Protein 4RV9 (pdb70)

Foldseek 3Di:
DWAFDAADQFQGHGDKDWQDWLAWFAALQDFFFDDPDDVPGHTDTFTWIFDLPQGWIFTRTAGDPCVDFQAHDDDPDDDPVVLVVLLVVLCCVCVVQPDDAAFEEEEEQCFLPSSVVSNVVVRYHYEYEGQHPVRQVNNVVVPHHYHNHHDFLVVLVVCCVPPNAGLEYEYEQQCQQDRNNLRVLQSNLVRHDQNHKYKYKHAALLQCLLKLLCLVRGNSRGIHDHLRSNQSRNVVRQKHWADWDWDPFPRIMIITIMHGNNGDGHHDCVSVVRVVVCVVSQSSPPVSSNVSNVLNVVLLQVVLCVLVVCVVVVAAEAAEDSGSSLSSSCQSSVHACSRHVAYHCGVVQANTAGTPRRHHHHHVVVVVVDDHQEYAYSVCSCVVVVVVPCVVCVVVNHWYWYSISHTDIPPDPDDDDD

Nearest PDB structures (foldseek):
  5t6b-assembly2_B  TM=9.445E-01  e=1.173E-49  Actinomadura kijaniata
  4e33-assembly1_A  TM=9.556E-01  e=3.392E-49  Micromonospora chalcea
  4e30-assembly1_A  TM=9.503E-01  e=3.392E-49  Micromonospora chalcea
  5t6b-assembly4_D  TM=9.449E-01  e=4.546E-48  Actinomadura kijaniata
  4e2z-assembly1_A  TM=9.486E-01  e=3.808E-48  Micromonospora chalcea

InterPro domains:
  IPR013630 Methyltransferase putative zinc binding domain [PF08421] (13-74)
  IPR013691 C-methyltransferase [PF08484] (254-411)
  IPR029063 S-adenosyl-L-methionine-dependent methyltransferase superfamily [G3DSA:3.40.50.150] (65-265)
  IPR029063 S-adenosyl-L-methionine-dependent methyltransferase superfamily [SSF53335] (68-260)
  IPR038576 Methyltransferase putative zinc binding domain superfamily [G3DSA:6.20.50.110] (1-64)

B-factor: mean 54.33, std 11.39, range [35.5, 122.66]

Structure (mmCIF, N/CA/C/O backbone):
data_4RV9
#
_entry.id   4RV9
#
_cell.length_a   134.245
_cell.length_b   134.245
_cell.length_c   130.010
_cell.angle_alpha   90.00
_cell.angle_beta   90.00
_cell.angle_gamma   90.00
#
_symmetry.space_group_name_H-M   'I 41 2 2'
#
loop_
_entity.id
_entity.type
_entity.pdbx_description
1 polymer 'D-mycarose 3-C-methyltransferase'
2 non-polymer 'ZINC ION'
3 non-polymer S-ADENOSYL-L-HOMOCYSTEINE
4 non-polymer 'ACETATE ION'
5 non-polymer 'CHLORIDE ION'
6 water water
#
loop_
_atom_site.group_PDB
_atom_site.id
_atom_site.type_symbol
_atom_site.label_atom_id
_atom_site.label_alt_id
_atom_site.label_comp_id
_atom_site.label_asym_id
_atom_site.label_entity_id
_atom_site.label_seq_id
_atom_site.pdbx_PDB_ins_code
_atom_site.Cartn_x
_atom_site.Cartn_y
_atom_site.Cartn_z
_atom_site.occupancy
_atom_site.B_iso_or_equiv
_atom_site.auth_seq_id
_atom_site.auth_comp_id
_atom_site.auth_asym_id
_atom_site.auth_atom_id
_atom_site.pdbx_PDB_model_num
ATOM 1 N N . THR A 1 6 ? -44.463 15.584 16.779 1.00 83.23 6 THR A N 1
ATOM 2 C CA . THR A 1 6 ? -44.096 15.425 15.323 1.00 83.54 6 THR A CA 1
ATOM 3 C C . THR A 1 6 ? -43.640 14.002 14.911 1.00 81.64 6 THR A C 1
ATOM 4 O O . THR A 1 6 ? -43.685 13.669 13.722 1.00 85.37 6 THR A O 1
ATOM 8 N N . ALA A 1 7 ? -43.213 13.182 15.876 1.00 74.41 7 ALA A N 1
ATOM 9 C CA . ALA A 1 7 ? -42.935 11.759 15.655 1.00 71.21 7 ALA A CA 1
ATOM 10 C C . ALA A 1 7 ? -44.107 10.887 16.117 1.00 71.43 7 ALA A C 1
ATOM 11 O O . ALA A 1 7 ? -44.653 11.099 17.194 1.00 71.27 7 ALA A O 1
ATOM 13 N N . ARG A 1 8 ? -44.458 9.887 15.310 1.00 69.53 8 ARG A N 1
ATOM 14 C CA . ARG A 1 8 ? -45.685 9.102 15.505 1.00 69.48 8 ARG A CA 1
ATOM 15 C C . ARG A 1 8 ? -45.493 7.980 16.530 1.00 66.60 8 ARG A C 1
ATOM 16 O O . ARG A 1 8 ? -44.492 7.267 16.506 1.00 64.51 8 ARG A O 1
ATOM 24 N N . ALA A 1 9 ? -46.460 7.834 17.431 1.00 62.81 9 ALA A N 1
ATOM 25 C CA . ALA A 1 9 ? -46.395 6.819 18.483 1.00 62.02 9 ALA A CA 1
ATOM 26 C C . ALA A 1 9 ? -46.784 5.434 17.965 1.00 61.95 9 ALA A C 1
ATOM 27 O O . ALA A 1 9 ? -47.723 5.286 17.178 1.00 64.33 9 ALA A O 1
ATOM 29 N N . VAL A 1 10 ? -46.049 4.426 18.417 1.00 60.77 10 VAL A N 1
ATOM 30 C CA . VAL A 1 10 ? -46.325 3.036 18.071 1.00 61.45 10 VAL A CA 1
ATOM 31 C C . VAL A 1 10 ? -47.581 2.571 18.823 1.00 62.65 10 VAL A C 1
ATOM 32 O O . VAL A 1 10 ? -47.780 2.914 19.990 1.00 58.53 10 VAL A O 1
ATOM 36 N N . THR A 1 11 ? -48.427 1.806 18.136 1.00 60.81 11 THR A N 1
ATOM 37 C CA . THR A 1 11 ? -49.599 1.184 18.748 1.00 60.04 11 THR A CA 1
ATOM 38 C C . THR A 1 11 ? -49.425 -0.334 18.713 1.00 58.11 11 THR A C 1
ATOM 39 O O . THR A 1 11 ? -49.046 -0.943 19.712 1.00 57.65 11 THR A O 1
ATOM 43 N N . THR A 1 12 ? -49.683 -0.938 17.557 1.00 56.06 12 THR A N 1
ATOM 44 C CA . THR A 1 12 ? -49.511 -2.377 17.409 1.00 56.83 12 THR A CA 1
ATOM 45 C C . THR A 1 12 ? -48.079 -2.732 17.034 1.00 59.65 12 THR A C 1
ATOM 46 O O . THR A 1 12 ? -47.319 -1.915 16.505 1.00 59.39 12 THR A O 1
ATOM 50 N N . CYS A 1 13 ? -47.742 -3.981 17.309 1.00 59.98 13 CYS A N 1
ATOM 51 C CA . CYS A 1 13 ? -46.421 -4.491 17.054 1.00 58.06 13 CYS A CA 1
ATOM 52 C C . CYS A 1 13 ? -46.184 -4.665 15.566 1.00 59.71 13 CYS A C 1
ATOM 53 O O . CYS A 1 13 ? -46.989 -5.235 14.816 1.00 56.13 13 CYS A O 1
ATOM 56 N N . ARG A 1 14 ? -45.030 -4.154 15.183 1.00 56.31 14 ARG A N 1
ATOM 57 C CA . ARG A 1 14 ? -44.559 -4.121 13.824 1.00 55.48 14 ARG A CA 1
ATOM 58 C C . ARG A 1 14 ? -44.496 -5.491 13.148 1.00 52.82 14 ARG A C 1
ATOM 59 O O . ARG A 1 14 ? -44.808 -5.615 11.972 1.00 50.56 14 ARG A O 1
ATOM 67 N N . MET A 1 15 ? -44.082 -6.509 13.893 1.00 54.52 15 MET A N 1
ATOM 68 C CA . MET A 1 15 ? -43.855 -7.854 13.350 1.00 56.39 15 MET A CA 1
ATOM 69 C C . MET A 1 15 ? -45.079 -8.772 13.446 1.00 58.29 15 MET A C 1
ATOM 70 O O . MET A 1 15 ? -45.428 -9.435 12.475 1.00 56.01 15 MET A O 1
ATOM 75 N N . CYS A 1 16 ? -45.710 -8.824 14.621 1.00 59.95 16 CYS A N 1
ATOM 76 C CA . CYS A 1 16 ? -46.779 -9.812 14.881 1.00 60.14 16 CYS A CA 1
ATOM 77 C C . CYS A 1 16 ? -48.185 -9.222 14.998 1.00 59.93 16 CYS A C 1
ATOM 78 O O . CYS A 1 16 ? -49.161 -9.947 14.850 1.00 61.16 16 CYS A O 1
ATOM 81 N N . GLY A 1 17 ? -48.285 -7.924 15.278 1.00 61.19 17 GLY A N 1
ATOM 82 C CA . GLY A 1 17 ? -49.578 -7.222 15.300 1.00 61.95 17 GLY A CA 1
ATOM 83 C C . GLY A 1 17 ? -50.237 -7.071 16.667 1.00 63.06 17 GLY A C 1
ATOM 84 O O . GLY A 1 17 ? -51.269 -6.417 16.792 1.00 63.59 17 GLY A O 1
ATOM 85 N N . ALA A 1 18 ? -49.635 -7.662 17.693 1.00 64.89 18 ALA A N 1
ATOM 86 C CA . ALA A 1 18 ? -50.160 -7.598 19.058 1.00 64.07 18 ALA A CA 1
ATOM 87 C C . ALA A 1 18 ? -49.955 -6.220 19.672 1.00 65.23 18 ALA A C 1
ATOM 88 O O . ALA A 1 18 ? -49.399 -5.322 19.044 1.00 65.79 18 ALA A O 1
ATOM 90 N N . GLN A 1 19 ? -50.428 -6.060 20.903 1.00 65.95 19 GLN A N 1
ATOM 91 C CA . GLN A 1 19 ? -50.281 -4.811 21.640 1.00 65.20 19 GLN A CA 1
ATOM 92 C C . GLN A 1 19 ? -50.171 -5.138 23.121 1.00 66.39 19 GLN A C 1
ATOM 93 O O . GLN A 1 19 ? -51.091 -4.914 23.903 1.00 66.10 19 GLN A O 1
ATOM 99 N N . ASP A 1 20 ? -49.027 -5.710 23.475 1.00 68.88 20 ASP A N 1
ATOM 100 C CA . ASP A 1 20 ? -48.703 -6.068 24.850 1.00 66.00 20 ASP A CA 1
ATOM 101 C C . ASP A 1 20 ? -47.225 -5.739 25.067 1.00 65.03 20 ASP A C 1
ATOM 102 O O . ASP A 1 20 ? -46.348 -6.591 24.912 1.00 63.79 20 ASP A O 1
ATOM 107 N N . TRP A 1 21 ? -46.978 -4.485 25.433 1.00 65.93 21 TRP A N 1
ATOM 108 C CA . TRP A 1 21 ? -45.635 -3.932 25.547 1.00 63.92 21 TRP A CA 1
ATOM 109 C C . TRP A 1 21 ? -45.153 -3.830 26.989 1.00 63.46 21 TRP A C 1
ATOM 110 O O . TRP A 1 21 ? -45.802 -3.187 27.819 1.00 60.12 21 TRP A O 1
ATOM 121 N N . GLN A 1 22 ? -44.003 -4.442 27.267 1.00 62.70 22 GLN A N 1
ATOM 122 C CA . GLN A 1 22 ? -43.255 -4.181 28.502 1.00 63.80 22 GLN A CA 1
ATOM 123 C C . GLN A 1 22 ? -42.262 -3.033 28.266 1.00 63.99 22 GLN A C 1
ATOM 124 O O . GLN A 1 22 ? -41.512 -3.039 27.286 1.00 60.72 22 GLN A O 1
ATOM 130 N N . GLU A 1 23 ? -42.258 -2.059 29.171 1.00 62.27 23 GLU A N 1
ATOM 131 C CA . GLU A 1 23 ? -41.282 -0.979 29.132 1.00 62.73 23 GLU A CA 1
ATOM 132 C C . GLU A 1 23 ? -39.922 -1.501 29.583 1.00 61.70 23 GLU A C 1
ATOM 133 O O . GLU A 1 23 ? -39.836 -2.198 30.592 1.00 60.98 23 GLU A O 1
ATOM 139 N N . VAL A 1 24 ? -38.867 -1.164 28.841 1.00 59.14 24 VAL A N 1
ATOM 140 C CA . VAL A 1 24 ? -37.513 -1.617 29.192 1.00 58.75 24 VAL A CA 1
ATOM 141 C C . VAL A 1 24 ? -36.616 -0.457 29.636 1.00 58.73 24 VAL A C 1
ATOM 142 O O . VAL A 1 24 ? -36.024 -0.515 30.712 1.00 57.41 24 VAL A O 1
ATOM 146 N N . VAL A 1 25 ? -36.526 0.592 28.823 1.00 58.74 25 VAL A N 1
ATOM 147 C CA . VAL A 1 25 ? -35.751 1.778 29.193 1.00 57.77 25 VAL A CA 1
ATOM 148 C C . VAL A 1 25 ? -36.287 3.018 28.469 1.00 56.50 25 VAL A C 1
ATOM 149 O O . VAL A 1 25 ? -36.814 2.924 27.356 1.00 55.40 25 VAL A O 1
ATOM 153 N N . ASP A 1 26 ? -36.157 4.167 29.133 1.00 55.71 26 ASP A N 1
ATOM 154 C CA . ASP A 1 26 ? -36.643 5.457 28.643 1.00 56.93 26 ASP A CA 1
ATOM 155 C C . ASP A 1 26 ? -35.577 6.520 28.896 1.00 56.46 26 ASP A C 1
ATOM 156 O O . ASP A 1 26 ? -35.252 6.825 30.051 1.00 54.82 26 ASP A O 1
ATOM 161 N N . PHE A 1 27 ? -35.042 7.079 27.811 1.00 56.40 27 PHE A N 1
ATOM 162 C CA . PHE A 1 27 ? -33.970 8.076 27.875 1.00 56.56 27 PHE A CA 1
ATOM 163 C C . PHE A 1 27 ? -34.497 9.502 27.756 1.00 56.87 27 PHE A C 1
ATOM 164 O O . PHE A 1 27 ? -33.722 10.458 27.787 1.00 56.82 27 PHE A O 1
ATOM 172 N N . GLY A 1 28 ? -35.812 9.641 27.611 1.00 59.34 28 GLY A N 1
ATOM 173 C CA . GLY A 1 28 ? -36.449 10.953 27.531 1.00 58.21 28 GLY A CA 1
ATOM 174 C C . GLY A 1 28 ? -36.321 11.569 26.149 1.00 59.39 28 GLY A C 1
ATOM 175 O O . GLY A 1 28 ? -36.061 10.863 25.169 1.00 57.59 28 GLY A O 1
ATOM 176 N N . PRO A 1 29 ? -36.530 12.892 26.054 1.00 60.18 29 PRO A N 1
ATOM 177 C CA . PRO A 1 29 ? -36.325 13.576 24.780 1.00 57.91 29 PRO A CA 1
ATOM 178 C C . PRO A 1 29 ? -34.835 13.684 24.448 1.00 56.63 29 PRO A C 1
ATOM 179 O O . PRO A 1 29 ? -34.048 14.130 25.279 1.00 54.23 29 PRO A O 1
ATOM 183 N N . VAL A 1 30 ? -34.467 13.246 23.245 1.00 56.59 30 VAL A N 1
ATOM 184 C CA . VAL A 1 30 ? -33.066 13.187 22.800 1.00 53.40 30 VAL A CA 1
ATOM 185 C C . VAL A 1 30 ? -32.996 13.663 21.345 1.00 49.80 30 VAL A C 1
ATOM 186 O O . VAL A 1 30 ? -33.872 13.342 20.549 1.00 48.62 30 VAL A O 1
ATOM 190 N N . PRO A 1 31 ? -31.972 14.461 20.990 1.00 50.50 31 PRO A N 1
ATOM 191 C CA . PRO A 1 31 ? -31.867 14.899 19.589 1.00 49.78 31 PRO A CA 1
ATOM 192 C C . PRO A 1 31 ? -31.455 13.778 18.631 1.00 48.80 31 PRO A C 1
ATOM 193 O O . PRO A 1 31 ? -30.944 12.742 19.064 1.00 45.74 31 PRO A O 1
ATOM 197 N N . LEU A 1 32 ? -31.687 13.992 17.340 1.00 50.43 32 LEU A N 1
ATOM 198 C CA . LEU A 1 32 ? -31.418 12.961 16.336 1.00 50.40 32 LEU A CA 1
ATOM 199 C C . LEU A 1 32 ? -29.915 12.740 16.215 1.00 48.09 32 LEU A C 1
ATOM 200 O O . LEU A 1 32 ? -29.148 13.687 16.059 1.00 47.87 32 LEU A O 1
ATOM 205 N N . ALA A 1 33 ? -29.524 11.473 16.285 1.00 48.00 33 ALA A N 1
ATOM 206 C CA . ALA A 1 33 ? -28.123 11.053 16.372 1.00 46.96 33 ALA A CA 1
ATOM 207 C C . ALA A 1 33 ? -27.276 11.377 15.130 1.00 47.36 33 ALA A C 1
ATOM 208 O O . ALA A 1 33 ? -26.060 11.554 15.245 1.00 47.14 33 ALA A O 1
ATOM 210 N N . ASP A 1 34 ? -27.908 11.458 13.958 1.00 47.24 34 ASP A N 1
ATOM 211 C CA . ASP A 1 34 ? -27.210 11.851 12.722 1.00 48.56 34 ASP A CA 1
ATOM 212 C C . ASP A 1 34 ? -27.465 13.312 12.303 1.00 50.93 34 ASP A C 1
ATOM 213 O O . ASP A 1 34 ? -27.155 13.692 11.171 1.00 50.44 34 ASP A O 1
ATOM 218 N N . SER A 1 35 ? -28.001 14.126 13.220 1.00 53.15 35 SER A N 1
ATOM 219 C CA . SER A 1 35 ? -28.203 15.568 12.985 1.00 52.32 35 SER A CA 1
ATOM 220 C C . SER A 1 35 ? -27.094 16.395 13.625 1.00 54.04 35 SER A C 1
ATOM 221 O O . SER A 1 35 ? -27.258 16.973 14.707 1.00 52.97 35 SER A O 1
ATOM 224 N N . PHE A 1 36 ? -25.967 16.461 12.928 1.00 53.56 36 PHE A N 1
ATOM 225 C CA . PHE A 1 36 ? -24.825 17.240 13.371 1.00 53.21 36 PHE A CA 1
ATOM 226 C C . PHE A 1 36 ? -25.106 18.707 13.056 1.00 56.74 36 PHE A C 1
ATOM 227 O O . PHE A 1 36 ? -25.808 19.014 12.092 1.00 58.72 36 PHE A O 1
ATOM 235 N N . LEU A 1 37 ? -24.571 19.605 13.878 1.00 57.80 37 LEU A N 1
ATOM 236 C CA . LEU A 1 37 ? -24.921 21.024 13.801 1.00 59.82 37 LEU A CA 1
ATOM 237 C C . LEU A 1 37 ? -23.738 21.912 13.461 1.00 60.16 37 LEU A C 1
ATOM 238 O O . LEU A 1 37 ? -22.597 21.614 13.820 1.00 59.16 37 LEU A O 1
ATOM 243 N N . GLU A 1 38 ? -24.029 23.010 12.768 1.00 62.26 38 GLU A N 1
ATOM 244 C CA . GLU A 1 38 ? -23.079 24.102 12.618 1.00 63.94 38 GLU A CA 1
ATOM 245 C C . GLU A 1 38 ? -22.813 24.684 14.003 1.00 61.42 38 GLU A C 1
ATOM 246 O O . GLU A 1 38 ? -23.737 24.791 14.809 1.00 62.39 38 GLU A O 1
ATOM 252 N N . PRO A 1 39 ? -21.553 25.041 14.299 1.00 62.92 39 PRO A N 1
ATOM 253 C CA . PRO A 1 39 ? -21.303 25.691 15.587 1.00 66.00 39 PRO A CA 1
ATOM 254 C C . PRO A 1 39 ? -22.069 27.012 15.699 1.00 66.37 39 PRO A C 1
ATOM 255 O O . PRO A 1 39 ? -22.186 27.750 14.720 1.00 61.24 39 PRO A O 1
ATOM 259 N N . ALA A 1 40 ? -22.602 27.286 16.882 1.00 70.36 40 ALA A N 1
ATOM 260 C CA . ALA A 1 40 ? -23.379 28.498 17.101 1.00 71.86 40 ALA A CA 1
ATOM 261 C C . ALA A 1 40 ? -23.356 28.899 18.568 1.00 73.32 40 ALA A C 1
ATOM 262 O O . ALA A 1 40 ? -22.965 28.116 19.437 1.00 73.56 40 ALA A O 1
ATOM 264 N N . ALA A 1 41 ? -23.778 30.132 18.827 1.00 75.66 41 ALA A N 1
ATOM 265 C CA . ALA A 1 41 ? -23.818 30.678 20.184 1.00 77.64 41 ALA A CA 1
ATOM 266 C C . ALA A 1 41 ? -24.815 29.929 21.062 1.00 76.72 41 ALA A C 1
ATOM 267 O O . ALA A 1 41 ? -24.539 29.657 22.231 1.00 77.50 41 ALA A O 1
ATOM 269 N N . SER A 1 42 ? -25.971 29.597 20.491 1.00 76.57 42 SER A N 1
ATOM 270 C CA . SER A 1 42 ? -27.010 28.863 21.213 1.00 77.33 42 SER A CA 1
ATOM 271 C C . SER A 1 42 ? -27.632 27.768 20.347 1.00 75.50 42 SER A C 1
ATOM 272 O O . SER A 1 42 ? -27.537 27.801 19.116 1.00 74.43 42 SER A O 1
ATOM 275 N N . TYR A 1 43 ? -28.281 26.815 21.012 1.00 72.53 43 TYR A N 1
ATOM 276 C CA . TYR A 1 43 ? -28.899 25.662 20.354 1.00 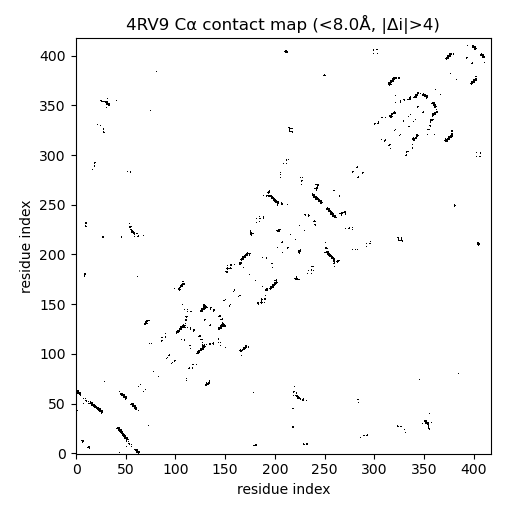73.33 43 TYR A CA 1
ATOM 277 C C . TYR A 1 43 ? -30.297 25.404 20.927 1.00 75.68 43 TYR A C 1
ATOM 278 O O . TYR A 1 43 ? -30.684 24.254 21.169 1.00 73.24 43 TYR A O 1
ATOM 287 N N . ASP A 1 44 ? -31.055 26.481 21.116 1.00 76.77 44 ASP A N 1
ATOM 288 C CA . ASP A 1 44 ? -32.352 26.429 21.813 1.00 79.07 44 ASP A CA 1
ATOM 289 C C . ASP A 1 44 ? -33.457 25.747 21.010 1.00 76.39 44 ASP A C 1
ATOM 290 O O . ASP A 1 44 ? -34.349 25.121 21.584 1.00 75.66 44 ASP A O 1
ATOM 295 N N . ASP A 1 45 ? -33.386 25.869 19.687 1.00 73.65 45 ASP A N 1
ATOM 296 C CA . ASP A 1 45 ? -34.380 25.268 18.790 1.00 73.97 45 ASP A CA 1
ATOM 297 C C . ASP A 1 45 ? -33.968 23.887 18.249 1.00 71.20 45 ASP A C 1
ATOM 298 O O . ASP A 1 45 ? -34.560 23.403 17.281 1.00 69.00 45 ASP A O 1
ATOM 303 N N . GLU A 1 46 ? -32.963 23.255 18.858 1.00 67.92 46 GLU A N 1
ATOM 304 C CA . GLU A 1 46 ? -32.541 21.915 18.428 1.00 64.15 46 GLU A CA 1
ATOM 305 C C . GLU A 1 46 ? -33.670 20.914 18.665 1.00 60.25 46 GLU A C 1
ATOM 306 O O . GLU A 1 46 ? -34.093 20.733 19.802 1.00 59.69 46 GLU A O 1
ATOM 312 N N . PRO A 1 47 ? -34.161 20.260 17.595 1.00 61.22 47 PRO A N 1
ATOM 313 C CA . PRO A 1 47 ? -35.269 19.320 17.784 1.00 61.84 47 PRO A CA 1
ATOM 314 C C . PRO A 1 47 ? -34.892 18.109 18.626 1.00 62.40 47 PRO A C 1
ATOM 315 O O . PRO A 1 47 ? -33.789 17.570 18.491 1.00 63.50 47 PRO A O 1
ATOM 319 N N . ARG A 1 48 ? -35.810 17.709 19.500 1.00 61.10 48 ARG A N 1
ATOM 320 C CA . ARG A 1 48 ? -35.648 16.525 20.337 1.00 62.98 48 ARG A CA 1
ATOM 321 C C . ARG A 1 48 ? -36.881 15.638 20.188 1.00 61.58 48 ARG A C 1
ATOM 322 O O . ARG A 1 48 ? -37.976 16.122 19.909 1.00 62.55 48 ARG A O 1
ATOM 330 N N . TYR A 1 49 ? -36.682 14.335 20.336 1.00 58.63 49 TYR A N 1
ATOM 331 C CA . TYR A 1 49 ? -37.753 13.362 20.196 1.00 57.30 49 TYR A CA 1
ATOM 332 C C . TYR A 1 49 ? -37.632 12.356 21.328 1.00 57.44 49 TYR A C 1
ATOM 333 O O . TYR A 1 49 ? -36.525 12.119 21.816 1.00 54.69 49 TYR A O 1
ATOM 342 N N . PRO A 1 50 ? -38.764 11.773 21.767 1.00 57.11 50 PRO A N 1
ATOM 343 C CA . PRO A 1 50 ? -38.699 10.798 22.851 1.00 56.58 50 PRO A CA 1
ATOM 344 C C . PRO A 1 50 ? -37.982 9.532 22.401 1.00 55.45 50 PRO A C 1
ATOM 345 O O . PRO A 1 50 ? -38.287 8.987 21.336 1.00 54.63 50 PRO A O 1
ATOM 349 N N . LEU A 1 51 ? -37.019 9.097 23.203 1.00 54.32 51 LEU A N 1
ATOM 350 C CA . LEU A 1 51 ? -36.222 7.913 22.901 1.00 54.18 51 LEU A CA 1
ATOM 351 C C . LEU A 1 51 ? -36.419 6.875 23.997 1.00 53.15 51 LEU A C 1
ATOM 352 O O . LEU A 1 51 ? -35.854 6.994 25.088 1.00 51.71 51 LEU A O 1
ATOM 357 N N . ALA A 1 52 ? -37.226 5.860 23.702 1.00 54.06 52 ALA A N 1
ATOM 358 C CA . ALA A 1 52 ? -37.549 4.815 24.678 1.00 53.74 52 ALA A CA 1
ATOM 359 C C . ALA A 1 52 ? -37.844 3.518 23.958 1.00 52.58 52 ALA A C 1
ATOM 360 O O . ALA A 1 52 ? -38.290 3.534 22.814 1.00 51.65 52 ALA A O 1
ATOM 362 N N . VAL A 1 53 ? -37.612 2.399 24.633 1.00 54.37 53 VAL A N 1
ATOM 363 C CA . VAL A 1 53 ? -37.842 1.088 24.027 1.00 58.50 53 VAL A CA 1
ATOM 364 C C . VAL A 1 53 ? -38.827 0.243 24.833 1.00 59.03 53 VAL A C 1
ATOM 365 O O . VAL A 1 53 ? -38.876 0.312 26.063 1.00 58.37 53 VAL A O 1
ATOM 369 N N . VAL A 1 54 ? -39.591 -0.565 24.109 1.00 55.22 54 VAL A N 1
ATOM 370 C CA . VAL A 1 54 ? -40.560 -1.466 24.687 1.00 56.40 54 VAL A CA 1
ATOM 371 C C . VAL A 1 54 ? -40.385 -2.835 24.051 1.00 55.16 54 VAL A C 1
ATOM 372 O O . VAL A 1 54 ? -39.934 -2.932 22.912 1.00 58.53 54 VAL A O 1
ATOM 376 N N . SER A 1 55 ? -40.747 -3.881 24.790 1.00 52.71 55 SER A N 1
ATOM 377 C CA . SER A 1 55 ? -40.614 -5.262 24.329 1.00 53.21 55 SER A CA 1
ATOM 378 C C . SER A 1 55 ? -41.982 -5.918 24.167 1.00 57.37 55 SER A C 1
ATOM 379 O O . SER A 1 55 ? -42.780 -5.968 25.104 1.00 60.60 55 SER A O 1
ATOM 382 N N . CYS A 1 56 ? -42.240 -6.438 22.974 1.00 57.31 56 CYS A N 1
ATOM 383 C CA . CYS A 1 56 ? -43.510 -7.089 22.677 1.00 58.51 56 CYS A CA 1
ATOM 384 C C . CYS A 1 56 ? -43.554 -8.490 23.299 1.00 59.96 56 CYS A C 1
ATOM 385 O O . CYS A 1 56 ? -42.769 -9.360 22.934 1.00 56.23 56 CYS A O 1
ATOM 388 N N . ARG A 1 57 ? -44.480 -8.708 24.231 1.00 61.06 57 ARG A N 1
ATOM 389 C CA . ARG A 1 57 ? -44.589 -10.007 24.916 1.00 59.93 57 ARG A CA 1
ATOM 390 C C . ARG A 1 57 ? -45.046 -11.161 24.015 1.00 57.54 57 ARG A C 1
ATOM 391 O O . ARG A 1 57 ? -44.809 -12.320 24.336 1.00 56.13 57 ARG A O 1
ATOM 399 N N . SER A 1 58 ? -45.704 -10.855 22.900 1.00 58.36 58 SER A N 1
ATOM 400 C CA . SER A 1 58 ? -46.098 -11.896 21.935 1.00 58.93 58 SER A CA 1
ATOM 401 C C . SER A 1 58 ? -44.897 -12.514 21.195 1.00 59.85 58 SER A C 1
ATOM 402 O O . SER A 1 58 ? -44.664 -13.722 21.291 1.00 62.89 58 SER A O 1
ATOM 405 N N . CYS A 1 59 ? -44.148 -11.683 20.466 1.00 57.23 59 CYS A N 1
ATOM 406 C CA . CYS A 1 59 ? -43.021 -12.145 19.632 1.00 55.17 59 CYS A CA 1
ATOM 407 C C . CYS A 1 59 ? -41.631 -11.688 20.094 1.00 53.98 59 CYS A C 1
ATOM 408 O O . CYS A 1 59 ? -40.627 -12.135 19.543 1.00 55.45 59 CYS A O 1
ATOM 411 N N . ARG A 1 60 ? -41.586 -10.784 21.071 1.00 53.64 60 ARG A N 1
ATOM 412 C CA . ARG A 1 60 ? -40.334 -10.246 21.641 1.00 52.65 60 ARG A CA 1
ATOM 413 C C . ARG A 1 60 ? -39.443 -9.451 20.673 1.00 52.94 60 ARG A C 1
ATOM 414 O O . ARG A 1 60 ? -38.216 -9.409 20.812 1.00 49.99 60 ARG A O 1
ATOM 422 N N . LEU A 1 61 ? -40.079 -8.791 19.713 1.00 51.83 61 LEU A N 1
ATOM 423 C CA . LEU A 1 61 ? -39.460 -7.652 19.065 1.00 52.64 61 LEU A CA 1
ATOM 424 C C . LEU A 1 61 ? -39.254 -6.629 20.164 1.00 53.00 61 LEU A C 1
ATOM 425 O O . LEU A 1 61 ? -40.132 -6.431 21.018 1.00 51.79 61 LEU A O 1
ATOM 430 N N . MET A 1 62 ? -38.086 -6.004 20.159 1.00 49.84 62 MET A N 1
ATOM 431 C CA . MET A 1 62 ? -37.877 -4.798 20.934 1.00 50.68 62 MET A CA 1
ATOM 432 C C . MET A 1 62 ? -38.006 -3.618 19.964 1.00 49.89 62 MET A C 1
ATOM 433 O O . MET A 1 62 ? -37.465 -3.647 18.861 1.00 48.38 62 MET A O 1
ATOM 438 N N . SER A 1 63 ? -38.769 -2.606 20.360 1.00 50.09 63 SER A N 1
ATOM 439 C CA . SER A 1 63 ? -39.108 -1.498 19.475 1.00 47.96 63 SER A CA 1
ATOM 440 C C . SER A 1 63 ? -39.010 -0.187 20.213 1.00 50.73 63 SER A C 1
ATOM 441 O O . SER A 1 63 ? -39.209 -0.141 21.427 1.00 50.15 63 SER A O 1
ATOM 444 N N . LEU A 1 64 ? -38.711 0.878 19.473 1.00 50.13 64 LEU A N 1
ATOM 445 C CA . LEU A 1 64 ? -38.847 2.223 20.004 1.00 49.74 64 LEU A CA 1
ATOM 446 C C . LEU A 1 64 ? -40.332 2.536 20.181 1.00 51.49 64 LEU A C 1
ATOM 447 O O . LEU A 1 64 ? -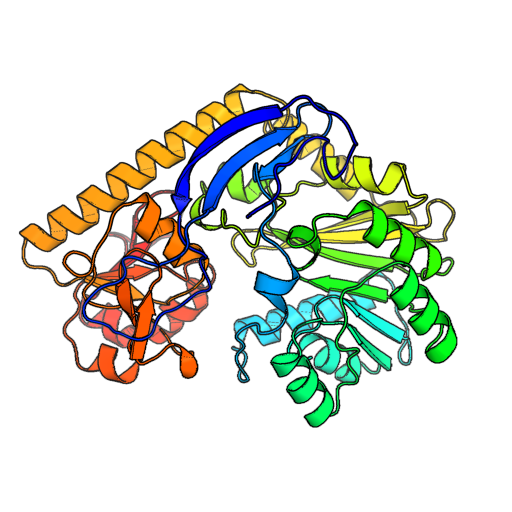41.179 1.991 19.456 1.00 47.94 64 LEU A O 1
ATOM 452 N N . THR A 1 65 ? -40.631 3.428 21.126 1.00 53.24 65 THR A N 1
ATOM 453 C CA . THR A 1 65 ? -42.012 3.873 21.371 1.00 55.05 65 THR A CA 1
ATOM 454 C C . THR A 1 65 ? -42.536 4.769 20.243 1.00 56.41 65 THR A C 1
ATOM 455 O O . THR A 1 65 ? -43.749 4.858 20.032 1.00 54.43 65 THR A O 1
ATOM 459 N N . HIS A 1 66 ? -41.623 5.415 19.519 1.00 54.07 66 HIS A N 1
ATOM 460 C CA . HIS A 1 66 ? -41.996 6.373 18.480 1.00 55.84 66 HIS A CA 1
ATOM 461 C C . HIS A 1 66 ? -41.211 6.179 17.177 1.00 55.31 66 HIS A C 1
ATOM 462 O O . HIS A 1 66 ? -40.063 5.736 17.183 1.00 52.32 66 HIS A O 1
ATOM 469 N N . VAL A 1 67 ? -41.850 6.546 16.071 1.00 53.84 67 VAL A N 1
ATOM 470 C CA . VAL A 1 67 ? -41.276 6.444 14.731 1.00 53.01 67 VAL A CA 1
ATOM 471 C C . VAL A 1 67 ? -41.073 7.858 14.187 1.00 52.55 67 VAL A C 1
ATOM 472 O O . VAL A 1 67 ? -42.042 8.544 13.853 1.00 51.98 67 VAL A O 1
ATOM 476 N N . VAL A 1 68 ? -39.818 8.306 14.121 1.00 52.62 68 VAL A N 1
ATOM 477 C CA . VAL A 1 68 ? -39.505 9.612 13.522 1.00 51.61 68 VAL A CA 1
ATOM 478 C C . VAL A 1 68 ? -39.746 9.499 12.013 1.00 51.74 68 VAL A C 1
ATOM 479 O O . VAL A 1 68 ? -39.510 8.445 11.425 1.00 53.60 68 VAL A O 1
ATOM 483 N N . ASP A 1 69 ? -40.244 10.571 11.400 1.00 51.48 69 ASP A N 1
ATOM 484 C CA . ASP A 1 69 ? -40.642 10.543 9.985 1.00 54.12 69 ASP A CA 1
ATOM 485 C C . ASP A 1 69 ? -39.474 10.121 9.060 1.00 51.77 69 ASP A C 1
ATOM 486 O O . ASP A 1 69 ? -38.415 10.748 9.083 1.00 47.56 69 ASP A O 1
ATOM 491 N N . PRO A 1 70 ? -39.660 9.044 8.261 1.00 52.43 70 PRO A N 1
ATOM 492 C CA . PRO A 1 70 ? -38.582 8.573 7.369 1.00 52.27 70 PRO A CA 1
ATOM 493 C C . PRO A 1 70 ? -38.145 9.578 6.292 1.00 54.66 70 PRO A C 1
ATOM 494 O O . PRO A 1 70 ? -36.973 9.587 5.911 1.00 54.03 70 PRO A O 1
ATOM 498 N N . GLU A 1 71 ? -39.076 10.401 5.806 1.00 56.38 71 GLU A N 1
ATOM 499 C CA . GLU A 1 71 ? -38.753 11.501 4.885 1.00 58.17 71 GLU A CA 1
ATOM 500 C C . GLU A 1 71 ? -37.770 12.478 5.522 1.00 56.25 71 GLU A C 1
ATOM 501 O O . GLU A 1 71 ? -36.859 12.979 4.862 1.00 54.73 71 GLU A O 1
ATOM 507 N N . VAL A 1 72 ? -37.965 12.748 6.807 1.00 53.55 72 VAL A N 1
ATOM 508 C CA . VAL A 1 72 ? -37.092 13.665 7.547 1.00 53.57 72 VAL A CA 1
ATOM 509 C C . VAL A 1 72 ? -35.705 13.060 7.759 1.00 51.57 72 VAL A C 1
ATOM 510 O O . VAL A 1 72 ? -34.695 13.757 7.650 1.00 51.20 72 VAL A O 1
ATOM 514 N N . LEU A 1 73 ? -35.665 11.768 8.075 1.00 51.41 73 LEU A N 1
ATOM 515 C CA . LEU A 1 73 ? -34.401 11.075 8.333 1.00 50.84 73 LEU A CA 1
ATOM 516 C C . LEU A 1 73 ? -33.555 10.857 7.079 1.00 49.69 73 LEU A C 1
ATOM 517 O O . LEU A 1 73 ? -32.354 11.123 7.088 1.00 52.97 73 LEU A O 1
ATOM 522 N N . TYR A 1 74 ? -34.180 10.379 6.007 1.00 50.30 74 TYR A N 1
ATOM 523 C CA . TYR A 1 74 ? -33.435 9.720 4.922 1.00 51.29 74 TYR A CA 1
ATOM 524 C C . TYR A 1 74 ? -33.329 10.476 3.604 1.00 55.20 74 TYR A C 1
ATOM 525 O O . TYR A 1 74 ? -32.429 10.189 2.812 1.00 56.85 74 TYR A O 1
ATOM 534 N N . ARG A 1 75 ? -34.204 11.450 3.375 1.00 56.44 75 ARG A N 1
ATOM 535 C CA . ARG A 1 75 ? -34.259 12.113 2.071 1.00 58.36 75 ARG A CA 1
ATOM 536 C C . ARG A 1 75 ? -32.963 12.877 1.753 1.00 56.96 75 ARG A C 1
ATOM 537 O O . ARG A 1 75 ? -32.603 13.022 0.589 1.00 56.32 75 ARG A O 1
ATOM 545 N N . THR A 1 76 ? -32.271 13.347 2.791 1.00 59.73 76 THR A N 1
ATOM 546 C CA . THR A 1 76 ? -30.896 13.849 2.676 1.00 62.02 76 THR A CA 1
ATOM 547 C C . THR A 1 76 ? -30.052 13.216 3.774 1.00 63.13 76 THR A C 1
ATOM 548 O O . THR A 1 76 ? -29.890 13.779 4.852 1.00 69.32 76 THR A O 1
ATOM 552 N N . TYR A 1 77 ? -29.514 12.038 3.483 1.00 64.46 77 TYR A N 1
ATOM 553 C CA . TYR A 1 77 ? -28.746 11.262 4.458 1.00 61.24 77 TYR A CA 1
ATOM 554 C C . TYR A 1 77 ? -27.261 11.515 4.231 1.00 64.87 77 TYR A C 1
ATOM 555 O O . TYR A 1 77 ? -26.824 11.622 3.088 1.00 67.46 77 TYR A O 1
ATOM 564 N N . PRO A 1 78 ? -26.480 11.635 5.315 1.00 67.58 78 PRO A N 1
ATOM 565 C CA . PRO A 1 78 ? -25.044 11.819 5.148 1.00 69.26 78 PRO A CA 1
ATOM 566 C C . PRO A 1 78 ? -24.329 10.529 4.762 1.00 73.00 78 PRO A C 1
ATOM 567 O O . PRO A 1 78 ? -24.734 9.439 5.182 1.00 71.39 78 PRO A O 1
ATOM 571 N N . TYR A 1 79 ? -23.255 10.666 3.989 1.00 75.84 79 TYR A N 1
ATOM 572 C CA . TYR A 1 79 ? -22.523 9.507 3.477 1.00 79.43 79 TYR A CA 1
ATOM 573 C C . TYR A 1 79 ? -21.016 9.707 3.480 1.00 82.37 79 TYR A C 1
ATOM 574 O O . TYR A 1 79 ? -20.513 10.794 3.781 1.00 83.18 79 TYR A O 1
ATOM 583 N N . THR A 1 80 ? -20.315 8.628 3.146 1.00 82.52 80 THR A N 1
ATOM 584 C CA . THR A 1 80 ? -18.880 8.663 2.895 1.00 85.76 80 THR A CA 1
ATOM 585 C C . THR A 1 80 ? -18.606 8.011 1.543 1.00 86.37 80 THR A C 1
ATOM 586 O O . THR A 1 80 ? -19.274 7.053 1.159 1.00 84.11 80 THR A O 1
ATOM 590 N N . THR A 1 81 ? -17.621 8.536 0.828 1.00 90.78 81 THR A N 1
ATOM 591 C CA . THR A 1 81 ? -17.268 8.014 -0.490 1.00 92.81 81 THR A CA 1
ATOM 592 C C . THR A 1 81 ? -16.121 7.018 -0.415 1.00 92.41 81 THR A C 1
ATOM 593 O O . THR A 1 81 ? -15.734 6.437 -1.428 1.00 92.71 81 THR A O 1
ATOM 597 N N . SER A 1 82 ? -15.580 6.825 0.783 1.00 93.67 82 SER A N 1
ATOM 598 C CA . SER A 1 82 ? -14.393 6.003 0.963 1.00 93.65 82 SER A CA 1
ATOM 599 C C . SER A 1 82 ? -14.614 4.977 2.063 1.00 92.28 82 SER A C 1
ATOM 600 O O . SER A 1 82 ? -14.634 5.316 3.251 1.00 91.08 82 SER A O 1
ATOM 603 N N . ASP A 1 83 ? -14.774 3.722 1.670 1.00 86.94 83 ASP A N 1
ATOM 604 C CA . ASP A 1 83 ? -15.036 2.677 2.641 1.00 86.59 83 ASP A CA 1
ATOM 605 C C . ASP A 1 83 ? -13.750 2.026 3.128 1.00 83.76 83 ASP A C 1
ATOM 606 O O . ASP A 1 83 ? -12.818 1.794 2.357 1.00 83.64 83 ASP A O 1
ATOM 611 N N . SER A 1 84 ? -13.716 1.735 4.421 1.00 76.64 84 SER A N 1
ATOM 612 C CA . SER A 1 84 ? -12.556 1.120 5.040 1.00 76.76 84 SER A CA 1
ATOM 613 C C . SER A 1 84 ? -12.366 -0.306 4.541 1.00 78.79 84 SER A C 1
ATOM 614 O O . SER A 1 84 ? -13.271 -0.894 3.948 1.00 79.17 84 SER A O 1
ATOM 617 N N . GLU A 1 85 ? -11.186 -0.857 4.801 1.00 77.63 85 GLU A N 1
ATOM 618 C CA . GLU A 1 85 ? -10.863 -2.230 4.409 1.00 76.55 85 GLU A CA 1
ATOM 619 C C . GLU A 1 85 ? -11.692 -3.249 5.192 1.00 72.25 85 GLU A C 1
ATOM 620 O O . GLU A 1 85 ? -11.980 -4.336 4.683 1.00 70.23 85 GLU A O 1
ATOM 626 N N . THR A 1 86 ? -12.074 -2.900 6.420 1.00 66.99 86 THR A N 1
ATOM 627 C CA . THR A 1 86 ? -12.959 -3.750 7.224 1.00 66.55 86 THR A CA 1
ATOM 628 C C . THR A 1 86 ? -14.348 -3.878 6.578 1.00 62.87 86 THR A C 1
ATOM 629 O O . THR A 1 86 ? -14.904 -4.975 6.496 1.00 59.36 86 THR A O 1
ATOM 633 N N . ILE A 1 87 ? -14.883 -2.744 6.131 1.00 58.97 87 ILE A N 1
ATOM 634 C CA . ILE A 1 87 ? -16.194 -2.678 5.486 1.00 62.58 87 ILE A CA 1
ATOM 635 C C . ILE A 1 87 ? -16.152 -3.417 4.146 1.00 58.25 87 ILE A C 1
ATOM 636 O O . ILE A 1 87 ? -17.027 -4.228 3.859 1.00 54.46 87 ILE A O 1
ATOM 641 N N . LYS A 1 88 ? -15.126 -3.133 3.345 1.00 57.37 88 LYS A N 1
ATOM 642 C CA . LYS A 1 88 ? -14.925 -3.792 2.052 1.00 57.74 88 LYS A CA 1
ATOM 643 C C . LYS A 1 88 ? -14.815 -5.303 2.193 1.00 54.12 88 LYS A C 1
ATOM 644 O O . LYS A 1 88 ? -15.369 -6.047 1.394 1.00 52.27 88 LYS A O 1
ATOM 650 N N . LYS A 1 89 ? -14.103 -5.743 3.221 1.00 54.15 89 LYS A N 1
ATOM 651 C CA . LYS A 1 89 ? -13.933 -7.170 3.491 1.00 55.09 89 LYS A CA 1
ATOM 652 C C . LYS A 1 89 ? -15.250 -7.827 3.886 1.00 50.85 89 LYS A C 1
ATOM 653 O O . LYS A 1 89 ? -15.544 -8.950 3.472 1.00 47.35 89 LYS A O 1
ATOM 659 N N . HIS A 1 90 ? -16.029 -7.140 4.711 1.00 48.20 90 HIS A N 1
ATOM 660 C CA . HIS A 1 90 ? -17.324 -7.672 5.117 1.00 49.16 90 HIS A CA 1
ATOM 661 C C . HIS A 1 90 ? -18.297 -7.725 3.926 1.00 44.40 90 HIS A C 1
ATOM 662 O O . HIS A 1 90 ? -19.033 -8.680 3.778 1.00 42.02 90 HIS A O 1
ATOM 669 N N . MET A 1 91 ? -18.276 -6.708 3.074 1.00 44.05 91 MET A N 1
ATOM 670 C CA . MET A 1 91 ? -19.110 -6.709 1.869 1.00 45.78 91 MET A CA 1
ATOM 671 C C . MET A 1 91 ? -18.744 -7.860 0.922 1.00 46.83 91 MET A C 1
ATOM 672 O O . MET A 1 91 ? -19.619 -8.455 0.293 1.00 42.53 91 MET A O 1
ATOM 677 N N . GLY A 1 92 ? -17.451 -8.172 0.832 1.00 46.36 92 GLY A N 1
ATOM 678 C CA . GLY A 1 92 ? -16.981 -9.328 0.062 1.00 44.79 92 GLY A CA 1
ATOM 679 C C . GLY A 1 92 ? -17.443 -10.644 0.657 1.00 45.54 92 GLY A C 1
ATOM 680 O O . GLY A 1 92 ? -17.799 -11.588 -0.061 1.00 45.77 92 GLY A O 1
ATOM 681 N N . HIS A 1 93 ? -17.448 -10.706 1.981 1.00 46.49 93 HIS A N 1
ATOM 682 C CA . HIS A 1 93 ? -17.927 -11.888 2.683 1.00 46.68 93 HIS A CA 1
ATOM 683 C C . HIS A 1 93 ? -19.433 -12.120 2.488 1.00 44.95 93 HIS A C 1
ATOM 684 O O . HIS A 1 93 ? -19.880 -13.258 2.334 1.00 44.31 93 HIS A O 1
ATOM 691 N N . VAL A 1 94 ? -20.211 -11.043 2.522 1.00 43.97 94 VAL A N 1
ATOM 692 C CA . VAL A 1 94 ? -21.657 -11.127 2.258 1.00 42.77 94 VAL A CA 1
ATOM 693 C C . VAL A 1 94 ? -21.930 -11.770 0.887 1.00 40.62 94 VAL A C 1
ATOM 694 O O . VAL A 1 94 ? -22.736 -12.703 0.766 1.00 40.12 94 VAL A O 1
ATOM 698 N N . VAL A 1 95 ? -21.240 -11.268 -0.129 1.00 40.72 95 VAL A N 1
ATOM 699 C CA . VAL A 1 95 ? -21.292 -11.828 -1.475 1.00 43.86 95 VAL A CA 1
ATOM 700 C C . VAL A 1 95 ? -20.991 -13.325 -1.452 1.00 46.08 95 VAL A C 1
ATOM 701 O O . VAL A 1 95 ? -21.776 -14.139 -1.960 1.00 46.43 95 VAL A O 1
ATOM 705 N N . ALA A 1 96 ? -19.856 -13.681 -0.854 1.00 47.87 96 ALA A N 1
ATOM 706 C CA . ALA A 1 96 ? -19.418 -15.080 -0.796 1.00 46.52 96 ALA A CA 1
ATOM 707 C C . ALA A 1 96 ? -20.473 -15.966 -0.161 1.00 44.15 96 ALA A C 1
ATOM 708 O O . ALA A 1 96 ? -20.802 -17.022 -0.698 1.00 45.47 96 ALA A O 1
ATOM 710 N N . VAL A 1 97 ? -21.019 -15.538 0.974 1.00 43.94 97 VAL A N 1
ATOM 711 C CA . VAL A 1 97 ? -22.048 -16.333 1.652 1.00 45.51 97 VAL A CA 1
ATOM 712 C C . VAL A 1 97 ? -23.321 -16.485 0.805 1.00 45.95 97 VAL A C 1
ATOM 713 O O . VAL A 1 97 ? -23.825 -17.593 0.637 1.00 48.64 97 VAL A O 1
ATOM 717 N N . CYS A 1 98 ? -23.835 -15.377 0.277 1.00 45.50 98 CYS A N 1
ATOM 718 C CA . CYS A 1 98 ? -25.074 -15.414 -0.521 1.00 43.57 98 CYS A CA 1
ATOM 719 C C . CYS A 1 98 ? -24.914 -16.302 -1.764 1.00 42.30 98 CYS A C 1
ATOM 720 O O . CYS A 1 98 ? -25.748 -17.168 -2.025 1.00 43.46 98 CYS A O 1
ATOM 723 N N . VAL A 1 99 ? -23.829 -16.095 -2.502 1.00 42.81 99 VAL A N 1
ATOM 724 C CA . VAL A 1 99 ? -23.587 -16.800 -3.769 1.00 42.44 99 VAL A CA 1
ATOM 725 C C . VAL A 1 99 ? -23.212 -18.272 -3.576 1.00 45.96 99 VAL A C 1
ATOM 726 O O . VAL A 1 99 ? -23.765 -19.154 -4.242 1.00 45.20 99 VAL A O 1
ATOM 730 N N . GLU A 1 100 ? -22.267 -18.536 -2.678 1.00 45.52 100 GLU A N 1
ATOM 731 C CA . GLU A 1 100 ? -21.788 -19.905 -2.467 1.00 46.41 100 GLU A CA 1
ATOM 732 C C . GLU A 1 100 ? -22.733 -20.792 -1.674 1.00 46.79 100 GLU A C 1
ATOM 733 O O . GLU A 1 100 ? -22.901 -21.960 -2.022 1.00 50.18 100 GLU A O 1
ATOM 739 N N . ARG A 1 101 ? -23.359 -20.265 -0.627 1.00 48.44 101 ARG A N 1
ATOM 740 C CA . ARG A 1 101 ? -24.248 -21.095 0.198 1.00 51.04 101 ARG A CA 1
ATOM 741 C C . ARG A 1 101 ? -25.475 -21.563 -0.579 1.00 50.56 101 ARG A C 1
ATOM 742 O O . ARG A 1 101 ? -25.993 -22.642 -0.323 1.00 48.56 101 ARG A O 1
ATOM 750 N N . PHE A 1 102 ? -25.932 -20.751 -1.529 1.00 51.80 102 PHE A N 1
ATOM 751 C CA . PHE A 1 102 ? -27.172 -21.020 -2.250 1.00 49.23 102 PHE A CA 1
ATOM 752 C C . PHE A 1 102 ? -26.983 -21.222 -3.762 1.00 49.86 102 PHE A C 1
ATOM 753 O O . PHE A 1 102 ? -27.959 -21.338 -4.501 1.00 50.36 102 PHE A O 1
ATOM 761 N N . GLY A 1 103 ? -25.731 -21.277 -4.207 1.00 49.85 103 GLY A N 1
ATOM 762 C CA . GLY A 1 103 ? -25.399 -21.598 -5.595 1.00 51.88 103 GLY A CA 1
ATOM 763 C C . GLY A 1 103 ? -25.982 -20.648 -6.624 1.00 54.71 103 GLY A C 1
ATOM 764 O O . GLY A 1 103 ? -26.610 -21.080 -7.587 1.00 56.12 103 GLY A O 1
ATOM 765 N N . ILE A 1 104 ? -25.779 -19.351 -6.428 1.00 53.33 104 ILE A N 1
ATOM 766 C CA . ILE A 1 104 ? -26.345 -18.357 -7.342 1.00 50.65 104 ILE A CA 1
ATOM 767 C C . ILE A 1 104 ? -25.429 -18.251 -8.556 1.00 47.68 104 ILE A C 1
ATOM 768 O O . ILE A 1 104 ? -24.258 -17.898 -8.416 1.00 43.66 104 ILE A O 1
ATOM 773 N N . PRO A 1 105 ? -25.953 -18.571 -9.751 1.00 47.67 105 PRO A N 1
ATOM 774 C CA . PRO A 1 105 ? -25.083 -18.542 -10.930 1.00 46.20 105 PRO A CA 1
ATOM 775 C C . PRO A 1 105 ? -24.674 -17.133 -11.326 1.00 46.95 105 PRO A C 1
ATOM 776 O O . PRO A 1 105 ? -25.362 -16.163 -10.990 1.00 46.24 105 PRO A O 1
ATOM 780 N N . GLU A 1 106 ? -23.563 -17.033 -12.046 1.00 47.52 106 GLU A N 1
ATOM 781 C CA . GLU A 1 106 ? -23.136 -15.767 -12.623 1.00 50.54 106 GLU A CA 1
ATOM 782 C C . GLU A 1 106 ? -24.195 -15.262 -13.602 1.00 47.40 106 GLU A C 1
ATOM 783 O O . GLU A 1 106 ? -24.854 -16.048 -14.269 1.00 45.91 106 GLU A O 1
ATOM 789 N N . GLY A 1 107 ? -24.351 -13.946 -13.668 1.00 45.03 107 GLY A N 1
ATOM 790 C CA . GLY A 1 107 ? -25.365 -13.335 -14.509 1.00 44.17 107 GLY A CA 1
ATOM 791 C C . GLY A 1 107 ? -26.717 -13.213 -13.829 1.00 44.00 107 GLY A C 1
ATOM 792 O O . GLY A 1 107 ? -27.642 -12.659 -14.416 1.00 43.31 107 GLY A O 1
ATOM 793 N N . SER A 1 108 ? -26.836 -13.711 -12.595 1.00 41.29 108 SER A N 1
ATOM 794 C CA . SER A 1 108 ? -28.081 -13.584 -11.838 1.00 40.79 108 SER A CA 1
ATOM 795 C C . SER A 1 108 ? -28.314 -12.139 -11.417 1.00 40.85 108 SER A C 1
ATOM 796 O O . SER A 1 108 ? -27.388 -11.323 -11.416 1.00 41.11 108 SER A O 1
ATOM 799 N N . PHE A 1 109 ? -29.559 -11.848 -11.042 1.00 38.22 109 PHE A N 1
ATOM 800 C CA . PHE A 1 109 ? -29.987 -10.497 -10.720 1.00 38.60 109 PHE A CA 1
ATOM 801 C C . PHE A 1 109 ? -30.070 -10.313 -9.205 1.00 38.04 109 PHE A C 1
ATOM 802 O O . PHE A 1 109 ? -30.734 -11.082 -8.509 1.00 37.76 109 PHE A O 1
ATOM 810 N N . VAL A 1 110 ? -29.381 -9.290 -8.701 1.00 37.46 110 VAL A N 1
ATOM 811 C CA . VAL A 1 110 ? -29.385 -8.979 -7.278 1.00 36.84 110 VAL A CA 1
ATOM 812 C C . VAL A 1 110 ? -29.954 -7.587 -7.064 1.00 36.52 110 VAL A C 1
ATOM 813 O O . VAL A 1 110 ? -29.448 -6.607 -7.613 1.00 36.72 110 VAL A O 1
ATOM 817 N N . LEU A 1 111 ? -31.005 -7.513 -6.254 1.00 36.48 111 LEU A N 1
ATOM 818 C CA . LEU A 1 111 ? -31.641 -6.253 -5.909 1.00 36.64 111 LEU A CA 1
ATOM 819 C C . LEU A 1 111 ? -31.258 -5.898 -4.481 1.00 35.50 111 LEU A C 1
ATOM 820 O O . LEU A 1 111 ? -31.408 -6.723 -3.573 1.00 35.58 111 LEU A O 1
ATOM 825 N N . GLU A 1 112 ? -30.794 -4.674 -4.267 1.00 36.86 112 GLU A N 1
ATOM 826 C CA . GLU A 1 112 ? -30.460 -4.235 -2.905 1.00 37.36 112 GLU A CA 1
ATOM 827 C C . GLU A 1 112 ? -31.286 -3.049 -2.424 1.00 36.36 112 GLU A C 1
ATOM 828 O O . GLU A 1 112 ? -31.334 -2.002 -3.066 1.00 36.59 112 GLU A O 1
ATOM 834 N N . ILE A 1 113 ? -31.915 -3.237 -1.270 1.00 36.64 113 ILE A N 1
ATOM 835 C CA . ILE A 1 113 ? -32.686 -2.211 -0.595 1.00 38.72 113 ILE A CA 1
ATOM 836 C C . ILE A 1 113 ? -31.759 -1.479 0.363 1.00 39.06 113 ILE A C 1
ATOM 837 O O . ILE A 1 113 ? -31.060 -2.105 1.147 1.00 39.37 113 ILE A O 1
ATOM 842 N N . GLY A 1 114 ? -31.773 -0.151 0.320 1.00 40.26 114 GLY A N 1
ATOM 843 C CA . GLY A 1 114 ? -30.879 0.649 1.151 1.00 40.08 114 GLY A CA 1
ATOM 844 C C . GLY A 1 114 ? -29.446 0.558 0.666 1.00 40.92 114 GLY A C 1
ATOM 845 O O . GLY A 1 114 ? -28.507 0.553 1.471 1.00 40.19 114 GLY A O 1
ATOM 846 N N . SER A 1 115 ? -29.299 0.530 -0.658 1.00 40.27 115 SER A N 1
ATOM 847 C CA . SER A 1 115 ? -28.018 0.323 -1.332 1.00 41.71 115 SER A CA 1
ATOM 848 C C . SER A 1 115 ? -27.005 1.466 -1.167 1.00 42.06 115 SER A C 1
ATOM 849 O O . SER A 1 115 ? -25.810 1.286 -1.445 1.00 40.90 115 SER A O 1
ATOM 852 N N . ASN A 1 116 ? -27.475 2.637 -0.743 1.00 41.50 116 ASN A N 1
ATOM 853 C CA . ASN A 1 116 ? -26.578 3.717 -0.330 1.00 42.18 116 ASN A CA 1
ATOM 854 C C . ASN A 1 116 ? -25.642 4.090 -1.505 1.00 43.00 116 ASN A C 1
ATOM 855 O O . ASN A 1 116 ? -26.118 4.242 -2.643 1.00 41.39 116 ASN A O 1
ATOM 860 N N . THR A 1 117 ? -24.338 4.227 -1.267 1.00 41.25 117 THR A N 1
ATOM 861 C CA . THR A 1 117 ? -23.403 4.602 -2.348 1.00 43.31 117 THR A CA 1
ATOM 862 C C . THR A 1 117 ? -23.212 3.512 -3.403 1.00 40.72 117 THR A C 1
ATOM 863 O O . THR A 1 117 ? -22.660 3.780 -4.459 1.00 42.29 117 THR A O 1
ATOM 867 N N . GLY A 1 118 ? -23.632 2.285 -3.103 1.00 40.76 118 GLY A N 1
ATOM 868 C CA . GLY A 1 118 ? -23.635 1.201 -4.095 1.00 41.06 118 GLY A CA 1
ATOM 869 C C . GLY A 1 118 ? -22.429 0.271 -4.052 1.00 42.79 118 GLY A C 1
ATOM 870 O O . GLY A 1 118 ? -22.238 -0.543 -4.966 1.00 42.87 118 GLY A O 1
ATOM 871 N N . SER A 1 119 ? -21.625 0.382 -2.997 1.00 39.76 119 SER A N 1
ATOM 872 C CA . SER A 1 119 ? -20.421 -0.431 -2.838 1.00 42.28 119 SER A CA 1
ATOM 873 C C . SER A 1 119 ? -20.717 -1.912 -2.698 1.00 40.99 119 SER A C 1
ATOM 874 O O . SER A 1 119 ? -19.990 -2.743 -3.245 1.00 42.17 119 SER A O 1
ATOM 877 N N . GLN A 1 120 ? -21.755 -2.242 -1.940 1.00 39.95 120 GLN A N 1
ATOM 878 C CA . GLN A 1 120 ? -22.163 -3.632 -1.804 1.00 40.52 120 GLN A CA 1
ATOM 879 C C . GLN A 1 120 ? -22.583 -4.217 -3.157 1.00 39.59 120 GLN A C 1
ATOM 880 O O . GLN A 1 120 ? -22.229 -5.351 -3.461 1.00 40.55 120 GLN A O 1
ATOM 886 N N . LEU A 1 121 ? -23.328 -3.448 -3.955 1.00 39.21 121 LEU A N 1
ATOM 887 C CA . LEU A 1 121 ? -23.703 -3.885 -5.312 1.00 38.83 121 LEU A CA 1
ATOM 888 C C . LEU A 1 121 ? -22.500 -4.016 -6.238 1.00 40.00 121 LEU A C 1
ATOM 889 O O . LEU A 1 121 ? -22.422 -4.950 -7.054 1.00 38.86 121 LEU A O 1
ATOM 894 N N . LYS A 1 122 ? -21.571 -3.075 -6.129 1.00 40.89 122 LYS A N 1
ATOM 895 C CA . LYS A 1 122 ? -20.327 -3.132 -6.908 1.00 44.24 122 LYS A CA 1
ATOM 896 C C . LYS A 1 122 ? -19.611 -4.469 -6.685 1.00 43.19 122 LYS A C 1
ATOM 897 O O . LYS A 1 122 ? -19.080 -5.068 -7.624 1.00 44.66 122 LYS A O 1
ATOM 903 N N . ALA A 1 123 ? -19.629 -4.940 -5.442 1.00 42.21 123 ALA A N 1
ATOM 904 C CA . ALA A 1 123 ? -19.024 -6.218 -5.094 1.00 41.61 123 ALA A CA 1
ATOM 905 C C . ALA A 1 123 ? -19.763 -7.387 -5.753 1.00 42.28 123 ALA A C 1
ATOM 906 O O . ALA A 1 123 ? -19.132 -8.348 -6.174 1.00 41.09 123 ALA A O 1
ATOM 908 N N . PHE A 1 124 ? -21.094 -7.300 -5.846 1.00 43.04 124 PHE A N 1
ATOM 909 C CA . PHE A 1 124 ? -21.874 -8.307 -6.579 1.00 40.04 124 PHE A CA 1
ATOM 910 C C . PHE A 1 124 ? -21.595 -8.285 -8.071 1.00 38.23 124 PHE A C 1
ATOM 911 O O . PHE A 1 124 ? -21.571 -9.338 -8.710 1.00 39.04 124 PHE A O 1
ATOM 919 N N . GLN A 1 125 ? -21.387 -7.097 -8.626 1.00 40.54 125 GLN A N 1
ATOM 920 C CA . GLN A 1 125 ? -21.033 -6.968 -10.045 1.00 42.17 125 GLN A CA 1
ATOM 921 C C . GLN A 1 125 ? -19.667 -7.589 -10.309 1.00 45.62 125 GLN A C 1
ATOM 922 O O . GLN A 1 125 ? -19.486 -8.304 -11.298 1.00 45.79 125 GLN A O 1
ATOM 928 N N . ASN A 1 126 ? -18.710 -7.349 -9.414 1.00 46.62 126 ASN A N 1
ATOM 929 C CA . ASN A 1 126 ? -17.390 -7.979 -9.546 1.00 48.16 126 ASN A CA 1
ATOM 930 C C . ASN A 1 126 ? -17.478 -9.507 -9.513 1.00 46.66 126 ASN A C 1
ATOM 931 O O . ASN A 1 126 ? -16.701 -10.180 -10.182 1.00 48.74 126 ASN A O 1
ATOM 936 N N . ALA A 1 127 ? -18.444 -10.048 -8.768 1.00 43.20 127 ALA A N 1
ATOM 937 C CA . ALA A 1 127 ? -18.726 -11.486 -8.810 1.00 43.66 127 ALA A CA 1
ATOM 938 C C . ALA A 1 127 ? -19.594 -11.933 -10.004 1.00 42.11 127 ALA A C 1
ATOM 939 O O . ALA A 1 127 ? -20.065 -13.064 -10.024 1.00 44.07 127 ALA A O 1
ATOM 941 N N . GLY A 1 128 ? -19.787 -11.057 -10.993 1.00 43.47 128 GLY A N 1
ATOM 942 C CA . GLY A 1 128 ? -20.499 -11.389 -12.237 1.00 42.19 128 GLY A CA 1
ATOM 943 C C . GLY A 1 128 ? -22.026 -11.281 -12.213 1.00 42.71 128 GLY A C 1
ATOM 944 O O . GLY A 1 128 ? -22.699 -11.882 -13.053 1.00 42.71 128 GLY A O 1
ATOM 945 N N . MET A 1 129 ? -22.576 -10.513 -11.272 1.00 40.51 129 MET A N 1
ATOM 946 C CA . MET A 1 129 ? -24.034 -10.359 -11.153 1.00 41.16 129 MET A CA 1
ATOM 947 C C . MET A 1 129 ? -24.565 -9.071 -11.780 1.00 41.08 129 MET A C 1
ATOM 948 O O . MET A 1 129 ? -23.857 -8.066 -11.850 1.00 43.16 129 MET A O 1
ATOM 953 N N . ARG A 1 130 ? -25.813 -9.138 -12.247 1.00 41.96 130 ARG A N 1
ATOM 954 C CA . ARG A 1 130 ? -26.643 -7.968 -12.587 1.00 41.64 130 ARG A CA 1
ATOM 955 C C . ARG A 1 130 ? -27.162 -7.375 -11.303 1.00 38.27 130 ARG A C 1
ATOM 956 O O . ARG A 1 130 ? -27.597 -8.123 -10.444 1.00 36.28 130 ARG A O 1
ATOM 964 N N . THR A 1 131 ? -27.212 -6.053 -11.191 1.00 37.95 131 THR A N 1
ATOM 965 C CA . THR A 1 131 ? -27.721 -5.436 -9.964 1.00 38.55 131 THR A CA 1
ATOM 966 C C . THR A 1 131 ? -28.695 -4.289 -10.210 1.00 38.39 131 THR A C 1
ATOM 967 O O . THR A 1 131 ? -28.761 -3.736 -11.298 1.00 37.77 131 THR A O 1
ATOM 971 N N . LEU A 1 132 ? -29.458 -3.963 -9.174 1.00 39.44 132 LEU A N 1
ATOM 972 C CA . LEU A 1 132 ? -30.178 -2.688 -9.085 1.00 38.67 132 LEU A CA 1
ATOM 973 C C . LEU A 1 132 ? -30.281 -2.298 -7.616 1.00 36.37 132 LEU A C 1
ATOM 974 O O . LEU A 1 132 ? -30.444 -3.151 -6.758 1.00 38.49 132 LEU A O 1
ATOM 979 N N . GLY A 1 133 ? -30.183 -1.009 -7.337 1.00 36.14 133 GLY A N 1
ATOM 980 C CA . GLY A 1 133 ? -30.314 -0.495 -5.979 1.00 37.66 133 GLY A CA 1
ATOM 981 C C . GLY A 1 133 ? -31.614 0.273 -5.793 1.00 40.87 133 GLY A C 1
ATOM 982 O O . GLY A 1 133 ? -32.225 0.733 -6.766 1.00 41.09 133 GLY A O 1
ATOM 983 N N . ILE A 1 134 ? -32.031 0.398 -4.537 1.00 40.53 134 ILE A N 1
ATOM 984 C CA . ILE A 1 134 ? -33.168 1.222 -4.142 1.00 41.79 134 ILE A CA 1
ATOM 985 C C . ILE A 1 134 ? -32.767 1.937 -2.861 1.00 42.47 134 ILE A C 1
ATOM 986 O O . ILE A 1 134 ? -32.484 1.280 -1.856 1.00 41.30 134 ILE A O 1
ATOM 991 N N . ASP A 1 135 ? -32.734 3.272 -2.903 1.00 40.60 135 ASP A N 1
ATOM 992 C CA . ASP A 1 135 ? -32.370 4.080 -1.735 1.00 42.74 135 ASP A CA 1
ATOM 993 C C . ASP A 1 135 ? -32.976 5.481 -1.852 1.00 45.98 135 ASP A C 1
ATOM 994 O O . ASP A 1 135 ? -32.756 6.162 -2.854 1.00 46.13 135 ASP A O 1
ATOM 999 N N . PRO A 1 136 ? -33.741 5.913 -0.830 1.00 48.08 136 PRO A N 1
ATOM 1000 C CA . PRO A 1 136 ? -34.457 7.192 -0.885 1.00 49.05 136 PRO A CA 1
ATOM 1001 C C . PRO A 1 136 ? -33.573 8.435 -0.754 1.00 49.48 136 PRO A C 1
ATOM 1002 O O . PRO A 1 136 ? -34.016 9.531 -1.111 1.00 48.11 136 PRO A O 1
ATOM 1006 N N . ALA A 1 137 ? -32.356 8.276 -0.232 1.00 49.95 137 ALA A N 1
ATOM 1007 C CA . ALA A 1 137 ? -31.437 9.406 -0.053 1.00 51.26 137 ALA A CA 1
ATOM 1008 C C . ALA A 1 137 ? -30.968 9.931 -1.409 1.00 53.62 137 ALA A C 1
ATOM 1009 O O . ALA A 1 137 ? -30.090 9.341 -2.047 1.00 51.71 137 ALA A O 1
ATOM 1011 N N . ARG A 1 138 ? -31.574 11.036 -1.839 1.00 54.49 138 ARG A N 1
ATOM 1012 C CA . ARG A 1 138 ? -31.386 11.562 -3.199 1.00 56.68 138 ARG A CA 1
ATOM 1013 C C . ARG A 1 138 ? -29.944 11.955 -3.466 1.00 54.65 138 ARG A C 1
ATOM 1014 O O . ARG A 1 138 ? -29.417 11.707 -4.549 1.00 50.77 138 ARG A O 1
ATOM 1022 N N . ASN A 1 139 ? -29.320 12.580 -2.475 1.00 53.47 139 ASN A N 1
ATOM 1023 C CA . ASN A 1 139 ? -27.919 12.943 -2.574 1.00 54.71 139 ASN A CA 1
ATOM 1024 C C . ASN A 1 139 ? -27.037 11.713 -2.823 1.00 56.67 139 ASN A C 1
ATOM 1025 O O . ASN A 1 139 ? -26.187 11.717 -3.716 1.00 59.22 139 ASN A O 1
ATOM 1030 N N . ILE A 1 140 ? -27.279 10.652 -2.060 1.00 53.91 140 ILE A N 1
ATOM 1031 C CA . ILE A 1 140 ? -26.460 9.453 -2.124 1.00 51.51 140 ILE A CA 1
ATOM 1032 C C . ILE A 1 140 ? -26.734 8.675 -3.403 1.00 49.33 140 ILE A C 1
ATOM 1033 O O . ILE A 1 140 ? -25.804 8.167 -4.024 1.00 50.13 140 ILE A O 1
ATOM 1038 N N . ALA A 1 141 ? -28.003 8.593 -3.792 1.00 45.69 141 ALA A N 1
ATOM 1039 C CA . ALA A 1 141 ? -28.402 7.863 -4.994 1.00 46.93 141 ALA A CA 1
ATOM 1040 C C . ALA A 1 141 ? -27.830 8.462 -6.270 1.00 47.66 141 ALA A C 1
ATOM 1041 O O . ALA A 1 141 ? -27.524 7.746 -7.222 1.00 48.96 141 ALA A O 1
ATOM 1043 N N . ALA A 1 142 ? -27.727 9.782 -6.302 1.00 49.31 142 ALA A N 1
ATOM 1044 C CA . ALA A 1 142 ? -27.169 10.474 -7.458 1.00 50.20 142 ALA A CA 1
ATOM 1045 C C . ALA A 1 142 ? -25.685 10.136 -7.586 1.00 50.32 142 ALA A C 1
ATOM 1046 O O . ALA A 1 142 ? -25.183 9.946 -8.690 1.00 52.32 142 ALA A O 1
ATOM 1048 N N . VAL A 1 143 ? -24.996 10.055 -6.447 1.00 52.30 143 VAL A N 1
ATOM 1049 C CA . VAL A 1 143 ? -23.595 9.610 -6.404 1.00 53.17 143 VAL A CA 1
ATOM 1050 C C . VAL A 1 143 ? -23.462 8.188 -6.955 1.00 50.99 143 VAL A C 1
ATOM 1051 O O . VAL A 1 143 ? -22.643 7.944 -7.832 1.00 51.05 143 VAL A O 1
ATOM 1055 N N . ALA A 1 144 ? -24.288 7.269 -6.468 1.00 49.04 144 ALA A N 1
ATOM 1056 C CA . ALA A 1 144 ? -24.252 5.881 -6.931 1.00 48.89 144 ALA A CA 1
ATOM 1057 C C . ALA A 1 144 ? -24.520 5.796 -8.432 1.00 50.21 144 ALA A C 1
ATOM 1058 O O . ALA A 1 144 ? -23.794 5.111 -9.161 1.00 48.75 144 ALA A O 1
ATOM 1060 N N . ASN A 1 145 ? -25.557 6.499 -8.885 1.00 47.92 145 ASN A N 1
ATOM 1061 C CA . ASN A 1 145 ? -25.863 6.573 -10.316 1.00 48.79 145 ASN A CA 1
ATOM 1062 C C . ASN A 1 145 ? -24.724 7.150 -11.146 1.00 46.52 145 ASN A C 1
ATOM 1063 O O . ASN A 1 145 ? -24.439 6.656 -12.219 1.00 43.02 145 ASN A O 1
ATOM 1068 N N . GLU A 1 146 ? -24.086 8.198 -10.642 1.00 49.14 146 GLU A N 1
ATOM 1069 C CA . GLU A 1 146 ? -22.927 8.790 -11.311 1.00 51.58 146 GLU A CA 1
ATOM 1070 C C . GLU A 1 146 ? -21.819 7.748 -11.502 1.00 52.26 146 GLU A C 1
ATOM 1071 O O . GLU A 1 146 ? -21.263 7.646 -12.596 1.00 50.87 146 GLU A O 1
ATOM 1077 N N . ARG A 1 147 ? -21.539 6.966 -10.451 1.00 52.93 147 ARG A N 1
ATOM 1078 C CA . ARG A 1 147 ? -20.458 5.960 -10.461 1.00 55.99 147 ARG A CA 1
ATOM 1079 C C . ARG A 1 147 ? -20.749 4.791 -11.399 1.00 53.00 147 ARG A C 1
ATOM 1080 O O . ARG A 1 147 ? -19.853 4.001 -11.669 1.00 53.04 147 ARG A O 1
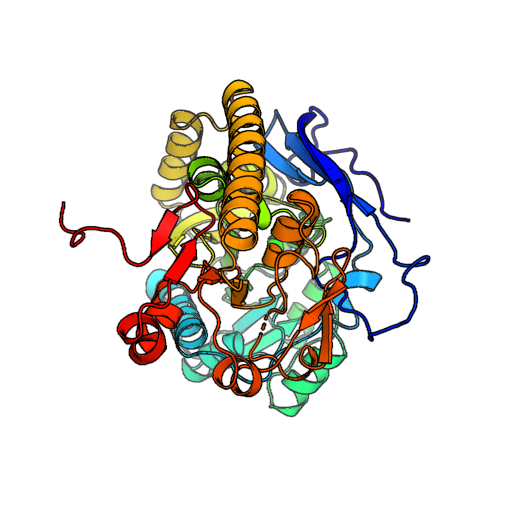ATOM 1088 N N . GLY A 1 148 ? -21.998 4.652 -11.844 1.00 48.90 148 GLY A N 1
ATOM 1089 C CA . GLY A 1 148 ? -22.417 3.534 -12.690 1.00 46.90 148 GLY A CA 1
ATOM 1090 C C . GLY A 1 148 ? -23.162 2.421 -11.958 1.00 44.75 148 GLY A C 1
ATOM 1091 O O . GLY A 1 148 ? -23.277 1.317 -12.466 1.00 46.46 148 GLY A O 1
ATOM 1092 N N . ILE A 1 149 ? -23.676 2.701 -10.766 1.00 43.18 149 ILE A N 1
ATOM 1093 C CA . ILE A 1 149 ? -24.484 1.718 -10.045 1.00 44.24 149 ILE A CA 1
ATOM 1094 C C . ILE A 1 149 ? -25.953 2.162 -10.053 1.00 43.66 149 ILE A C 1
ATOM 1095 O O . ILE A 1 149 ? -26.369 2.970 -9.221 1.00 42.54 149 ILE A O 1
ATOM 1100 N N . GLU A 1 150 ? -26.724 1.639 -11.004 1.00 43.71 150 GLU A N 1
ATOM 1101 C CA . GLU A 1 150 ? -28.132 2.031 -11.161 1.00 45.42 150 GLU A CA 1
ATOM 1102 C C . GLU A 1 150 ? -28.922 1.868 -9.853 1.00 44.40 150 GLU A C 1
ATOM 1103 O O . GLU A 1 150 ? -28.973 0.784 -9.270 1.00 42.75 150 GLU A O 1
ATOM 1109 N N . THR A 1 151 ? -29.542 2.964 -9.428 1.00 43.78 151 THR A N 1
ATOM 1110 C CA . THR A 1 151 ? -30.216 3.077 -8.142 1.00 45.47 151 THR A CA 1
ATOM 1111 C C . THR A 1 151 ? -31.521 3.888 -8.274 1.00 46.63 151 THR A C 1
ATOM 1112 O O . THR A 1 151 ? -31.510 5.009 -8.762 1.00 45.81 151 THR A O 1
ATOM 1116 N N . LEU A 1 152 ? -32.637 3.310 -7.835 1.00 49.50 152 LEU A N 1
ATOM 1117 C CA . LEU A 1 152 ? -33.912 4.033 -7.758 1.00 49.76 152 LEU A CA 1
ATOM 1118 C C . LEU A 1 152 ? -33.930 4.902 -6.500 1.00 48.65 152 LEU A C 1
ATOM 1119 O O . LEU A 1 152 ? -33.833 4.376 -5.392 1.00 47.27 152 LEU A O 1
ATOM 1124 N N . PRO A 1 153 ? -34.070 6.232 -6.660 1.00 47.45 153 PRO A N 1
ATOM 1125 C CA . PRO A 1 153 ? -34.073 7.133 -5.515 1.00 49.34 153 PRO A CA 1
ATOM 1126 C C . PRO A 1 153 ? -35.409 7.127 -4.750 1.00 51.06 153 PRO A C 1
ATOM 1127 O O . PRO A 1 153 ? -36.006 8.182 -4.533 1.00 52.48 153 PRO A O 1
ATOM 1131 N N . GLU A 1 154 ? -35.846 5.944 -4.323 1.00 51.66 154 GLU A N 1
ATOM 1132 C CA . GLU A 1 154 ? -37.138 5.777 -3.655 1.00 53.44 154 GLU A CA 1
ATOM 1133 C C . GLU A 1 154 ? -37.041 4.871 -2.433 1.00 52.62 154 GLU A C 1
ATOM 1134 O O . GLU A 1 154 ? -36.072 4.122 -2.269 1.00 50.54 154 GLU A O 1
ATOM 1140 N N . PHE A 1 155 ? -38.051 4.962 -1.571 1.00 50.05 155 PHE A N 1
ATOM 1141 C CA . PHE A 1 155 ? -38.238 4.000 -0.495 1.00 49.35 155 PHE A CA 1
ATOM 1142 C C . PHE A 1 155 ? -38.715 2.710 -1.133 1.00 48.16 155 PHE A C 1
ATOM 1143 O O . PHE A 1 155 ? -39.373 2.738 -2.167 1.00 49.65 155 PHE A O 1
ATOM 1151 N N . PHE A 1 156 ? -38.364 1.581 -0.533 1.00 47.18 156 PHE A N 1
ATOM 1152 C CA . PHE A 1 156 ? -38.893 0.304 -0.986 1.00 48.29 156 PHE A CA 1
ATOM 1153 C C . PHE A 1 156 ? -40.362 0.237 -0.571 1.00 49.61 156 PHE A C 1
ATOM 1154 O O . PHE A 1 156 ? -40.728 0.682 0.514 1.00 50.42 156 PHE A O 1
ATOM 1162 N N . SER A 1 157 ? -41.190 -0.300 -1.454 1.00 49.11 157 SER A N 1
ATOM 1163 C CA . SER A 1 157 ? -42.630 -0.446 -1.216 1.00 51.88 157 SER A CA 1
ATOM 1164 C C . SER A 1 157 ? -43.150 -1.529 -2.148 1.00 52.05 157 SER A C 1
ATOM 1165 O O . SER A 1 157 ? -42.409 -2.029 -3.012 1.00 51.18 157 SER A O 1
ATOM 1168 N N . VAL A 1 158 ? -44.418 -1.885 -1.974 1.00 50.00 158 VAL A N 1
ATOM 1169 C CA . VAL A 1 158 ? -45.075 -2.867 -2.845 1.00 51.07 158 VAL A CA 1
ATOM 1170 C C . VAL A 1 158 ? -45.123 -2.360 -4.299 1.00 49.27 158 VAL A C 1
ATOM 1171 O O . VAL A 1 158 ? -44.984 -3.139 -5.243 1.00 51.06 158 VAL A O 1
ATOM 1175 N N . ASP A 1 159 ? -45.318 -1.056 -4.468 1.00 48.63 159 ASP A N 1
ATOM 1176 C CA . ASP A 1 159 ? -45.370 -0.444 -5.803 1.00 49.34 159 ASP A CA 1
ATOM 1177 C C . ASP A 1 159 ? -43.989 -0.384 -6.491 1.00 48.26 159 ASP A C 1
ATOM 1178 O O . ASP A 1 159 ? -43.878 -0.655 -7.679 1.00 44.52 159 ASP A O 1
ATOM 1183 N N . THR A 1 160 ? -42.943 -0.031 -5.747 1.00 49.98 160 THR A N 1
ATOM 1184 C CA . THR A 1 160 ? -41.581 -0.041 -6.291 1.00 47.74 160 THR A CA 1
ATOM 1185 C C . THR A 1 160 ? -41.181 -1.479 -6.646 1.00 44.49 160 THR A C 1
ATOM 1186 O O . THR A 1 160 ? -40.567 -1.720 -7.683 1.00 43.41 160 THR A O 1
ATOM 1190 N N . ALA A 1 161 ? -41.565 -2.433 -5.808 1.00 43.63 161 ALA A N 1
ATOM 1191 C CA . ALA A 1 161 ? -41.318 -3.836 -6.108 1.00 46.09 161 ALA A CA 1
ATOM 1192 C C . ALA A 1 161 ? -41.893 -4.207 -7.470 1.00 47.54 161 ALA A C 1
ATOM 1193 O O . ALA A 1 161 ? -41.196 -4.791 -8.303 1.00 47.58 161 ALA A O 1
ATOM 1195 N N . ALA A 1 162 ? -43.158 -3.859 -7.698 1.00 46.23 162 ALA A N 1
ATOM 1196 C CA . ALA A 1 162 ? -43.805 -4.129 -8.993 1.00 46.69 162 ALA A CA 1
ATOM 1197 C C . ALA A 1 162 ? -43.084 -3.442 -10.159 1.00 43.88 162 ALA A C 1
ATOM 1198 O O . ALA A 1 162 ? -42.929 -4.034 -11.214 1.00 47.36 162 ALA A O 1
ATOM 1200 N N . LEU A 1 163 ? -42.635 -2.208 -9.972 1.00 42.41 163 LEU A N 1
ATOM 1201 C CA . LEU A 1 163 ? -41.871 -1.520 -11.024 1.00 43.79 163 LEU A CA 1
ATOM 1202 C C . LEU A 1 163 ? -40.550 -2.247 -11.353 1.00 44.32 163 LEU A C 1
ATOM 1203 O O . LEU A 1 163 ? -40.142 -2.331 -12.524 1.00 40.60 163 LEU A O 1
ATOM 1208 N N . VAL A 1 164 ? -39.892 -2.775 -10.320 1.00 42.19 164 VAL A N 1
ATOM 1209 C CA . VAL A 1 164 ? -38.654 -3.521 -10.506 1.00 41.07 164 VAL A CA 1
ATOM 1210 C C . VAL A 1 164 ? -38.889 -4.781 -11.320 1.00 38.84 164 VAL A C 1
ATOM 1211 O O . VAL A 1 164 ? -38.197 -5.028 -12.300 1.00 39.02 164 VAL A O 1
ATOM 1215 N N . LYS A 1 165 ? -39.856 -5.580 -10.902 1.00 42.69 165 LYS A N 1
ATOM 1216 C CA . LYS A 1 165 ? -40.198 -6.813 -11.609 1.00 46.83 165 LYS A CA 1
ATOM 1217 C C . LYS A 1 165 ? -40.531 -6.559 -13.083 1.00 45.49 165 LYS A C 1
ATOM 1218 O O . LYS A 1 165 ? -40.067 -7.279 -13.959 1.00 45.82 165 LYS A O 1
ATOM 1224 N N . LYS A 1 166 ? -41.336 -5.533 -13.335 1.00 44.83 166 LYS A N 1
ATOM 1225 C CA . LYS A 1 166 ? -41.717 -5.150 -14.694 1.00 46.50 166 LYS A CA 1
ATOM 1226 C C . LYS A 1 166 ? -40.518 -4.806 -15.576 1.00 46.39 166 LYS A C 1
ATOM 1227 O O . LYS A 1 166 ? -40.444 -5.247 -16.721 1.00 45.65 166 LYS A O 1
ATOM 1233 N N . THR A 1 167 ? -39.606 -3.991 -15.050 1.00 44.92 167 THR A N 1
ATOM 1234 C CA . THR A 1 167 ? -38.499 -3.457 -15.848 1.00 44.08 167 THR A CA 1
ATOM 1235 C C . THR A 1 167 ? -37.205 -4.270 -15.755 1.00 43.07 167 THR A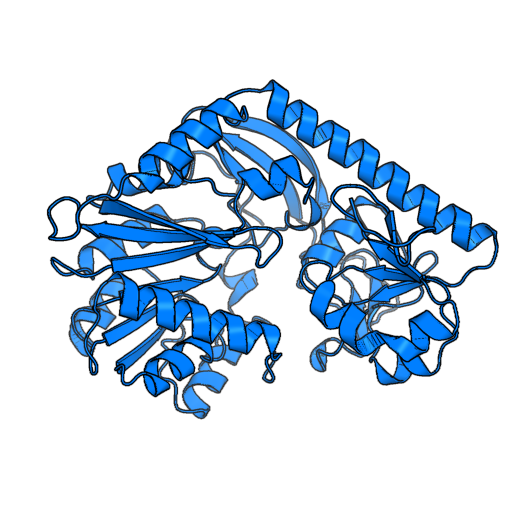 C 1
ATOM 1236 O O . THR A 1 167 ? -36.396 -4.239 -16.674 1.00 42.33 167 THR A O 1
ATOM 1240 N N . HIS A 1 168 ? -37.006 -4.985 -14.652 1.00 41.93 168 HIS A N 1
ATOM 1241 C CA . HIS A 1 168 ? -35.731 -5.662 -14.415 1.00 44.22 168 HIS A CA 1
ATOM 1242 C C . HIS A 1 168 ? -35.830 -7.170 -14.216 1.00 43.97 168 HIS A C 1
ATOM 1243 O O . HIS A 1 168 ? -34.831 -7.865 -14.312 1.00 41.70 168 HIS A O 1
ATOM 1250 N N . GLY A 1 169 ? -37.027 -7.668 -13.944 1.00 43.05 169 GLY A N 1
ATOM 1251 C CA . GLY A 1 169 ? -37.255 -9.101 -13.870 1.00 42.06 169 GLY A CA 1
ATOM 1252 C C . GLY A 1 169 ? -37.243 -9.610 -12.443 1.00 41.78 169 GLY A C 1
ATOM 1253 O O . GLY A 1 169 ? -37.314 -8.835 -11.482 1.00 40.41 169 GLY A O 1
ATOM 1254 N N . THR A 1 170 ? -37.163 -10.928 -12.323 1.00 40.29 170 THR A N 1
ATOM 1255 C CA . THR A 1 170 ? -37.215 -11.599 -11.043 1.00 42.36 170 THR A CA 1
ATOM 1256 C C . THR A 1 170 ? -35.796 -11.673 -10.493 1.00 41.80 170 THR A C 1
ATOM 1257 O O . THR A 1 170 ? -34.907 -12.207 -11.153 1.00 42.62 170 THR A O 1
ATOM 1261 N N . PRO A 1 171 ? -35.569 -11.104 -9.300 1.00 41.07 171 PRO A N 1
ATOM 1262 C CA . PRO A 1 171 ? -34.242 -11.213 -8.704 1.00 41.47 171 PRO A CA 1
ATOM 1263 C C . PRO A 1 171 ? -34.016 -12.591 -8.097 1.00 39.85 171 PRO A C 1
ATOM 1264 O O . PRO A 1 171 ? -34.930 -13.159 -7.510 1.00 41.04 171 PRO A O 1
ATOM 1268 N N . GLN A 1 172 ? -32.813 -13.129 -8.280 1.00 40.15 172 GLN A N 1
ATOM 1269 C CA . GLN A 1 172 ? -32.381 -14.340 -7.579 1.00 40.69 172 GLN A CA 1
ATOM 1270 C C . GLN A 1 172 ? -32.127 -14.009 -6.109 1.00 38.78 172 GLN A C 1
ATOM 1271 O O . GLN A 1 172 ? -32.280 -14.863 -5.243 1.00 41.93 172 GLN A O 1
ATOM 1277 N N . LEU A 1 173 ? -31.757 -12.765 -5.835 1.00 37.64 173 LEU A N 1
ATOM 1278 C CA . LEU A 1 173 ? -31.480 -12.327 -4.469 1.00 38.77 173 LEU A CA 1
ATOM 1279 C C . LEU A 1 173 ? -31.948 -10.901 -4.222 1.00 38.68 173 LEU A C 1
ATOM 1280 O O . LEU A 1 173 ? -31.681 -9.996 -5.028 1.00 39.56 173 LEU A O 1
ATOM 1285 N N . VAL A 1 174 ? -32.672 -10.708 -3.119 1.00 38.37 174 VAL A N 1
ATOM 1286 C CA . VAL A 1 174 ? -32.984 -9.369 -2.637 1.00 39.95 174 VAL A CA 1
ATOM 1287 C C . VAL A 1 174 ? -32.245 -9.162 -1.314 1.00 40.42 174 VAL A C 1
ATOM 1288 O O . VAL A 1 174 ? -32.400 -9.952 -0.382 1.00 38.87 174 VAL A O 1
ATOM 1292 N N . LEU A 1 175 ? -31.435 -8.108 -1.242 1.00 40.13 175 LEU A N 1
ATOM 1293 C CA . LEU A 1 175 ? -30.588 -7.864 -0.062 1.00 40.13 175 LEU A CA 1
ATOM 1294 C C . LEU A 1 175 ? -30.956 -6.577 0.658 1.00 40.24 175 LEU A C 1
ATOM 1295 O O . LEU A 1 175 ? -31.126 -5.532 0.034 1.00 40.29 175 LEU A O 1
ATOM 1300 N N . GLY A 1 176 ? -31.049 -6.654 1.980 1.00 41.69 176 GLY A N 1
ATOM 1301 C CA . GLY A 1 176 ? -31.168 -5.459 2.823 1.00 42.21 176 GLY A CA 1
ATOM 1302 C C . GLY A 1 176 ? -30.165 -5.506 3.962 1.00 44.28 176 GLY A C 1
ATOM 1303 O O . GLY A 1 176 ? -30.286 -6.325 4.863 1.00 46.04 176 GLY A O 1
ATOM 1304 N N . ARG A 1 177 ? -29.157 -4.644 3.904 1.00 48.14 177 ARG A N 1
ATOM 1305 C CA . ARG A 1 177 ? -28.111 -4.594 4.929 1.00 48.47 177 ARG A CA 1
ATOM 1306 C C . ARG A 1 177 ? -28.366 -3.456 5.902 1.00 47.71 177 ARG A C 1
ATOM 1307 O O . ARG A 1 177 ? -28.259 -2.291 5.533 1.00 45.06 177 ARG A O 1
ATOM 1315 N N . HIS A 1 178 ? -28.746 -3.823 7.124 1.00 48.92 178 HIS A N 1
ATOM 1316 C CA . HIS A 1 178 ? -29.064 -2.904 8.234 1.00 53.98 178 HIS A CA 1
ATOM 1317 C C . HIS A 1 178 ? -30.377 -2.128 8.103 1.00 53.08 178 HIS A C 1
ATOM 1318 O O . HIS A 1 178 ? -31.074 -1.896 9.106 1.00 56.46 178 HIS A O 1
ATOM 1325 N N . VAL A 1 179 ? -30.735 -1.792 6.871 1.00 48.44 179 VAL A N 1
ATOM 1326 C CA . VAL A 1 179 ? -31.951 -1.049 6.553 1.00 45.12 179 VAL A CA 1
ATOM 1327 C C . VAL A 1 179 ? -33.245 -1.630 7.137 1.00 43.04 179 VAL A C 1
ATOM 1328 O O . VAL A 1 179 ? -34.153 -0.875 7.468 1.00 44.10 179 VAL A O 1
ATOM 1332 N N . PHE A 1 180 ? -33.337 -2.949 7.265 1.00 40.99 180 PHE A N 1
ATOM 1333 C CA . PHE A 1 180 ? -34.580 -3.584 7.710 1.00 43.42 180 PHE A CA 1
ATOM 1334 C C . PHE A 1 180 ? -35.023 -3.113 9.096 1.00 44.38 180 PHE A C 1
ATOM 1335 O O . PHE A 1 180 ? -36.220 -2.998 9.362 1.00 46.50 180 PHE A O 1
ATOM 1343 N N . ALA A 1 181 ? -34.059 -2.820 9.962 1.00 43.62 181 ALA A N 1
ATOM 1344 C CA . ALA A 1 181 ? -34.345 -2.331 11.307 1.00 44.83 181 ALA A CA 1
ATOM 1345 C C . ALA A 1 181 ? -34.725 -0.851 11.303 1.00 45.57 181 ALA A C 1
ATOM 1346 O O . ALA A 1 181 ? -35.135 -0.312 12.338 1.00 47.11 181 ALA A O 1
ATOM 1348 N N . HIS A 1 182 ? -34.574 -0.200 10.152 1.00 43.24 182 HIS A N 1
ATOM 1349 C CA . HIS A 1 182 ? -34.912 1.222 9.987 1.00 45.34 182 HIS A CA 1
ATOM 1350 C C . HIS A 1 182 ? -36.329 1.463 9.434 1.00 44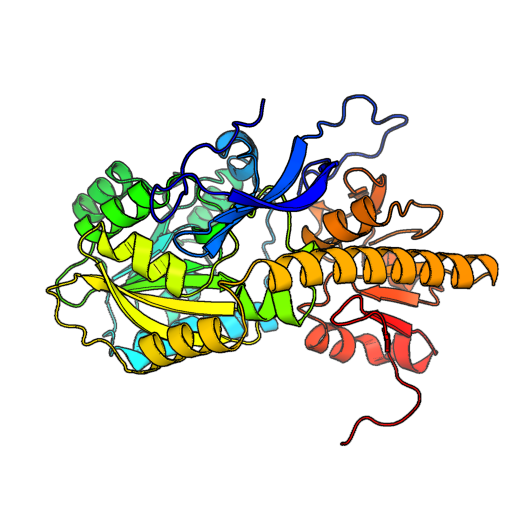.06 182 HIS A C 1
ATOM 1351 O O . HIS A 1 182 ? -36.760 2.607 9.331 1.00 46.07 182 HIS A O 1
ATOM 1358 N N . ILE A 1 183 ? -37.042 0.398 9.079 1.00 45.53 183 ILE A N 1
ATOM 1359 C CA . ILE A 1 183 ? -38.327 0.509 8.374 1.00 46.81 183 ILE A CA 1
ATOM 1360 C C . ILE A 1 183 ? -39.494 0.225 9.311 1.00 47.33 183 ILE A C 1
ATOM 1361 O O . ILE A 1 183 ? -39.531 -0.821 9.961 1.00 45.41 183 ILE A O 1
ATOM 1366 N N . ASP A 1 184 ? -40.446 1.153 9.374 1.00 48.70 184 ASP A N 1
ATOM 1367 C CA . ASP A 1 184 ? -41.619 0.987 10.237 1.00 51.70 184 ASP A CA 1
ATOM 1368 C C . ASP A 1 184 ? -42.562 -0.057 9.671 1.00 51.42 184 ASP A C 1
ATOM 1369 O O . ASP A 1 184 ? -42.934 -0.997 10.368 1.00 50.33 184 ASP A O 1
ATOM 1374 N N . ASP A 1 185 ? -42.937 0.109 8.405 1.00 51.29 185 ASP A N 1
ATOM 1375 C CA . ASP A 1 185 ? -43.898 -0.786 7.768 1.00 51.07 185 ASP A CA 1
ATOM 1376 C C . ASP A 1 185 ? -43.204 -2.007 7.142 1.00 50.94 185 ASP A C 1
ATOM 1377 O O . ASP A 1 185 ? -43.103 -2.155 5.921 1.00 47.84 185 ASP A O 1
ATOM 1382 N N . VAL A 1 186 ? -42.765 -2.893 8.019 1.00 50.07 186 VAL A N 1
ATOM 1383 C CA . VAL A 1 186 ? -42.060 -4.105 7.635 1.00 51.12 186 VAL A CA 1
ATOM 1384 C C . VAL A 1 186 ? -43.017 -5.102 6.967 1.00 51.62 186 VAL A C 1
ATOM 1385 O O . VAL A 1 186 ? -42.607 -5.961 6.167 1.00 47.20 186 VAL A O 1
ATOM 1389 N N . SER A 1 187 ? -44.298 -4.974 7.295 1.00 49.83 187 SER A N 1
ATOM 1390 C CA . SER A 1 187 ? -45.343 -5.756 6.654 1.00 50.82 187 SER A CA 1
ATOM 1391 C C . SER A 1 187 ? -45.404 -5.483 5.139 1.00 47.49 187 SER A C 1
ATOM 1392 O O . SER A 1 187 ? -45.513 -6.410 4.332 1.00 49.34 187 SER A O 1
ATOM 1395 N N . ALA A 1 188 ? -45.317 -4.212 4.763 1.00 44.41 188 ALA A N 1
ATOM 1396 C CA . ALA A 1 188 ? -45.263 -3.818 3.349 1.00 44.25 188 ALA A CA 1
ATOM 1397 C C . ALA A 1 188 ? -43.996 -4.348 2.650 1.00 46.28 188 ALA A C 1
ATOM 1398 O O . ALA A 1 188 ? -44.048 -4.811 1.499 1.00 43.51 188 ALA A O 1
ATOM 1400 N N . VAL A 1 189 ? -42.865 -4.299 3.355 1.00 45.20 189 VAL A N 1
ATOM 1401 C CA . VAL A 1 189 ? -41.608 -4.836 2.813 1.00 45.16 189 VAL A CA 1
ATOM 1402 C C . VAL A 1 189 ? -41.768 -6.319 2.518 1.00 44.11 189 VAL A C 1
ATOM 1403 O O . VAL A 1 189 ? -41.415 -6.783 1.439 1.00 43.91 189 VAL A O 1
ATOM 1407 N N . ALA A 1 190 ? -42.304 -7.059 3.481 1.00 43.87 190 ALA A N 1
ATOM 1408 C CA . ALA A 1 190 ? -42.527 -8.491 3.307 1.00 46.19 190 ALA A CA 1
ATOM 1409 C C . ALA A 1 190 ? -43.417 -8.796 2.087 1.00 48.98 190 ALA A C 1
ATOM 1410 O O . ALA A 1 190 ? -43.203 -9.780 1.371 1.00 49.40 190 ALA A O 1
ATOM 1412 N N . GLU A 1 191 ? -44.406 -7.938 1.855 1.00 50.94 191 GLU A N 1
ATOM 1413 C CA . GLU A 1 191 ? -45.344 -8.123 0.753 1.00 52.83 191 GLU A CA 1
ATOM 1414 C C . GLU A 1 191 ? -44.694 -7.819 -0.594 1.00 48.97 191 GLU A C 1
ATOM 1415 O O . GLU A 1 191 ? -44.867 -8.567 -1.556 1.00 49.72 191 GLU A O 1
ATOM 1421 N N . GLY A 1 192 ? -43.942 -6.725 -0.660 1.00 46.41 192 GLY A N 1
ATOM 1422 C CA . GLY A 1 192 ? -43.183 -6.395 -1.872 1.00 46.33 192 GLY A CA 1
ATOM 1423 C C . GLY A 1 192 ? -42.170 -7.481 -2.226 1.00 47.10 192 GLY A C 1
ATOM 1424 O O . GLY A 1 192 ? -41.966 -7.812 -3.400 1.00 43.63 192 GLY A O 1
ATOM 1425 N N . VAL A 1 193 ? -41.533 -8.036 -1.199 1.00 46.74 193 VAL A N 1
ATOM 1426 C CA . VAL A 1 193 ? -40.582 -9.130 -1.384 1.00 47.40 193 VAL A CA 1
ATOM 1427 C C . VAL A 1 193 ? -41.280 -10.379 -1.918 1.00 47.81 193 VAL A C 1
ATOM 1428 O O . VAL A 1 193 ? -40.803 -10.981 -2.879 1.00 49.14 193 VAL A O 1
ATOM 1432 N N . ARG A 1 194 ? -42.390 -10.770 -1.293 1.00 50.35 194 ARG A N 1
ATOM 1433 C CA . ARG A 1 194 ? -43.160 -11.937 -1.748 1.00 54.85 194 ARG A CA 1
ATOM 1434 C C . ARG A 1 194 ? -43.471 -11.837 -3.244 1.00 54.87 194 ARG A C 1
ATOM 1435 O O . ARG A 1 194 ? -43.290 -12.803 -3.978 1.00 54.75 194 ARG A O 1
ATOM 1443 N N . ASP A 1 195 ? -43.943 -10.671 -3.675 1.00 55.39 195 ASP A N 1
ATOM 1444 C CA . ASP A 1 195 ? -44.260 -10.419 -5.082 1.00 59.68 195 ASP A CA 1
ATOM 1445 C C . ASP A 1 195 ? -43.030 -10.599 -5.980 1.00 59.09 195 ASP A C 1
ATOM 1446 O O . ASP A 1 195 ? -43.123 -11.137 -7.083 1.00 59.59 195 ASP A O 1
ATOM 1451 N N . LEU A 1 196 ? -41.877 -10.159 -5.488 1.00 57.02 196 LEU A N 1
ATOM 1452 C CA . LEU A 1 196 ? -40.635 -10.169 -6.265 1.00 53.96 196 LEU A CA 1
ATOM 1453 C C . LEU A 1 196 ? -40.025 -11.572 -6.395 1.00 50.37 196 LEU A C 1
ATOM 1454 O O . LEU A 1 196 ? -39.484 -11.927 -7.436 1.00 46.88 196 LEU A O 1
ATOM 1459 N N . LEU A 1 197 ? -40.114 -12.359 -5.331 1.00 48.70 197 LEU A N 1
ATOM 1460 C CA . LEU A 1 197 ? -39.436 -13.653 -5.260 1.00 50.80 197 LEU A CA 1
ATOM 1461 C C . LEU A 1 197 ? -40.008 -14.674 -6.236 1.00 51.97 197 LEU A C 1
ATOM 1462 O O . LEU A 1 197 ? -41.217 -14.849 -6.321 1.00 52.11 197 LEU A O 1
ATOM 1467 N N . GLY A 1 198 ? -39.117 -15.333 -6.970 1.00 50.46 198 GLY A N 1
ATOM 1468 C CA . GLY A 1 198 ? -39.447 -16.552 -7.682 1.00 51.95 198 GLY A CA 1
ATOM 1469 C C . GLY A 1 198 ? -39.285 -17.762 -6.770 1.00 53.87 198 GLY A C 1
ATOM 1470 O O . GLY A 1 198 ? -38.930 -17.622 -5.589 1.00 47.72 198 GLY A O 1
ATOM 1471 N N . PRO A 1 199 ? -39.538 -18.965 -7.312 1.00 53.97 199 PRO A N 1
ATOM 1472 C CA . PRO A 1 199 ? -39.496 -20.204 -6.530 1.00 55.83 199 PRO A CA 1
ATOM 1473 C C . PRO A 1 199 ? -38.204 -20.447 -5.719 1.00 53.94 199 PRO A C 1
ATOM 1474 O O . PRO A 1 199 ? -38.290 -20.893 -4.575 1.00 52.87 199 PRO A O 1
ATOM 1478 N N . ASP A 1 200 ? -37.035 -20.175 -6.295 1.00 53.71 200 ASP A N 1
ATOM 1479 C CA . ASP A 1 200 ? -35.765 -20.335 -5.553 1.00 56.24 200 ASP A CA 1
ATOM 1480 C C . ASP A 1 200 ? -35.068 -19.018 -5.169 1.00 54.46 200 ASP A C 1
ATOM 1481 O O . ASP A 1 200 ? -33.910 -19.032 -4.754 1.00 56.04 200 ASP A O 1
ATOM 1486 N N . SER A 1 201 ? -35.771 -17.894 -5.295 1.00 50.86 201 SER A N 1
ATOM 1487 C CA . SER A 1 201 ? -35.232 -16.599 -4.907 1.00 48.96 201 SER A CA 1
ATOM 1488 C C . SER A 1 201 ? -35.102 -16.493 -3.398 1.00 48.26 201 SER A C 1
ATOM 1489 O O . SER A 1 201 ? -35.849 -17.129 -2.656 1.00 49.27 201 SER A O 1
ATOM 1492 N N . LEU A 1 202 ? -34.161 -15.666 -2.951 1.00 48.10 202 LEU A N 1
ATOM 1493 C CA . LEU A 1 202 ? -33.970 -15.419 -1.517 1.00 45.59 202 LEU A CA 1
ATOM 1494 C C . LEU A 1 202 ? -33.992 -13.934 -1.191 1.00 43.43 202 LEU A C 1
ATOM 1495 O O . LEU A 1 202 ? -33.574 -13.107 -1.997 1.00 44.70 202 LEU A O 1
ATOM 1500 N N . PHE A 1 203 ? -34.526 -13.624 -0.015 1.00 40.70 203 PHE A N 1
ATOM 1501 C CA . PHE A 1 203 ? -34.462 -12.299 0.596 1.00 40.60 203 PHE A CA 1
ATOM 1502 C C . PHE A 1 203 ? -33.485 -12.432 1.763 1.00 41.01 203 PHE A C 1
ATOM 1503 O O . PHE A 1 203 ? -33.652 -13.298 2.613 1.00 41.01 203 PHE A O 1
ATOM 1511 N N . ALA A 1 204 ? -32.456 -11.594 1.785 1.00 41.28 204 ALA A N 1
ATOM 1512 C CA . ALA A 1 204 ? -31.446 -11.635 2.845 1.00 40.88 204 ALA A CA 1
ATOM 1513 C C . ALA A 1 204 ? -31.406 -10.309 3.569 1.00 40.57 204 ALA A C 1
ATOM 1514 O O . ALA A 1 204 ? -31.360 -9.260 2.935 1.00 41.83 204 ALA A O 1
ATOM 1516 N N . ILE A 1 205 ? -31.447 -10.362 4.898 1.00 40.78 205 ILE A N 1
ATOM 1517 C CA . ILE A 1 205 ? -31.320 -9.166 5.720 1.00 43.09 205 ILE A CA 1
ATOM 1518 C C . ILE A 1 205 ? -30.269 -9.329 6.810 1.00 42.15 205 ILE A C 1
ATOM 1519 O O . ILE A 1 205 ? -30.187 -10.370 7.465 1.00 41.45 205 ILE A O 1
ATOM 1524 N N . GLU A 1 206 ? -29.457 -8.294 6.975 1.00 40.68 206 GLU A N 1
ATOM 1525 C CA . GLU A 1 206 ? -28.441 -8.259 8.010 1.00 43.64 206 GLU A CA 1
ATOM 1526 C C . GLU A 1 206 ? -28.819 -7.191 9.013 1.00 42.54 206 GLU A C 1
ATOM 1527 O O . GLU A 1 206 ? -28.938 -6.021 8.659 1.00 41.64 206 GLU A O 1
ATOM 1533 N N . VAL A 1 207 ? -29.026 -7.600 10.258 1.00 41.34 207 VAL A N 1
ATOM 1534 C CA . VAL A 1 207 ? -29.388 -6.669 11.315 1.00 42.88 207 VAL A CA 1
ATOM 1535 C C . VAL A 1 207 ? -28.599 -6.997 12.581 1.00 43.36 207 VAL A C 1
ATOM 1536 O O . VAL A 1 207 ? -28.174 -8.142 12.770 1.00 42.43 207 VAL A O 1
ATOM 1540 N N . PRO A 1 208 ? -28.385 -5.992 13.445 1.00 41.93 208 PRO A N 1
ATOM 1541 C CA . PRO A 1 208 ? -27.827 -6.296 14.766 1.00 44.63 208 PRO A CA 1
ATOM 1542 C C . PRO A 1 208 ? -28.687 -7.343 15.471 1.00 43.66 208 PRO A C 1
ATOM 1543 O O . PRO A 1 208 ? -29.912 -7.349 15.309 1.00 43.81 208 PRO A O 1
ATOM 1547 N N . TYR A 1 209 ? -28.048 -8.234 16.215 1.00 44.64 209 TYR A N 1
ATOM 1548 C CA . TYR A 1 209 ? -28.756 -9.341 16.850 1.00 45.78 209 TYR A CA 1
ATOM 1549 C C . TYR A 1 209 ? -29.123 -8.984 18.278 1.00 45.46 209 TYR A C 1
ATOM 1550 O O . TYR A 1 209 ? -28.256 -8.676 19.086 1.00 45.75 209 TYR A O 1
ATOM 1559 N N . LEU A 1 210 ? -30.417 -9.034 18.579 1.00 46.84 210 LEU A N 1
ATOM 1560 C CA . LEU A 1 210 ? -30.921 -8.701 19.911 1.00 46.39 210 LEU A CA 1
ATOM 1561 C C . LEU A 1 210 ? -30.230 -9.484 21.033 1.00 46.39 210 LEU A C 1
ATOM 1562 O O . LEU A 1 210 ? -29.992 -8.951 22.112 1.00 46.32 210 LEU A O 1
ATOM 1567 N N . VAL A 1 211 ? -29.909 -10.742 20.778 1.00 48.00 211 VAL A N 1
ATOM 1568 C CA . VAL A 1 211 ? -29.232 -11.563 21.779 1.00 50.85 211 VAL A CA 1
ATOM 1569 C C . VAL A 1 211 ? -27.928 -10.890 22.197 1.00 51.82 211 VAL A C 1
ATOM 1570 O O . VAL A 1 211 ? -27.686 -10.691 23.389 1.00 51.06 211 VAL A O 1
ATOM 1574 N N . ASP A 1 212 ? -27.109 -10.536 21.203 1.00 49.77 212 ASP A N 1
ATOM 1575 C CA . ASP A 1 212 ? -25.826 -9.870 21.443 1.00 49.50 212 ASP A CA 1
ATOM 1576 C C . ASP A 1 212 ? -26.014 -8.528 22.127 1.00 47.68 212 ASP A C 1
ATOM 1577 O O . ASP A 1 212 ? -25.297 -8.205 23.075 1.00 45.92 212 ASP A O 1
ATOM 1582 N N . MET A 1 213 ? -26.986 -7.759 21.650 1.00 45.92 213 MET A N 1
ATOM 1583 C CA . MET A 1 213 ? -27.286 -6.455 22.226 1.00 48.61 213 MET A CA 1
ATOM 1584 C C . MET A 1 213 ? -27.560 -6.542 23.729 1.00 50.64 213 MET A C 1
ATOM 1585 O O . MET A 1 213 ? -27.050 -5.728 24.499 1.00 49.00 213 MET A O 1
ATOM 1590 N N . LEU A 1 214 ? -28.377 -7.514 24.128 1.00 50.37 214 LEU A N 1
ATOM 1591 C CA . LEU A 1 214 ? -28.716 -7.703 25.537 1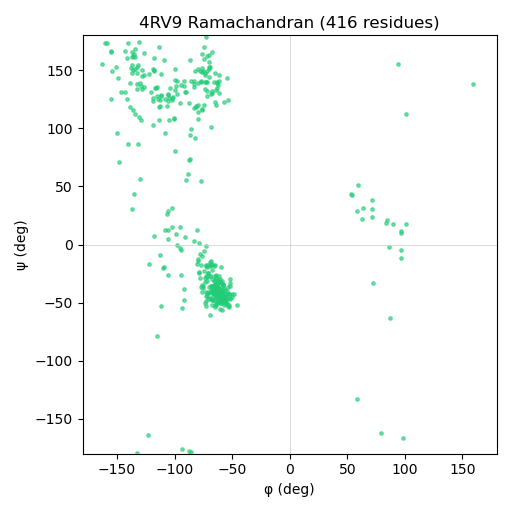.00 53.14 214 LEU A CA 1
ATOM 1592 C C . LEU A 1 214 ? -27.510 -8.148 26.350 1.00 54.16 214 LEU A C 1
ATOM 1593 O O . LEU A 1 214 ? -27.182 -7.545 27.367 1.00 52.62 214 LEU A O 1
ATOM 1598 N N . GLU A 1 215 ? -26.845 -9.195 25.881 1.00 54.37 215 GLU A N 1
ATOM 1599 C CA . GLU A 1 215 ? -25.750 -9.800 26.622 1.00 56.48 215 GLU A CA 1
ATOM 1600 C C . GLU A 1 215 ? -24.500 -8.926 26.734 1.00 55.05 215 GLU A C 1
ATOM 1601 O O . GLU A 1 215 ? -23.743 -9.058 27.696 1.00 49.89 215 GLU A O 1
ATOM 1607 N N . ARG A 1 216 ? -24.301 -8.030 25.764 1.00 51.82 216 ARG A N 1
ATOM 1608 C CA . ARG A 1 216 ? -23.161 -7.113 25.770 1.00 51.89 216 ARG A CA 1
ATOM 1609 C C . ARG A 1 216 ? -23.553 -5.673 26.125 1.00 50.75 216 ARG A C 1
ATOM 1610 O O . ARG A 1 216 ? -22.757 -4.753 25.944 1.00 52.41 216 ARG A O 1
ATOM 1618 N N . ASN A 1 217 ? -24.773 -5.478 26.616 1.00 48.74 217 ASN A N 1
ATOM 1619 C CA . ASN A 1 217 ? -25.224 -4.168 27.102 1.00 49.27 217 ASN A CA 1
ATOM 1620 C C . ASN A 1 217 ? -25.041 -3.016 26.107 1.00 50.99 217 ASN A C 1
ATOM 1621 O O . ASN A 1 217 ? -24.617 -1.921 26.480 1.00 48.87 217 ASN A O 1
ATOM 1626 N N . GLU A 1 218 ? -25.382 -3.261 24.846 1.00 51.55 218 GLU A N 1
ATOM 1627 C CA . GLU A 1 218 ? -25.116 -2.302 23.767 1.00 50.86 218 GLU A CA 1
ATOM 1628 C C . GLU A 1 218 ? -26.259 -1.295 23.603 1.00 49.94 218 GLU A C 1
ATOM 1629 O O . GLU A 1 218 ? -26.881 -1.191 22.544 1.00 53.11 218 GLU A O 1
ATOM 1635 N N . PHE A 1 219 ? -26.512 -0.539 24.661 1.00 50.01 219 PHE A N 1
ATOM 1636 C CA . PHE A 1 219 ? -27.629 0.409 24.704 1.00 48.21 219 PHE A CA 1
ATOM 1637 C C . PHE A 1 219 ? -27.399 1.629 23.824 1.00 46.40 219 PHE A C 1
ATOM 1638 O O . PHE A 1 219 ? -28.349 2.333 23.490 1.00 45.05 219 PHE A O 1
ATOM 1646 N N . ASP A 1 220 ? -26.143 1.890 23.470 1.00 44.99 220 ASP A N 1
ATOM 1647 C CA . ASP A 1 220 ? -25.827 3.001 22.572 1.00 45.53 220 ASP A CA 1
ATOM 1648 C C . ASP A 1 220 ? -26.314 2.778 21.122 1.00 43.06 220 ASP A C 1
ATOM 1649 O O . ASP A 1 220 ? -26.461 3.740 20.374 1.00 39.61 220 ASP A O 1
ATOM 1654 N N . THR A 1 221 ? -26.607 1.531 20.746 1.00 42.56 221 THR A N 1
ATOM 1655 C CA . THR A 1 221 ? -27.229 1.246 19.437 1.00 45.00 221 THR A CA 1
ATOM 1656 C C . THR A 1 221 ? -28.715 1.632 19.408 1.00 47.69 221 THR A C 1
ATOM 1657 O O . THR A 1 221 ? -29.363 1.564 18.362 1.00 46.71 221 THR A O 1
ATOM 1661 N N . ILE A 1 222 ? -29.251 2.043 20.555 1.00 47.49 222 ILE A N 1
ATOM 1662 C CA . ILE A 1 222 ? -30.598 2.583 20.612 1.00 46.38 222 ILE A CA 1
ATOM 1663 C C . ILE A 1 222 ? -30.563 4.031 20.141 1.00 46.87 222 ILE A C 1
ATOM 1664 O O . ILE A 1 222 ? -30.054 4.918 20.835 1.00 47.15 222 ILE A O 1
ATOM 1669 N N . TYR A 1 223 ? -31.090 4.264 18.949 1.00 44.73 223 TYR A N 1
ATOM 1670 C CA . TYR A 1 223 ? -31.323 5.615 18.485 1.00 44.31 223 TYR A CA 1
ATOM 1671 C C . TYR A 1 223 ? -32.423 5.630 17.447 1.00 43.60 223 TYR A C 1
ATOM 1672 O O . TYR A 1 223 ? -32.811 4.582 16.935 1.00 44.70 223 TYR A O 1
ATOM 1681 N N . HIS A 1 224 ? -32.914 6.828 17.145 1.00 44.44 224 HIS A N 1
ATOM 1682 C CA . HIS A 1 224 ? -34.223 7.004 16.494 1.00 45.53 224 HIS A CA 1
ATOM 1683 C C . HIS A 1 224 ? -34.354 6.316 15.141 1.00 45.49 224 HIS A C 1
ATOM 1684 O O . HIS A 1 224 ? -35.447 5.877 14.771 1.00 41.54 224 HIS A O 1
ATOM 1691 N N . GLU A 1 225 ? -33.243 6.225 14.412 1.00 44.13 225 GLU A N 1
ATOM 1692 C CA . GLU A 1 225 ? -33.217 5.512 13.136 1.00 43.21 225 GLU A CA 1
ATOM 1693 C C . GLU A 1 225 ? -33.479 4.031 13.323 1.00 41.74 225 GLU A C 1
ATOM 1694 O O . GLU A 1 225 ? -34.075 3.396 12.461 1.00 41.73 225 GLU A O 1
ATOM 1700 N N . HIS A 1 226 ? -33.021 3.482 14.444 1.00 43.07 226 HIS A N 1
ATOM 1701 C CA . HIS A 1 226 ? -33.226 2.069 14.744 1.00 44.68 226 HIS A CA 1
ATOM 1702 C C . HIS A 1 226 ? -34.566 1.866 15.431 1.00 45.15 226 HIS A C 1
ATOM 1703 O O . HIS A 1 226 ? -34.671 1.966 16.656 1.00 43.95 226 HIS A O 1
ATOM 1710 N N . LEU A 1 227 ? -35.578 1.555 14.630 1.00 45.22 227 LEU A N 1
ATOM 1711 C CA . LEU A 1 227 ? -36.938 1.383 15.128 1.00 45.82 227 LEU A CA 1
ATOM 1712 C C . LEU A 1 227 ? -37.085 0.035 15.803 1.00 45.52 227 LEU A C 1
ATOM 1713 O O . LEU A 1 227 ? -37.795 -0.092 16.798 1.00 46.11 227 LEU A O 1
ATOM 1718 N N . SER A 1 228 ? -36.404 -0.961 15.245 1.00 43.41 228 SER A N 1
ATOM 1719 C CA . SER A 1 228 ? -36.502 -2.345 15.680 1.00 43.02 228 SER A CA 1
ATOM 1720 C C . SER A 1 228 ? -35.156 -2.873 16.191 1.00 45.18 228 SER A C 1
ATOM 1721 O O . SER A 1 228 ? -34.089 -2.424 15.749 1.00 45.40 228 SER A O 1
ATOM 1724 N N . TYR A 1 229 ? -35.224 -3.806 17.138 1.00 44.18 229 TYR A N 1
ATOM 1725 C CA . TYR A 1 229 ? -34.054 -4.529 17.654 1.00 45.52 229 TYR A CA 1
ATOM 1726 C C . TYR A 1 229 ? -34.464 -5.996 17.695 1.00 47.46 229 TYR A C 1
ATOM 1727 O O . TYR A 1 229 ? -35.339 -6.394 18.480 1.00 48.50 229 TYR A O 1
ATOM 1736 N N . ILE A 1 230 ? -33.831 -6.784 16.832 1.00 45.30 230 ILE A N 1
ATOM 1737 C CA . ILE A 1 230 ? -34.443 -7.984 16.267 1.00 46.50 230 ILE A CA 1
ATOM 1738 C C . ILE A 1 230 ? -33.741 -9.284 16.638 1.00 47.94 230 ILE A C 1
ATOM 1739 O O . ILE A 1 230 ? -32.506 -9.389 16.563 1.00 47.28 230 ILE A O 1
ATOM 1744 N N . GLY A 1 231 ? -34.559 -10.267 17.012 1.00 47.13 231 GLY A N 1
ATOM 1745 C CA . GLY A 1 231 ? -34.158 -11.664 17.113 1.00 48.53 231 GLY A CA 1
ATOM 1746 C C . GLY A 1 231 ? -34.891 -12.488 16.064 1.00 49.45 231 GLY A C 1
ATOM 1747 O O . GLY A 1 231 ? -35.822 -11.995 15.423 1.00 50.02 231 GLY A O 1
ATOM 1748 N N . VAL A 1 232 ? -34.473 -13.742 15.892 1.00 49.70 232 VAL A N 1
ATOM 1749 C CA . VAL A 1 232 ? -35.041 -14.625 14.859 1.00 51.12 232 VAL A CA 1
ATOM 1750 C C . VAL A 1 232 ? -36.527 -14.904 15.098 1.00 53.69 232 VAL A C 1
ATOM 1751 O O . VAL A 1 232 ? -37.309 -15.002 14.151 1.00 54.12 232 VAL A O 1
ATOM 1755 N N . GLY A 1 233 ? -36.909 -15.032 16.365 1.00 53.47 233 GLY A N 1
ATOM 1756 C CA . GLY A 1 233 ? -38.303 -15.287 16.728 1.00 52.33 233 GLY A CA 1
ATOM 1757 C C . GLY A 1 233 ? -39.274 -14.292 16.116 1.00 51.00 233 GLY A C 1
ATOM 1758 O O . GLY A 1 233 ? -40.259 -14.677 15.485 1.00 54.10 233 GLY A O 1
ATOM 1759 N N . SER A 1 234 ? -38.991 -13.009 16.301 1.00 50.51 234 SER A N 1
ATOM 1760 C CA . SER A 1 234 ? -39.858 -11.949 15.805 1.00 50.59 234 SER A CA 1
ATOM 1761 C C . SER A 1 234 ? -39.949 -11.935 14.277 1.00 51.61 234 SER A C 1
ATOM 1762 O O . SER A 1 234 ? -40.991 -11.597 13.721 1.00 52.58 234 SER A O 1
ATOM 1765 N N . LEU A 1 235 ? -38.861 -12.308 13.608 1.00 52.09 235 LEU A N 1
ATOM 1766 C CA . LEU A 1 235 ? -38.846 -12.407 12.141 1.00 52.61 235 LEU A CA 1
ATOM 1767 C C . LEU A 1 235 ? -39.691 -13.571 11.623 1.00 53.45 235 LEU A C 1
ATOM 1768 O O . LEU A 1 235 ? -40.381 -13.437 10.616 1.00 50.78 235 LEU A O 1
ATOM 1773 N N . VAL A 1 236 ? -39.614 -14.718 12.289 1.00 54.32 236 VAL A N 1
ATOM 1774 C CA . VAL A 1 236 ? -40.490 -15.842 11.959 1.00 56.29 236 VAL A CA 1
ATOM 1775 C C . VAL A 1 236 ? -41.957 -15.435 12.130 1.00 55.57 236 VAL A C 1
ATOM 1776 O O . VAL A 1 236 ? -42.782 -15.718 11.265 1.00 56.49 236 VAL A O 1
ATOM 1780 N N . ALA A 1 237 ? -42.273 -14.759 13.231 1.00 55.04 237 ALA A N 1
ATOM 1781 C CA . ALA A 1 237 ? -43.647 -14.297 13.469 1.00 55.93 237 ALA A CA 1
ATOM 1782 C C . ALA A 1 237 ? -44.127 -13.410 12.323 1.00 56.84 237 ALA A C 1
ATOM 1783 O O . ALA A 1 237 ? -45.250 -13.558 11.842 1.00 57.54 237 ALA A O 1
ATOM 1785 N N . LEU A 1 238 ? -43.269 -12.495 11.885 1.00 56.99 238 LEU A N 1
ATOM 1786 C CA . LEU A 1 238 ? -43.600 -11.604 10.772 1.00 54.99 238 LEU A CA 1
ATOM 1787 C C . LEU A 1 238 ? -43.785 -12.353 9.457 1.00 54.60 238 LEU A C 1
ATOM 1788 O O . LEU A 1 238 ? -44.810 -12.195 8.785 1.00 50.85 238 LEU A O 1
ATOM 1793 N N . PHE A 1 239 ? -42.779 -13.139 9.083 1.00 51.74 239 PHE A N 1
ATOM 1794 C CA . PHE A 1 239 ? -42.759 -13.772 7.766 1.00 56.14 239 PHE A CA 1
ATOM 1795 C C . PHE A 1 239 ? -43.814 -14.882 7.602 1.00 59.69 239 PHE A C 1
ATOM 1796 O O . PHE A 1 239 ? -44.246 -15.152 6.483 1.00 59.21 239 PHE A O 1
ATOM 1804 N N . ARG A 1 240 ? -44.210 -15.510 8.713 1.00 62.30 240 ARG A N 1
ATOM 1805 C CA . ARG A 1 240 ? -45.367 -16.428 8.768 1.00 64.74 240 ARG A CA 1
ATOM 1806 C C . ARG A 1 240 ? -46.605 -15.834 8.121 1.00 62.89 240 ARG A C 1
ATOM 1807 O O . ARG A 1 240 ? -47.344 -16.523 7.414 1.00 62.84 240 ARG A O 1
ATOM 1815 N N . ARG A 1 241 ? -46.832 -14.554 8.402 1.00 61.73 241 ARG A N 1
ATOM 1816 C CA . ARG A 1 241 ? -48.051 -13.857 8.004 1.00 60.96 241 ARG A CA 1
ATOM 1817 C C . ARG A 1 241 ? -48.014 -13.333 6.570 1.00 59.14 241 ARG A C 1
ATOM 1818 O O . ARG A 1 241 ? -48.958 -12.677 6.133 1.00 57.58 241 ARG A O 1
ATOM 1826 N N . HIS A 1 242 ? -46.937 -13.603 5.836 1.00 55.30 242 HIS A N 1
ATOM 1827 C CA . HIS A 1 242 ? -46.791 -13.052 4.493 1.00 54.05 242 HIS A CA 1
ATOM 1828 C C . HIS A 1 242 ? -46.273 -14.064 3.477 1.00 53.89 242 HIS A C 1
ATOM 1829 O O . HIS A 1 242 ? -45.601 -13.695 2.515 1.00 55.73 242 HIS A O 1
ATOM 1836 N N . GLY A 1 243 ? -46.604 -15.333 3.686 1.00 52.76 243 GLY A N 1
ATOM 1837 C CA . GLY A 1 243 ? -46.238 -16.398 2.750 1.00 54.30 243 GLY A CA 1
ATOM 1838 C C . GLY A 1 243 ? -44.746 -16.634 2.567 1.00 55.16 243 GLY A C 1
ATOM 1839 O O . GLY A 1 243 ? -44.321 -17.202 1.552 1.00 53.11 243 GLY A O 1
ATOM 1840 N N . LEU A 1 244 ? -43.951 -16.217 3.553 1.00 53.69 244 LEU A N 1
ATOM 1841 C CA . LEU A 1 244 ? -42.498 -16.342 3.484 1.00 53.50 244 LEU A CA 1
ATOM 1842 C C . LEU A 1 244 ? -42.019 -17.220 4.620 1.00 53.54 244 LEU A C 1
ATOM 1843 O O . LEU A 1 244 ? -42.641 -17.267 5.676 1.00 53.42 244 LEU A O 1
ATOM 1848 N N . ARG A 1 245 ? -40.905 -17.905 4.395 1.00 55.02 245 ARG A N 1
ATOM 1849 C CA . ARG A 1 245 ? -40.329 -18.806 5.388 1.00 54.79 245 ARG A CA 1
ATOM 1850 C C . ARG A 1 245 ? -38.851 -18.482 5.595 1.00 51.91 245 ARG A C 1
ATOM 1851 O O . ARG A 1 245 ? -38.106 -18.318 4.629 1.00 50.74 245 ARG A O 1
ATOM 1859 N N . VAL A 1 246 ? -38.433 -18.407 6.854 1.00 49.97 246 VAL A N 1
ATOM 1860 C CA . VAL A 1 246 ? -37.020 -18.221 7.183 1.00 50.20 246 VAL A CA 1
ATOM 1861 C C . VAL A 1 246 ? -36.308 -19.541 6.932 1.00 51.61 246 VAL A C 1
ATOM 1862 O O . VAL A 1 246 ? -36.645 -20.551 7.550 1.00 56.29 246 VAL A O 1
ATOM 1866 N N . VAL A 1 247 ? -35.318 -19.528 6.039 1.00 51.75 247 VAL A N 1
ATOM 1867 C CA . VAL A 1 247 ? -34.637 -20.759 5.610 1.00 50.22 247 VAL A CA 1
ATOM 1868 C C . VAL A 1 247 ? -33.227 -20.964 6.182 1.00 51.63 247 VAL A C 1
ATOM 1869 O O . VAL A 1 247 ? -32.761 -22.102 6.287 1.00 52.11 247 VAL A O 1
ATOM 1873 N N . ASP A 1 248 ? -32.541 -19.885 6.538 1.00 50.24 248 ASP A N 1
ATOM 1874 C CA . ASP A 1 248 ? -31.171 -19.999 7.032 1.00 50.26 248 ASP A CA 1
ATOM 1875 C C . ASP A 1 248 ? -30.732 -18.732 7.755 1.00 50.43 248 ASP A C 1
ATOM 1876 O O . ASP A 1 248 ? -31.268 -17.645 7.506 1.00 47.22 248 ASP A O 1
ATOM 1881 N N . VAL A 1 249 ? -29.762 -18.893 8.657 1.00 50.14 249 VAL A N 1
ATOM 1882 C CA . VAL A 1 249 ? -29.219 -17.788 9.448 1.00 50.57 249 VAL A CA 1
ATOM 1883 C C . VAL A 1 249 ? -27.732 -18.000 9.715 1.00 51.93 249 VAL A C 1
ATOM 1884 O O . VAL A 1 249 ? -27.327 -19.083 10.143 1.00 54.42 249 VAL A O 1
ATOM 1888 N N . GLU A 1 250 ? -26.936 -16.960 9.465 1.00 50.78 250 GLU A N 1
ATOM 1889 C CA . GLU A 1 250 ? -25.535 -16.911 9.887 1.00 53.07 250 GLU A CA 1
ATOM 1890 C C . GLU A 1 250 ? -25.329 -15.798 10.918 1.00 51.35 250 GLU A C 1
ATOM 1891 O O . GLU A 1 250 ? -25.708 -14.648 10.677 1.00 46.52 250 GLU A O 1
ATOM 1897 N N . ARG A 1 251 ? -24.722 -16.148 12.052 1.00 50.12 251 ARG A N 1
ATOM 1898 C CA . ARG A 1 251 ? -24.320 -15.166 13.061 1.00 52.82 251 ARG A CA 1
ATOM 1899 C C . ARG A 1 251 ? -22.975 -14.558 12.682 1.00 52.87 251 ARG A C 1
ATOM 1900 O O . ARG A 1 251 ? -22.096 -15.260 12.201 1.00 54.39 251 ARG A O 1
ATOM 1908 N N . LEU A 1 252 ? -22.827 -13.254 12.904 1.00 55.07 252 LEU A N 1
ATOM 1909 C CA . LEU A 1 252 ? -21.623 -12.512 12.513 1.00 57.29 252 LEU A CA 1
ATOM 1910 C C . LEU A 1 252 ? -21.212 -11.555 13.623 1.00 58.89 252 LEU A C 1
ATOM 1911 O O . LEU A 1 252 ? -22.063 -11.019 14.331 1.00 55.86 252 LEU A O 1
ATOM 1916 N N . ALA A 1 253 ? -19.908 -11.327 13.752 1.00 61.67 253 ALA A N 1
ATOM 1917 C CA . ALA A 1 253 ? -19.358 -10.464 14.812 1.00 63.39 253 ALA A CA 1
ATOM 1918 C C . ALA A 1 253 ? -19.472 -8.970 14.495 1.00 63.28 253 ALA A C 1
ATOM 1919 O O . ALA A 1 253 ? -19.258 -8.134 15.372 1.00 65.22 253 ALA A O 1
ATOM 1921 N N . VAL A 1 254 ? -19.798 -8.645 13.243 1.00 64.73 254 VAL A N 1
ATOM 1922 C CA . VAL A 1 254 ? -19.832 -7.252 12.786 1.00 63.50 254 VAL A CA 1
ATOM 1923 C C . VAL A 1 254 ? -20.917 -6.443 13.496 1.00 62.07 254 VAL A C 1
ATOM 1924 O O . VAL A 1 254 ? -21.961 -6.978 13.862 1.00 60.11 254 VAL A O 1
ATOM 1928 N N . HIS A 1 255 ? -20.638 -5.156 13.687 1.00 61.81 255 HIS A N 1
ATOM 1929 C CA . HIS A 1 255 ? -21.559 -4.210 14.323 1.00 64.55 255 HIS A CA 1
ATOM 1930 C C . HIS A 1 255 ? -22.038 -4.690 15.697 1.00 61.67 255 HIS A C 1
ATOM 1931 O O . HIS A 1 255 ? -23.223 -4.581 16.025 1.00 59.38 255 HIS A O 1
ATOM 1938 N N . GLY A 1 256 ? -21.104 -5.224 16.483 1.00 56.87 256 GLY A N 1
ATOM 1939 C CA . GLY A 1 256 ? -21.391 -5.684 17.845 1.00 55.21 256 GLY A CA 1
ATOM 1940 C C . GLY A 1 256 ? -22.226 -6.954 17.924 1.00 53.38 256 GLY A C 1
ATOM 1941 O O . GLY A 1 256 ? -22.880 -7.211 18.938 1.00 52.33 256 GLY A O 1
ATOM 1942 N N . GLY A 1 257 ? -22.187 -7.758 16.866 1.00 48.33 257 GLY A N 1
ATOM 1943 C CA . GLY A 1 257 ? -22.951 -9.004 16.810 1.00 48.42 257 GLY A CA 1
ATOM 1944 C C . GLY A 1 257 ? -24.214 -8.845 15.978 1.00 46.08 257 GLY A C 1
ATOM 1945 O O . GLY A 1 257 ? -25.124 -8.129 16.364 1.00 47.12 257 GLY A O 1
ATOM 1946 N N . SER A 1 258 ? -24.258 -9.521 14.836 1.00 44.33 258 SER A N 1
ATOM 1947 C CA . SER A 1 258 ? -25.358 -9.398 13.884 1.00 44.36 258 SER A CA 1
ATOM 1948 C C . SER A 1 258 ? -25.812 -10.767 13.400 1.00 44.37 258 SER A C 1
ATOM 1949 O O . SER A 1 258 ? -25.140 -11.776 13.627 1.00 43.79 258 SER A O 1
ATOM 1952 N N . ILE A 1 259 ? -26.958 -10.781 12.725 1.00 42.56 259 ILE A N 1
ATOM 1953 C CA . ILE A 1 259 ? -27.449 -11.972 12.038 1.00 41.73 259 ILE A CA 1
ATOM 1954 C C . ILE A 1 259 ? -27.765 -11.649 10.579 1.00 42.60 259 ILE A C 1
ATOM 1955 O O . ILE A 1 259 ? -28.367 -10.611 10.263 1.00 41.43 259 ILE A O 1
ATOM 1960 N N . LEU A 1 260 ? -27.333 -12.546 9.702 1.00 43.37 260 LEU A N 1
ATOM 1961 C CA . LEU A 1 260 ? -27.670 -12.505 8.293 1.00 44.46 260 LEU A CA 1
ATOM 1962 C C . LEU A 1 260 ? -28.714 -13.592 8.040 1.00 45.80 260 LEU A C 1
ATOM 1963 O O . LEU A 1 260 ? -28.404 -14.791 8.055 1.00 46.20 260 LEU A O 1
ATOM 1968 N N . VAL A 1 261 ? -29.953 -13.159 7.819 1.00 44.58 261 VAL A N 1
ATOM 1969 C CA . VAL A 1 261 ? -31.101 -14.061 7.740 1.00 43.90 261 VAL A CA 1
ATOM 1970 C C . VAL A 1 261 ? -31.575 -14.233 6.298 1.00 44.32 261 VAL A C 1
ATOM 1971 O O . VAL A 1 261 ? -31.835 -13.245 5.602 1.00 44.83 261 VAL A O 1
ATOM 1975 N N . PHE A 1 262 ? -31.717 -15.484 5.870 1.00 44.29 262 PHE A N 1
ATOM 1976 C CA . PHE A 1 262 ? -32.225 -15.792 4.533 1.00 45.17 262 PHE A CA 1
ATOM 1977 C C . PHE A 1 262 ? -33.673 -16.263 4.595 1.00 46.68 262 PHE A C 1
ATOM 1978 O O . PHE A 1 262 ? -34.048 -17.083 5.444 1.00 45.25 262 PHE A O 1
ATOM 1986 N N . VAL A 1 263 ? -34.477 -15.714 3.690 1.00 45.86 263 VAL A N 1
ATOM 1987 C CA . VAL A 1 263 ? -35.917 -15.928 3.666 1.00 46.48 263 VAL A CA 1
ATOM 1988 C C . VAL A 1 263 ? -36.350 -16.273 2.241 1.00 47.27 263 VAL A C 1
ATOM 1989 O O . VAL A 1 263 ? -35.884 -15.660 1.280 1.00 46.39 263 VAL A O 1
ATOM 1993 N N . GLY A 1 264 ? -37.240 -17.253 2.116 1.00 48.77 264 GLY A N 1
ATOM 1994 C CA . GLY A 1 264 ? -37.784 -17.663 0.813 1.00 48.39 264 GLY A CA 1
ATOM 1995 C C . GLY A 1 264 ? -39.300 -17.750 0.851 1.00 49.32 264 GLY A C 1
ATOM 1996 O O . GLY A 1 264 ? -39.913 -17.592 1.913 1.00 48.11 264 GLY A O 1
ATOM 1997 N N . LEU A 1 265 ? -39.902 -17.998 -0.311 1.00 50.57 265 LEU A N 1
ATOM 1998 C CA . LEU A 1 265 ? -41.342 -18.258 -0.402 1.00 52.92 265 LEU A CA 1
ATOM 1999 C C . LEU A 1 265 ? -41.659 -19.524 0.374 1.00 53.05 265 LEU A C 1
ATOM 2000 O O . LEU A 1 265 ? -40.907 -20.496 0.313 1.00 51.37 265 LEU A O 1
ATOM 2005 N N . ASP A 1 266 ? -42.768 -19.514 1.100 1.00 57.95 266 ASP A N 1
ATOM 2006 C CA . ASP A 1 266 ? -43.142 -20.659 1.929 1.00 62.66 266 ASP A CA 1
ATOM 2007 C C . ASP A 1 266 ? -43.197 -21.955 1.117 1.00 63.48 266 ASP A C 1
ATOM 2008 O O . ASP A 1 266 ? -42.703 -22.990 1.555 1.00 62.44 266 ASP A O 1
ATOM 2013 N N . GLU A 1 267 ? -43.770 -21.872 -0.078 1.00 64.76 267 GLU A N 1
ATOM 2014 C CA . GLU A 1 267 ? -43.889 -23.034 -0.976 1.00 68.53 267 GLU A CA 1
ATOM 2015 C C . GLU A 1 267 ? -42.846 -23.015 -2.102 1.00 67.19 267 GLU A C 1
ATOM 2016 O O . GLU A 1 267 ? -43.089 -23.527 -3.198 1.00 69.01 267 GLU A O 1
ATOM 2022 N N . GLY A 1 268 ? -41.675 -22.450 -1.813 1.00 63.01 268 GLY A N 1
ATOM 2023 C CA . GLY A 1 268 ? -40.569 -22.407 -2.764 1.00 59.69 268 GLY A CA 1
ATOM 2024 C C . GLY A 1 268 ? -39.618 -23.575 -2.580 1.00 61.33 268 GLY A C 1
ATOM 2025 O O . GLY A 1 268 ? -39.844 -24.450 -1.745 1.00 60.47 268 GLY A O 1
ATOM 2026 N N . THR A 1 269 ? -38.534 -23.561 -3.353 1.00 63.61 269 THR A N 1
ATOM 2027 C CA . THR A 1 269 ? -37.577 -24.672 -3.418 1.00 63.07 269 THR A CA 1
ATOM 2028 C C . THR A 1 269 ? -36.626 -24.753 -2.227 1.00 61.03 269 THR A C 1
ATOM 2029 O O . THR A 1 269 ? -35.989 -25.776 -2.029 1.00 59.57 269 THR A O 1
ATOM 2033 N N . ARG A 1 270 ? -36.501 -23.677 -1.460 1.00 61.07 270 ARG A N 1
ATOM 2034 C CA . ARG A 1 270 ? -35.474 -23.600 -0.419 1.00 60.65 270 ARG A CA 1
ATOM 2035 C C . ARG A 1 270 ? -35.944 -24.282 0.859 1.00 59.96 270 ARG A C 1
ATOM 2036 O O . ARG A 1 270 ? -36.933 -23.864 1.462 1.00 58.24 270 ARG A O 1
ATOM 2044 N N . ALA A 1 271 ? -35.239 -25.340 1.257 1.00 61.00 271 ALA A N 1
ATOM 2045 C CA . ALA A 1 271 ? -35.535 -26.061 2.503 1.00 62.47 271 ALA A CA 1
ATOM 2046 C C . ALA A 1 271 ? -35.056 -25.272 3.724 1.00 61.84 271 ALA A C 1
ATOM 2047 O O . ALA A 1 271 ? -34.071 -24.540 3.642 1.00 59.21 271 ALA A O 1
ATOM 2049 N N . THR A 1 272 ? -35.751 -25.430 4.849 1.00 60.50 272 THR A N 1
ATOM 2050 C CA . THR A 1 272 ? -35.373 -24.755 6.088 1.00 60.22 272 THR A CA 1
ATOM 2051 C C . THR A 1 272 ? -34.258 -25.536 6.783 1.00 60.69 272 THR A C 1
ATOM 2052 O O . THR A 1 272 ? -34.435 -26.698 7.139 1.00 63.01 272 THR A O 1
ATOM 2056 N N . ALA A 1 273 ? -33.109 -24.886 6.961 1.00 57.80 273 ALA A N 1
ATOM 2057 C CA . ALA A 1 273 ? -31.971 -25.476 7.661 1.00 55.32 273 ALA A CA 1
ATOM 2058 C C . ALA A 1 273 ? -32.197 -25.470 9.180 1.00 55.45 273 ALA A C 1
ATOM 2059 O O . ALA A 1 273 ? -32.917 -24.611 9.695 1.00 52.92 273 ALA A O 1
ATOM 2061 N N . PRO A 1 274 ? -31.587 -26.434 9.900 1.00 58.16 274 PRO A N 1
ATOM 2062 C CA . PRO A 1 274 ? -31.850 -26.600 11.344 1.00 58.03 274 PRO A CA 1
ATOM 2063 C C . PRO A 1 274 ? -31.414 -25.427 12.242 1.00 57.65 274 PRO A C 1
ATOM 2064 O O . PRO A 1 274 ? -32.002 -25.217 13.308 1.00 57.02 274 PRO A O 1
ATOM 2068 N N . VAL A 1 275 ? -30.418 -24.658 11.805 1.00 56.99 275 VAL A N 1
ATOM 2069 C CA . VAL A 1 275 ? -29.938 -23.490 12.562 1.00 56.20 275 VAL A CA 1
ATOM 2070 C C . VAL A 1 275 ? -31.057 -22.512 12.957 1.00 56.56 275 VAL A C 1
ATOM 2071 O O . VAL A 1 275 ? -30.968 -21.849 13.994 1.00 58.50 275 VAL A O 1
ATOM 2075 N N . VAL A 1 276 ? -32.111 -22.435 12.145 1.00 55.01 276 VAL A N 1
ATOM 2076 C CA . VAL A 1 276 ? -33.217 -21.518 12.412 1.00 54.32 276 VAL A CA 1
ATOM 2077 C C . VAL A 1 276 ? -33.857 -21.863 13.754 1.00 57.55 276 VAL A C 1
ATOM 2078 O O . VAL A 1 276 ? -33.965 -21.011 14.647 1.00 56.37 276 VAL A O 1
ATOM 2082 N N . GLU A 1 277 ? -34.278 -23.115 13.886 1.00 58.44 277 GLU A N 1
ATOM 2083 C CA . GLU A 1 277 ? -34.858 -23.596 15.141 1.00 61.90 277 GLU A CA 1
ATOM 2084 C C . GLU A 1 277 ? -33.870 -23.561 16.307 1.00 58.89 277 GLU A C 1
ATOM 2085 O O . GLU A 1 277 ? -34.267 -23.300 17.440 1.00 58.20 277 GLU A O 1
ATOM 2091 N N . GLU A 1 278 ? -32.594 -23.812 16.025 1.00 57.91 278 GLU A N 1
ATOM 2092 C CA . GLU A 1 278 ? -31.550 -23.742 17.057 1.00 60.44 278 GLU A CA 1
ATOM 2093 C C . GLU A 1 278 ? -31.454 -22.351 17.686 1.00 59.54 278 GLU A C 1
ATOM 2094 O O . GLU A 1 278 ? -31.320 -22.221 18.903 1.00 60.82 278 GLU A O 1
ATOM 2100 N N . LEU A 1 279 ? -31.524 -21.320 16.851 1.00 58.11 279 LEU A N 1
ATOM 2101 C CA . LEU A 1 279 ? -31.429 -19.933 17.329 1.00 58.07 279 LEU A CA 1
ATOM 2102 C C . LEU A 1 279 ? -32.660 -19.506 18.129 1.00 56.12 279 LEU A C 1
ATOM 2103 O O . LEU A 1 279 ? -32.545 -18.763 19.107 1.00 52.78 279 LEU A O 1
ATOM 2108 N N . ILE A 1 280 ? -33.829 -19.984 17.713 1.00 56.64 280 ILE A N 1
ATOM 2109 C CA . ILE A 1 280 ? -35.073 -19.726 18.437 1.00 57.27 280 ILE A CA 1
ATOM 2110 C C . ILE A 1 280 ? -35.035 -20.417 19.810 1.00 57.64 280 ILE A C 1
ATOM 2111 O O . ILE A 1 280 ? -35.390 -19.812 20.827 1.00 57.35 280 ILE A O 1
ATOM 2116 N N . ALA A 1 281 ? -34.581 -21.668 19.840 1.00 58.83 281 ALA A N 1
ATOM 2117 C CA . ALA A 1 281 ? -34.383 -22.390 21.108 1.00 59.51 281 ALA A CA 1
ATOM 2118 C C . ALA A 1 281 ? -33.352 -21.682 21.991 1.00 59.99 281 ALA A C 1
ATOM 2119 O O . ALA A 1 281 ? -33.525 -21.593 23.202 1.00 61.62 281 ALA A O 1
ATOM 2121 N N . LEU A 1 282 ? -32.289 -21.166 21.377 1.00 61.28 282 LEU A N 1
ATOM 2122 C CA . LEU A 1 282 ? -31.273 -20.401 22.101 1.00 58.78 282 LEU A CA 1
ATOM 2123 C C . LEU A 1 282 ? -31.860 -19.139 22.733 1.00 56.87 282 LEU A C 1
ATOM 2124 O O . LEU A 1 282 ? -31.596 -18.848 23.895 1.00 56.32 282 LEU A O 1
ATOM 2129 N N . GLU A 1 283 ? -32.652 -18.397 21.961 1.00 56.85 283 GLU A N 1
ATOM 2130 C CA . GLU A 1 283 ? -33.300 -17.161 22.431 1.00 56.26 283 GLU A CA 1
ATOM 2131 C C . GLU A 1 283 ? -34.215 -17.414 23.639 1.00 57.33 283 GLU A C 1
ATOM 2132 O O . GLU A 1 283 ? -34.233 -16.634 24.588 1.00 57.37 283 GLU A O 1
ATOM 2138 N N . LYS A 1 284 ? -34.969 -18.507 23.597 1.00 60.82 284 LYS A N 1
ATOM 2139 C CA . LYS A 1 284 ? -35.723 -18.965 24.766 1.00 64.88 284 LYS A CA 1
ATOM 2140 C C . LYS A 1 284 ? -34.775 -19.238 25.937 1.00 64.14 284 LYS A C 1
ATOM 2141 O O . LYS A 1 284 ? -34.915 -18.653 27.012 1.00 61.49 284 LYS A O 1
ATOM 2147 N N . GLU A 1 285 ? -33.794 -20.104 25.700 1.00 64.81 285 GLU A N 1
ATOM 2148 C CA . GLU A 1 285 ? -32.819 -20.491 26.720 1.00 68.64 285 GLU A CA 1
ATOM 2149 C C . GLU A 1 285 ? -32.144 -19.292 27.407 1.00 68.37 285 GLU A C 1
ATOM 2150 O O . GLU A 1 285 ? -31.863 -19.342 28.605 1.00 64.82 285 GLU A O 1
ATOM 2156 N N . ARG A 1 286 ? -31.891 -18.222 26.655 1.00 66.40 286 ARG A N 1
ATOM 2157 C CA . ARG A 1 286 ? -31.218 -17.035 27.199 1.00 64.12 286 ARG A CA 1
ATOM 2158 C C . ARG A 1 286 ? -32.171 -15.978 27.754 1.00 59.62 286 ARG A C 1
ATOM 2159 O O . ARG A 1 286 ? -31.743 -14.886 28.123 1.00 56.27 286 ARG A O 1
ATOM 2167 N N . GLY A 1 287 ? -33.458 -16.298 27.805 1.00 58.44 287 GLY A N 1
ATOM 2168 C CA . GLY A 1 287 ? -34.421 -15.505 28.571 1.00 56.69 287 GLY A CA 1
ATOM 2169 C C . GLY A 1 287 ? -35.096 -14.370 27.829 1.00 55.16 287 GLY A C 1
ATOM 2170 O O . GLY A 1 287 ? -35.685 -13.482 28.449 1.00 54.58 287 GLY A O 1
ATOM 2171 N N . LEU A 1 288 ? -35.050 -14.403 26.504 1.00 55.04 288 LEU A N 1
ATOM 2172 C CA . LEU A 1 288 ? -35.627 -13.313 25.714 1.00 57.30 288 LEU A CA 1
ATOM 2173 C C . LEU A 1 288 ? -37.146 -13.179 25.867 1.00 57.14 288 LEU A C 1
ATOM 2174 O O . LEU A 1 288 ? -37.699 -12.139 25.539 1.00 55.58 288 LEU A O 1
ATOM 2179 N N . TYR A 1 289 ? -37.810 -14.218 26.372 1.00 61.68 289 TYR A N 1
ATOM 2180 C CA . TYR A 1 289 ? -39.262 -14.178 26.595 1.00 61.97 289 TYR A CA 1
ATOM 2181 C C . TYR A 1 289 ? -39.673 -13.868 28.042 1.00 63.30 289 TYR A C 1
ATOM 2182 O O . TYR A 1 289 ? -40.852 -13.937 28.378 1.00 64.36 289 TYR A O 1
ATOM 2191 N N . GLU A 1 290 ? -38.715 -13.489 28.881 1.00 64.28 290 GLU A N 1
ATOM 2192 C CA . GLU A 1 290 ? -39.002 -13.221 30.292 1.00 63.90 290 GLU A CA 1
ATOM 2193 C C . GLU A 1 290 ? -38.766 -11.765 30.658 1.00 61.69 290 GLU A C 1
ATOM 2194 O O . GLU A 1 290 ? -37.761 -11.164 30.273 1.00 60.20 290 GLU A O 1
ATOM 2200 N N . ASP A 1 291 ? -39.706 -11.205 31.410 1.00 62.78 291 ASP A N 1
ATOM 2201 C CA . ASP A 1 291 ? -39.643 -9.801 31.807 1.00 64.85 291 ASP A CA 1
ATOM 2202 C C . ASP A 1 291 ? -38.369 -9.453 32.577 1.00 62.38 291 ASP A C 1
ATOM 2203 O O . ASP A 1 291 ? -37.844 -8.343 32.449 1.00 61.08 291 ASP A O 1
ATOM 2208 N N . ALA A 1 292 ? -37.880 -10.406 33.365 1.00 58.82 292 ALA A N 1
ATOM 2209 C CA . ALA A 1 292 ? -36.705 -10.197 34.209 1.00 58.55 292 ALA A CA 1
ATOM 2210 C C . ALA A 1 292 ? -35.474 -9.815 33.378 1.00 56.54 292 ALA A C 1
ATOM 2211 O O . ALA A 1 292 ? -34.706 -8.936 33.766 1.00 53.92 292 ALA A O 1
ATOM 2213 N N . THR A 1 293 ? -35.304 -10.483 32.239 1.00 58.57 293 THR A N 1
ATOM 2214 C CA . THR A 1 293 ? -34.203 -10.208 31.315 1.00 56.28 293 THR A CA 1
ATOM 2215 C C . THR A 1 293 ? -34.116 -8.718 30.962 1.00 53.19 293 THR A C 1
ATOM 2216 O O . THR A 1 293 ? -33.044 -8.128 31.009 1.00 52.35 293 THR A O 1
ATOM 2220 N N . TYR A 1 294 ? -35.254 -8.115 30.640 1.00 52.81 294 TYR A N 1
ATOM 2221 C CA . TYR A 1 294 ? -35.300 -6.717 30.198 1.00 54.87 294 TYR A CA 1
ATOM 2222 C C . TYR A 1 294 ? -35.171 -5.726 31.355 1.00 58.41 294 TYR A C 1
ATOM 2223 O O . TYR A 1 294 ? -34.657 -4.617 31.175 1.00 58.04 294 TYR A O 1
ATOM 2232 N N . GLU A 1 295 ? -35.618 -6.136 32.540 1.00 60.97 295 GLU A N 1
ATOM 2233 C CA . GLU A 1 295 ? -35.379 -5.379 33.766 1.00 60.80 295 GLU A CA 1
ATOM 2234 C C . GLU A 1 295 ? -33.893 -5.422 34.103 1.00 57.59 295 GLU A C 1
ATOM 2235 O O . GLU A 1 295 ? -33.317 -4.424 34.538 1.00 56.63 295 GLU A O 1
ATOM 2241 N N . ARG A 1 296 ? -33.284 -6.584 33.892 1.00 55.97 296 ARG A N 1
ATOM 2242 C CA . ARG A 1 296 ? -31.839 -6.758 34.063 1.00 57.88 296 ARG A CA 1
ATOM 2243 C C . ARG A 1 296 ? -31.041 -5.869 33.091 1.00 56.60 296 ARG A C 1
ATOM 2244 O O . ARG A 1 296 ? -30.048 -5.243 33.476 1.00 57.06 296 ARG A O 1
ATOM 2252 N N . PHE A 1 297 ? -31.481 -5.818 31.836 1.00 56.12 297 PHE A N 1
ATOM 2253 C CA . PHE A 1 297 ? -30.879 -4.924 30.830 1.00 53.78 297 PHE A CA 1
ATOM 2254 C C . PHE A 1 297 ? -30.901 -3.477 31.311 1.00 53.31 297 PHE A C 1
ATOM 2255 O O . PHE A 1 297 ? -29.878 -2.795 31.291 1.00 52.17 297 PHE A O 1
ATOM 2263 N N . ALA A 1 298 ? -32.072 -3.034 31.766 1.00 54.73 298 ALA A N 1
ATOM 2264 C CA . ALA A 1 298 ? -32.277 -1.660 32.246 1.00 53.63 298 ALA A CA 1
ATOM 2265 C C . ALA A 1 298 ? -31.330 -1.261 33.367 1.00 52.98 298 ALA A C 1
ATOM 2266 O O . ALA A 1 298 ? -30.817 -0.149 33.370 1.00 52.87 298 ALA A O 1
ATOM 2268 N N . ARG A 1 299 ? -31.099 -2.149 34.324 1.00 55.61 299 ARG A N 1
ATOM 2269 C CA . ARG A 1 299 ? -30.206 -1.801 35.427 1.00 60.78 299 ARG A CA 1
ATOM 2270 C C . ARG A 1 299 ? -28.740 -1.836 34.980 1.00 57.53 299 ARG A C 1
ATOM 2271 O O . ARG A 1 299 ? -27.944 -1.005 35.409 1.00 56.50 299 ARG A O 1
ATOM 2279 N N . HIS A 1 300 ? -28.389 -2.771 34.101 1.00 56.70 300 HIS A N 1
ATOM 2280 C CA . HIS A 1 300 ? -27.041 -2.773 33.520 1.00 55.16 300 HIS A CA 1
ATOM 2281 C C . HIS A 1 300 ? -26.762 -1.409 32.878 1.00 53.02 300 HIS A C 1
ATOM 2282 O O . HIS A 1 300 ? -25.727 -0.801 33.127 1.00 52.73 300 HIS A O 1
ATOM 2289 N N . VAL A 1 301 ? -27.716 -0.921 32.095 1.00 52.25 301 VAL A N 1
ATOM 2290 C CA . VAL A 1 301 ? -27.608 0.392 31.456 1.00 52.86 301 VAL A CA 1
ATOM 2291 C C . VAL A 1 301 ? -27.370 1.506 32.477 1.00 53.82 301 VAL A C 1
ATOM 2292 O O . VAL A 1 301 ? -26.501 2.363 32.284 1.00 51.27 301 VAL A O 1
ATOM 2296 N N . ALA A 1 302 ? -28.151 1.498 33.554 1.00 55.29 302 ALA A N 1
ATOM 2297 C CA . ALA A 1 302 ? -28.000 2.483 34.627 1.00 53.21 302 ALA A CA 1
ATOM 2298 C C . ALA A 1 302 ? -26.631 2.359 35.273 1.00 52.87 302 ALA A C 1
ATOM 2299 O O . ALA A 1 302 ? -25.978 3.365 35.549 1.00 53.88 302 ALA A O 1
ATOM 2301 N N . GLU A 1 303 ? -26.207 1.118 35.505 1.00 53.25 303 GLU A N 1
ATOM 2302 C CA . GLU A 1 303 ? -24.894 0.829 36.092 1.00 55.22 303 GLU A CA 1
ATOM 2303 C C . GLU A 1 303 ? -23.723 1.265 35.200 1.00 53.97 303 GLU A C 1
ATOM 2304 O O . GLU A 1 303 ? -22.746 1.834 35.683 1.00 52.14 303 GLU A O 1
ATOM 2310 N N . ILE A 1 304 ? -23.830 0.994 33.903 1.00 53.63 304 ILE A N 1
ATOM 2311 C CA . ILE A 1 304 ? -22.762 1.315 32.948 1.00 52.61 304 ILE A CA 1
ATOM 2312 C C . ILE A 1 304 ? -22.682 2.820 32.711 1.00 50.66 304 ILE A C 1
ATOM 2313 O O . ILE A 1 304 ? -21.599 3.393 32.697 1.00 50.82 304 ILE A O 1
ATOM 2318 N N . THR A 1 305 ? -23.840 3.439 32.538 1.00 51.50 305 THR A N 1
ATOM 2319 C CA . THR A 1 305 ? -23.968 4.884 32.389 1.00 55.14 305 THR A CA 1
ATOM 2320 C C . THR A 1 305 ? -23.346 5.667 33.550 1.00 56.68 305 THR A C 1
ATOM 2321 O O . THR A 1 305 ? -22.635 6.649 33.334 1.00 57.92 305 THR A O 1
ATOM 2325 N N . ALA A 1 306 ? -23.627 5.236 34.773 1.00 55.86 306 ALA A N 1
ATOM 2326 C CA . ALA A 1 306 ? -23.093 5.895 35.958 1.00 55.98 306 ALA A CA 1
ATOM 2327 C C . ALA A 1 306 ? -21.583 5.689 36.043 1.00 54.83 306 ALA A C 1
ATOM 2328 O O . ALA A 1 306 ? -20.822 6.630 36.271 1.00 56.33 306 ALA A O 1
ATOM 2330 N N . GLU A 1 307 ? -21.163 4.445 35.853 1.00 55.08 307 GLU A N 1
ATOM 2331 C CA . GLU A 1 307 ? -19.751 4.074 35.938 1.00 57.58 307 GLU A CA 1
ATOM 2332 C C . GLU A 1 307 ? -18.899 4.774 34.881 1.00 57.72 307 GLU A C 1
ATOM 2333 O O . GLU A 1 307 ? -17.761 5.182 35.138 1.00 54.39 307 GLU A O 1
ATOM 2339 N N . LEU A 1 308 ? -19.455 4.903 33.687 1.00 55.07 308 LEU A N 1
ATOM 2340 C CA . LEU A 1 308 ? -18.741 5.528 32.595 1.00 56.13 308 LEU A CA 1
ATOM 2341 C C . LEU A 1 308 ? -18.543 7.010 32.868 1.00 53.50 308 LEU A C 1
ATOM 2342 O O . LEU A 1 308 ? -17.448 7.534 32.716 1.00 51.21 308 LEU A O 1
ATOM 2347 N N . THR A 1 309 ? -19.616 7.672 33.280 1.00 54.00 309 THR A N 1
ATOM 2348 C CA . THR A 1 309 ? -19.569 9.091 33.620 1.00 57.63 309 THR A CA 1
ATOM 2349 C C . THR A 1 309 ? -18.555 9.386 34.737 1.00 57.69 309 THR A C 1
ATOM 2350 O O . THR A 1 309 ? -17.761 10.323 34.631 1.00 59.81 309 THR A O 1
ATOM 2354 N N . SER A 1 310 ? -18.573 8.576 35.791 1.00 58.14 310 SER A N 1
ATOM 2355 C CA . SER A 1 310 ? -17.693 8.795 36.940 1.00 59.47 310 SER A CA 1
ATOM 2356 C C . SER A 1 310 ? -16.222 8.546 36.594 1.00 60.01 310 SER A C 1
ATOM 2357 O O . SER A 1 310 ? -15.333 9.233 37.093 1.00 59.30 310 SER A O 1
ATOM 2360 N N . MET A 1 311 ? -15.974 7.566 35.732 1.00 59.74 311 MET A N 1
ATOM 2361 C CA . MET A 1 311 ? -14.622 7.277 35.260 1.00 61.29 311 MET A CA 1
ATOM 2362 C C . MET A 1 311 ? -14.046 8.466 34.495 1.00 57.29 311 MET A C 1
ATOM 2363 O O . MET A 1 311 ? -12.919 8.895 34.740 1.00 56.12 311 MET A O 1
ATOM 2368 N N . VAL A 1 312 ? -14.827 8.985 33.560 1.00 55.71 312 VAL A N 1
ATOM 2369 C CA . VAL A 1 312 ? -14.405 10.124 32.756 1.00 55.72 312 VAL A CA 1
ATOM 2370 C C . VAL A 1 312 ? -14.121 11.320 33.671 1.00 57.33 312 VAL A C 1
ATOM 2371 O O . VAL A 1 312 ? -13.049 11.919 33.599 1.00 53.12 312 VAL A O 1
ATOM 2375 N N . ARG A 1 313 ? -15.068 11.634 34.550 1.00 58.95 313 ARG A N 1
ATOM 2376 C CA . ARG A 1 313 ? -14.946 12.807 35.434 1.00 60.61 313 ARG A CA 1
ATOM 2377 C C . ARG A 1 313 ? -13.836 12.690 36.479 1.00 58.62 313 ARG A C 1
ATOM 2378 O O . ARG A 1 313 ? -13.180 13.678 36.802 1.00 60.13 313 ARG A O 1
ATOM 2386 N N . SER A 1 314 ? -13.619 11.482 36.985 1.00 58.77 314 SER A N 1
ATOM 2387 C CA . SER A 1 314 ? -12.498 11.211 37.884 1.00 58.89 314 SER A CA 1
ATOM 2388 C C . SER A 1 314 ? -11.153 11.479 37.198 1.00 59.99 314 SER A C 1
ATOM 2389 O O . SER A 1 314 ? -10.267 12.115 37.777 1.00 60.65 314 SER A O 1
ATOM 2392 N N . LEU A 1 315 ? -11.004 10.995 35.966 1.00 57.32 315 LEU A N 1
ATOM 2393 C CA . LEU A 1 315 ? -9.769 11.218 35.196 1.00 56.18 315 LEU A CA 1
ATOM 2394 C C . LEU A 1 315 ? -9.576 12.700 34.849 1.00 52.32 315 LEU A C 1
ATOM 2395 O O . LEU A 1 315 ? -8.454 13.216 34.872 1.00 50.61 315 LEU A O 1
ATOM 2400 N N . ARG A 1 316 ? -10.675 13.376 34.538 1.00 55.14 316 ARG A N 1
ATOM 2401 C CA . ARG A 1 316 ? -10.656 14.820 34.266 1.00 59.18 316 ARG A CA 1
ATOM 2402 C C . ARG A 1 316 ? -10.201 15.621 35.495 1.00 60.11 316 ARG A C 1
ATOM 2403 O O . ARG A 1 316 ? -9.349 16.501 35.381 1.00 62.87 316 ARG A O 1
ATOM 2411 N N . ALA A 1 317 ? -10.754 15.296 36.661 1.00 59.40 317 ALA A N 1
ATOM 2412 C CA . ALA A 1 317 ? -10.375 15.954 37.924 1.00 60.69 317 ALA A CA 1
ATOM 2413 C C . ALA A 1 317 ? -8.893 15.767 38.251 1.00 62.12 317 ALA A C 1
ATOM 2414 O O . ALA A 1 317 ? -8.282 16.621 38.890 1.00 67.40 317 ALA A O 1
ATOM 2416 N N . GLU A 1 318 ? -8.322 14.653 37.805 1.00 60.90 318 GLU A N 1
ATOM 2417 C CA . GLU A 1 318 ? -6.888 14.402 37.947 1.00 60.55 318 GLU A CA 1
ATOM 2418 C C . GLU A 1 318 ? -6.043 15.145 36.907 1.00 58.81 318 GLU A C 1
ATOM 2419 O O . GLU A 1 318 ? -4.828 15.010 36.892 1.00 55.54 318 GLU A O 1
ATOM 2425 N N . GLY A 1 319 ? -6.682 15.923 36.038 1.00 59.07 319 GLY A N 1
ATOM 2426 C CA . GLY A 1 319 ? -5.970 16.698 35.026 1.00 58.57 319 GLY A CA 1
ATOM 2427 C C . GLY A 1 319 ? -5.614 15.916 33.768 1.00 59.96 319 GLY A C 1
ATOM 2428 O O . GLY A 1 319 ? -4.740 16.337 33.019 1.00 59.41 319 GLY A O 1
ATOM 2429 N N . LYS A 1 320 ? -6.279 14.782 33.531 1.00 57.98 320 LYS A N 1
ATOM 2430 C CA . LYS A 1 320 ? -6.093 14.033 32.281 1.00 56.29 320 LYS A CA 1
ATOM 2431 C C . LYS A 1 320 ? -7.017 14.591 31.201 1.00 53.71 320 LYS A C 1
ATOM 2432 O O . LYS A 1 320 ? -8.168 14.948 31.476 1.00 50.47 320 LYS A O 1
ATOM 2438 N N . ARG A 1 321 ? -6.503 14.671 29.975 1.00 49.79 321 ARG A N 1
ATOM 2439 C CA . ARG A 1 321 ? -7.283 15.150 28.839 1.00 48.41 321 ARG A CA 1
ATOM 2440 C C . ARG A 1 321 ? -7.967 13.977 28.130 1.00 47.28 321 ARG A C 1
ATOM 2441 O O . ARG A 1 321 ? -7.362 12.925 27.919 1.00 47.43 321 ARG A O 1
ATOM 2449 N N . ILE A 1 322 ? -9.231 14.169 27.776 1.00 47.23 322 ILE A N 1
ATOM 2450 C CA . ILE A 1 322 ? -10.050 13.109 27.194 1.00 47.46 322 ILE A CA 1
ATOM 2451 C C . ILE A 1 322 ? -10.733 13.597 25.922 1.00 48.71 322 ILE A C 1
ATOM 2452 O O . ILE A 1 322 ? -11.218 14.733 25.860 1.00 46.67 322 ILE A O 1
ATOM 2457 N N . ALA A 1 323 ? -10.759 12.726 24.915 1.00 45.18 323 ALA A N 1
ATOM 2458 C CA . ALA A 1 323 ? -11.440 12.996 23.658 1.00 44.76 323 ALA A CA 1
ATOM 2459 C C . ALA A 1 323 ? -12.203 11.755 23.206 1.00 44.27 323 ALA A C 1
ATOM 2460 O O . ALA A 1 323 ? -11.991 10.663 23.724 1.00 46.63 323 ALA A O 1
ATOM 2462 N N . GLY A 1 324 ? -13.101 11.936 22.245 1.00 41.84 324 GLY A N 1
ATOM 2463 C CA . GLY A 1 324 ? -13.810 10.821 21.633 1.00 42.41 324 GLY A CA 1
ATOM 2464 C C . GLY A 1 324 ? -13.120 10.343 20.365 1.00 42.01 324 GLY A C 1
ATOM 2465 O O . GLY A 1 324 ? -12.684 11.152 19.540 1.00 41.84 324 GLY A O 1
ATOM 2466 N N . TYR A 1 325 ? -13.020 9.027 20.206 1.00 41.98 325 TYR A N 1
ATOM 2467 C CA . TYR A 1 325 ? -12.478 8.436 18.975 1.00 41.25 325 TYR A CA 1
ATOM 2468 C C . TYR A 1 325 ? -13.650 7.961 18.117 1.00 40.81 325 TYR A C 1
ATOM 2469 O O . TYR A 1 325 ? -14.310 6.967 18.436 1.00 41.58 325 TYR A O 1
ATOM 2478 N N . GLY A 1 326 ? -13.894 8.691 17.035 1.00 41.05 326 GLY A N 1
ATOM 2479 C CA . GLY A 1 326 ? -15.064 8.493 16.177 1.00 41.44 326 GLY A CA 1
ATOM 2480 C C . GLY A 1 326 ? -16.206 9.417 16.584 1.00 42.95 326 GLY A C 1
ATOM 2481 O O . GLY A 1 326 ? -16.280 9.866 17.741 1.00 41.08 326 GLY A O 1
ATOM 2482 N N . ALA A 1 327 ? -17.087 9.713 15.625 1.00 41.53 327 ALA A N 1
ATOM 2483 C CA . ALA A 1 327 ? -18.362 10.373 15.913 1.00 41.87 327 ALA A CA 1
ATOM 2484 C C . ALA A 1 327 ? -19.531 9.629 15.274 1.00 43.00 327 ALA A C 1
ATOM 2485 O O . ALA A 1 327 ? -20.292 10.212 14.502 1.00 46.23 327 ALA A O 1
ATOM 2487 N N . PRO A 1 328 ? -19.681 8.331 15.581 1.00 42.98 328 PRO A N 1
ATOM 2488 C CA . PRO A 1 328 ? -20.770 7.575 14.986 1.00 43.24 328 PRO A CA 1
ATOM 2489 C C . PRO A 1 328 ? -22.111 7.906 15.647 1.00 44.62 328 PRO A C 1
ATOM 2490 O O . PRO A 1 328 ? -22.141 8.485 16.742 1.00 42.47 328 PRO A O 1
ATOM 2494 N N . ALA A 1 329 ? -23.203 7.535 14.986 1.00 43.03 329 ALA A N 1
ATOM 2495 C CA . ALA A 1 329 ? -24.548 7.751 15.526 1.00 43.73 329 ALA A CA 1
ATOM 2496 C C . ALA A 1 329 ? -24.685 7.239 16.958 1.00 45.20 329 ALA A C 1
ATOM 2497 O O . ALA A 1 329 ? -25.234 7.929 17.823 1.00 44.70 329 ALA A O 1
ATOM 2499 N N . LYS A 1 330 ? -24.180 6.034 17.209 1.00 45.32 330 LYS A N 1
ATOM 2500 C CA . LYS A 1 330 ? -24.288 5.417 18.546 1.00 45.28 330 LYS A CA 1
ATOM 2501 C C . LYS A 1 330 ? -23.524 6.178 19.621 1.00 45.32 330 LYS A C 1
ATOM 2502 O O . LYS A 1 330 ? -23.919 6.191 20.789 1.00 44.21 330 LYS A O 1
ATOM 2508 N N . GLY A 1 331 ? -22.434 6.823 19.224 1.00 46.77 331 GLY A N 1
ATOM 2509 C CA . GLY A 1 331 ? -21.682 7.671 20.141 1.00 48.49 331 GLY A CA 1
ATOM 2510 C C . GLY A 1 331 ? -22.546 8.780 20.723 1.00 49.84 331 GLY A C 1
ATOM 2511 O O . GLY A 1 331 ? -22.379 9.167 21.880 1.00 47.89 331 GLY A O 1
ATOM 2512 N N . ASN A 1 332 ? -23.480 9.287 19.923 1.00 48.91 332 ASN A N 1
ATOM 2513 C CA . ASN A 1 332 ? -24.346 10.374 20.365 1.00 48.97 332 ASN A CA 1
ATOM 2514 C C . ASN A 1 332 ? -25.415 9.932 21.367 1.00 48.09 332 ASN A C 1
ATOM 2515 O O . ASN A 1 332 ? -25.785 10.698 22.263 1.00 48.50 332 ASN A O 1
ATOM 2520 N N . THR A 1 333 ? -25.898 8.703 21.241 1.00 46.66 333 THR A N 1
ATOM 2521 C CA . THR A 1 333 ? -26.740 8.133 22.293 1.00 47.30 333 THR A CA 1
ATOM 2522 C C . THR A 1 333 ? -25.935 8.041 23.596 1.00 47.74 333 THR A C 1
ATOM 2523 O O . THR A 1 333 ? -26.380 8.521 24.642 1.00 48.25 333 THR A O 1
ATOM 2527 N N . LEU A 1 334 ? -24.740 7.461 23.512 1.00 48.16 334 LEU A N 1
ATOM 2528 C CA . LEU A 1 334 ? -23.878 7.281 24.679 1.00 48.11 334 LEU A CA 1
ATOM 2529 C C . LEU A 1 334 ? -23.634 8.593 25.420 1.00 49.71 334 LEU A C 1
ATOM 2530 O O . LEU A 1 334 ? -23.833 8.672 26.628 1.00 47.96 334 LEU A O 1
ATOM 2535 N N . LEU A 1 335 ? -23.180 9.605 24.688 1.00 48.47 335 LEU A N 1
ATOM 2536 C CA . LEU A 1 335 ? -22.798 10.876 25.287 1.00 50.58 335 LEU A CA 1
ATOM 2537 C C . LEU A 1 335 ? -23.991 11.633 25.864 1.00 51.93 335 LEU A C 1
ATOM 2538 O O . LEU A 1 335 ? -23.879 12.227 26.935 1.00 50.66 335 LEU A O 1
ATOM 2543 N N . ASN A 1 336 ? -25.118 11.618 25.153 1.00 52.36 336 ASN A N 1
ATOM 2544 C CA . ASN A 1 336 ? -26.340 12.270 25.638 1.00 54.06 336 ASN A CA 1
ATOM 2545 C C . ASN A 1 336 ? -26.862 11.597 26.899 1.00 54.63 336 ASN A C 1
ATOM 2546 O O . ASN A 1 336 ? -27.088 12.251 27.912 1.00 56.50 336 ASN A O 1
ATOM 2551 N N . VAL A 1 337 ? -27.020 10.283 26.836 1.00 57.10 337 VAL A N 1
ATOM 2552 C CA . VAL A 1 337 ? -27.487 9.501 27.985 1.00 56.85 337 VAL A CA 1
ATOM 2553 C C . VAL A 1 337 ? -26.573 9.653 29.211 1.00 57.24 337 VAL A C 1
ATOM 2554 O O . VAL A 1 337 ? -27.051 9.677 30.348 1.00 58.10 337 VAL A O 1
ATOM 2558 N N . CYS A 1 338 ? -25.266 9.751 28.983 1.00 54.32 338 CYS A N 1
ATOM 2559 C CA . CYS A 1 338 ? -24.312 9.906 30.085 1.00 53.49 338 CYS A CA 1
ATOM 2560 C C . CYS A 1 338 ? -24.233 11.353 30.598 1.00 53.33 338 CYS A C 1
ATOM 2561 O O . CYS A 1 338 ? -23.670 11.602 31.658 1.00 54.84 338 CYS A O 1
ATOM 2564 N N . GLY A 1 339 ? -24.777 12.297 29.835 1.00 56.16 339 GLY A N 1
ATOM 2565 C CA . GLY A 1 339 ? -24.731 13.719 30.187 1.00 56.34 339 GLY A CA 1
ATOM 2566 C C . GLY A 1 339 ? -23.352 14.340 30.046 1.00 57.64 339 GLY A C 1
ATOM 2567 O O . GLY A 1 339 ? -23.013 15.278 30.768 1.00 57.02 339 GLY A O 1
ATOM 2568 N N . LEU A 1 340 ? -22.549 13.829 29.113 1.00 57.54 340 LEU A N 1
ATOM 2569 C CA . LEU A 1 340 ? -21.208 14.368 28.891 1.00 54.08 340 LEU A CA 1
ATOM 2570 C C . LEU A 1 340 ? -21.249 15.609 28.002 1.00 53.75 340 LEU A C 1
ATOM 2571 O O . LEU A 1 340 ? -22.116 15.743 27.142 1.00 52.41 340 LEU A O 1
ATOM 2576 N N . THR A 1 341 ? -20.299 16.514 28.235 1.00 54.74 341 THR A N 1
ATOM 2577 C CA . THR A 1 341 ? -20.233 17.807 27.557 1.00 54.67 341 THR A CA 1
ATOM 2578 C C . THR A 1 341 ? -18.809 18.061 27.067 1.00 54.34 341 THR A C 1
ATOM 2579 O O . THR A 1 341 ? -17.924 17.240 27.295 1.00 52.09 341 THR A O 1
ATOM 2583 N N . ALA A 1 342 ? -18.591 19.214 26.430 1.00 55.74 342 ALA A N 1
ATOM 2584 C CA . ALA A 1 342 ? -17.248 19.646 26.004 1.00 58.51 342 ALA A CA 1
ATOM 2585 C C . ALA A 1 342 ? -16.231 19.801 27.151 1.00 60.71 342 ALA A C 1
ATOM 2586 O O . ALA A 1 342 ? -15.023 19.803 26.908 1.00 62.27 342 ALA A O 1
ATOM 2588 N N . ASP A 1 343 ? -16.720 19.932 28.384 1.00 60.17 343 ASP A N 1
ATOM 2589 C CA . ASP A 1 343 ? -15.865 19.924 29.573 1.00 60.03 343 ASP A CA 1
ATOM 2590 C C . ASP A 1 343 ? -15.356 18.527 29.911 1.00 59.04 343 ASP A C 1
ATOM 2591 O O . ASP A 1 343 ? -14.350 18.376 30.607 1.00 59.46 343 ASP A O 1
ATOM 2596 N N . ASP A 1 344 ? -16.074 17.512 29.439 1.00 57.79 344 ASP A N 1
ATOM 2597 C CA . ASP A 1 344 ? -15.693 16.117 29.644 1.00 55.52 344 ASP A CA 1
ATOM 2598 C C . ASP A 1 344 ? -14.861 15.598 28.473 1.00 52.61 344 ASP A C 1
ATOM 2599 O O . ASP A 1 344 ? -13.773 15.088 28.682 1.00 49.96 344 ASP A O 1
ATOM 2604 N N . LEU A 1 345 ? -15.381 15.718 27.251 1.00 52.70 345 LEU A N 1
ATOM 2605 C CA . LEU A 1 345 ? -14.610 15.381 26.040 1.00 56.24 345 LEU A CA 1
ATOM 2606 C C . LEU A 1 345 ? -14.356 16.642 25.244 1.00 53.31 345 LEU A C 1
ATOM 2607 O O . LEU A 1 345 ? -15.296 17.287 24.782 1.00 55.82 345 LEU A O 1
ATOM 2612 N N . GLU A 1 346 ? -13.093 16.994 25.062 1.00 51.58 346 GLU A N 1
ATOM 2613 C CA . GLU A 1 346 ? -12.788 18.262 24.405 1.00 50.83 346 GLU A CA 1
ATOM 2614 C C . GLU A 1 346 ? -13.074 18.238 22.902 1.00 50.39 346 GLU A C 1
ATOM 2615 O O . GLU A 1 346 ? -13.366 19.280 22.311 1.00 48.60 346 GLU A O 1
ATOM 2621 N N . PHE A 1 347 ? -13.005 17.055 22.291 1.00 48.12 347 PHE A N 1
ATOM 2622 C CA . PHE A 1 347 ? -13.527 16.860 20.929 1.00 47.08 347 PHE A CA 1
ATOM 2623 C C . PHE A 1 347 ? -13.780 15.383 20.645 1.00 46.43 347 PHE A C 1
ATOM 2624 O O . PHE A 1 347 ? -13.472 14.524 21.468 1.00 45.57 347 PHE A O 1
ATOM 2632 N N . CYS A 1 348 ? -14.376 15.112 19.486 1.00 46.17 348 CYS A N 1
ATOM 2633 C CA . CYS A 1 348 ? -14.442 13.763 18.928 1.00 46.89 348 CYS A CA 1
ATOM 2634 C C . CYS 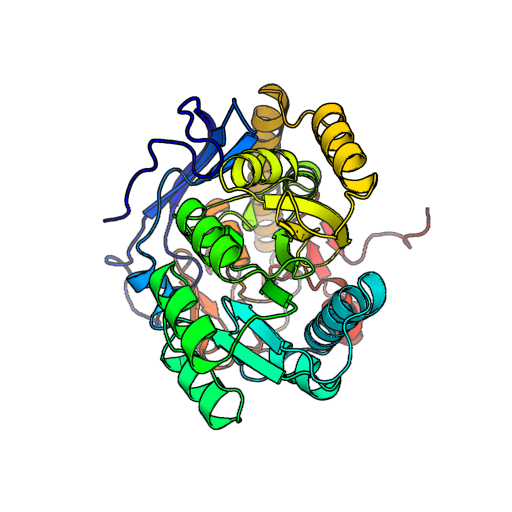A 1 348 ? -13.811 13.785 17.542 1.00 46.57 348 CYS A C 1
ATOM 2635 O O . CYS A 1 348 ? -14.254 14.532 16.676 1.00 46.86 348 CYS A O 1
ATOM 2645 N N . ASP A 1 350 ? -12.999 12.381 13.863 1.00 46.57 350 ASP A N 1
ATOM 2646 C CA . ASP A 1 350 ? -13.666 11.541 12.868 1.00 48.20 350 ASP A CA 1
ATOM 2647 C C . ASP A 1 350 ? -13.092 11.759 11.469 1.00 48.79 350 ASP A C 1
ATOM 2648 O O . ASP A 1 350 ? -12.836 12.889 11.073 1.00 49.67 350 ASP A O 1
ATOM 2653 N N . THR A 1 351 ? -12.913 10.665 10.730 1.00 51.74 351 THR A N 1
ATOM 2654 C CA . THR A 1 351 ? -12.368 10.700 9.365 1.00 52.32 351 THR A CA 1
ATOM 2655 C C . THR A 1 351 ? -13.372 11.178 8.323 1.00 53.90 351 THR A C 1
ATOM 2656 O O . THR A 1 351 ? -12.997 11.400 7.176 1.00 55.59 351 THR A O 1
ATOM 2660 N N . THR A 1 352 ? -14.642 11.307 8.698 1.00 53.77 352 THR A N 1
ATOM 2661 C CA . THR A 1 352 ? -15.667 11.752 7.753 1.00 55.58 352 THR A CA 1
ATOM 2662 C C . THR A 1 352 ? -15.623 13.269 7.593 1.00 58.42 352 THR A C 1
ATOM 2663 O O . THR A 1 352 ? -15.926 14.025 8.524 1.00 54.86 352 THR A O 1
ATOM 2667 N N . GLU A 1 353 ? -15.270 13.687 6.383 1.00 60.38 353 GLU A N 1
ATOM 2668 C CA . GLU A 1 353 ? -14.948 15.079 6.068 1.00 63.07 353 GLU A CA 1
ATOM 2669 C C . GLU A 1 353 ? -16.043 16.079 6.435 1.00 63.22 353 GLU A C 1
ATOM 2670 O O . GLU A 1 353 ? -15.781 17.067 7.111 1.00 65.33 353 GLU A O 1
ATOM 2676 N N . PHE A 1 354 ? -17.267 15.815 5.998 1.00 62.99 354 PHE A N 1
ATOM 2677 C CA . PHE A 1 354 ? -18.367 16.747 6.225 1.00 64.52 354 PHE A CA 1
ATOM 2678 C C . PHE A 1 354 ? -18.641 16.961 7.722 1.00 62.97 354 PHE A C 1
ATOM 2679 O O . PHE A 1 354 ? -19.150 18.013 8.109 1.00 63.09 354 PHE A O 1
ATOM 2687 N N . LYS A 1 355 ? -18.313 15.969 8.554 1.00 59.40 355 LYS A N 1
ATOM 2688 C CA . LYS A 1 355 ? -18.488 16.088 10.006 1.00 57.09 355 LYS A CA 1
ATOM 2689 C C . LYS A 1 355 ? -17.451 17.007 10.635 1.00 56.04 355 LYS A C 1
ATOM 2690 O O . LYS A 1 355 ? -17.711 17.613 11.671 1.00 53.48 355 LYS A O 1
ATOM 2696 N N . GLN A 1 356 ? -16.270 17.085 10.026 1.00 56.69 356 GLN A N 1
ATOM 2697 C CA . GLN A 1 356 ? -15.169 17.882 10.571 1.00 56.80 356 GLN A CA 1
ATOM 2698 C C . GLN A 1 356 ? -15.549 19.361 10.566 1.00 56.90 356 GLN A C 1
ATOM 2699 O O . GLN A 1 356 ? -15.901 19.912 9.531 1.00 59.36 356 GLN A O 1
ATOM 2705 N N . GLY A 1 357 ? -15.506 19.987 11.737 1.00 58.30 357 GLY A N 1
ATOM 2706 C CA . GLY A 1 357 ? -15.932 21.385 11.890 1.00 57.31 357 GLY A CA 1
ATOM 2707 C C . GLY A 1 357 ? -17.361 21.546 12.388 1.00 55.81 357 GLY A C 1
ATOM 2708 O O . GLY A 1 357 ? -17.781 22.646 12.759 1.00 57.82 357 GLY A O 1
ATOM 2709 N N . LEU A 1 358 ? -18.118 20.454 12.392 1.00 54.79 358 LEU A N 1
ATOM 2710 C CA . LEU A 1 358 ? -19.460 20.465 12.957 1.00 52.75 358 LEU A CA 1
ATOM 2711 C C . LEU A 1 358 ? -19.381 20.159 14.445 1.00 51.91 358 LEU A C 1
ATOM 2712 O O . LEU A 1 358 ? -18.294 20.005 15.007 1.00 50.17 358 LEU A O 1
ATOM 2717 N N . VAL A 1 359 ? -20.552 20.087 15.065 1.00 51.70 359 VAL A N 1
ATOM 2718 C CA . VAL A 1 359 ? -20.700 19.873 16.491 1.00 51.62 359 VAL A CA 1
ATOM 2719 C C . VAL A 1 359 ? -21.758 18.772 16.705 1.00 50.88 359 VAL A C 1
ATOM 2720 O O . VAL A 1 359 ? -22.692 18.646 15.905 1.00 49.78 359 VAL A O 1
ATOM 2724 N N . LEU A 1 360 ? -21.598 17.971 17.763 1.00 49.22 360 LEU A N 1
ATOM 2725 C CA . LEU A 1 360 ? -22.477 16.811 18.007 1.00 50.36 360 LEU A CA 1
ATOM 2726 C C . LEU A 1 360 ? -23.870 17.219 18.492 1.00 51.46 360 LEU A C 1
ATOM 2727 O O . LEU A 1 360 ? -24.006 18.204 19.206 1.00 52.71 360 LEU A O 1
ATOM 2732 N N . PRO A 1 361 ? -24.905 16.442 18.126 1.00 51.48 361 PRO A N 1
ATOM 2733 C CA . PRO A 1 361 ? -26.243 16.753 18.619 1.00 52.60 361 PRO A CA 1
ATOM 2734 C C . PRO A 1 361 ? -26.355 16.608 20.139 1.00 53.29 361 PRO A C 1
ATOM 2735 O O . PRO A 1 361 ? -25.888 15.615 20.706 1.00 52.00 361 PRO A O 1
ATOM 2739 N N . GLY A 1 362 ? -26.948 17.616 20.776 1.00 51.56 362 GLY A N 1
ATOM 2740 C CA . GLY A 1 362 ? -27.251 17.585 22.207 1.00 53.88 362 GLY A CA 1
ATOM 2741 C C . GLY A 1 362 ? -26.097 18.058 23.066 1.00 54.94 362 GLY A C 1
ATOM 2742 O O . GLY A 1 362 ? -26.195 19.071 23.754 1.00 57.34 362 GLY A O 1
ATOM 2743 N N . THR A 1 363 ? -24.998 17.317 23.004 1.00 54.77 363 THR A N 1
ATOM 2744 C CA . THR A 1 363 ? -23.821 17.570 23.821 1.00 51.28 363 THR A CA 1
ATOM 2745 C C . THR A 1 363 ? -23.005 18.728 23.247 1.00 53.33 363 THR A C 1
ATOM 2746 O O . THR A 1 363 ? -22.234 19.376 23.956 1.00 51.95 363 THR A O 1
ATOM 2750 N N . HIS A 1 364 ? -23.170 18.959 21.949 1.00 53.26 364 HIS A N 1
ATOM 2751 C CA . HIS A 1 364 ? -22.496 20.046 21.234 1.00 55.39 364 HIS A CA 1
ATOM 2752 C C . HIS A 1 364 ? -20.956 19.997 21.308 1.00 54.48 364 HIS A C 1
ATOM 2753 O O . HIS A 1 364 ? -20.290 21.024 21.203 1.00 56.39 364 HIS A O 1
ATOM 2760 N N . ILE A 1 365 ? -20.399 18.796 21.448 1.00 52.44 365 ILE A N 1
ATOM 2761 C CA . ILE A 1 365 ? -18.946 18.604 21.453 1.00 50.64 365 ILE A CA 1
ATOM 2762 C C . ILE A 1 365 ? -18.415 18.763 20.022 1.00 49.73 365 ILE A C 1
ATOM 2763 O O . ILE A 1 365 ? -19.057 18.315 19.073 1.00 49.64 365 ILE A O 1
ATOM 2768 N N . PRO A 1 366 ? -17.253 19.417 19.852 1.00 50.58 366 PRO A N 1
ATOM 2769 C CA . PRO A 1 366 ? -16.787 19.620 18.484 1.00 50.80 366 PRO A CA 1
ATOM 2770 C C . PRO A 1 366 ? -16.246 18.348 17.847 1.00 50.78 366 PRO A C 1
ATOM 2771 O O . PRO A 1 366 ? -15.659 17.498 18.526 1.00 52.12 366 PRO A O 1
ATOM 2775 N N . VAL A 1 367 ? -16.460 18.232 16.543 1.00 49.89 367 VAL A N 1
ATOM 2776 C CA . VAL A 1 367 ? -15.901 17.155 15.753 1.00 47.56 367 VAL A CA 1
ATOM 2777 C C . VAL A 1 367 ? -14.692 17.716 15.014 1.00 47.93 367 VAL A C 1
ATOM 2778 O O . VAL A 1 367 ? -14.796 18.726 14.325 1.00 49.03 367 VAL A O 1
ATOM 2782 N N . ARG A 1 368 ? -13.548 17.053 15.157 1.00 49.13 368 ARG A N 1
ATOM 2783 C CA . ARG A 1 368 ? -12.306 17.504 14.540 1.00 47.70 368 ARG A CA 1
ATOM 2784 C C . ARG A 1 368 ? -11.711 16.373 13.721 1.00 48.00 368 ARG A C 1
ATOM 2785 O O . ARG A 1 368 ? -12.091 15.213 13.877 1.00 47.15 368 ARG A O 1
ATOM 2793 N N . SER A 1 369 ? -10.766 16.722 12.859 1.00 45.75 369 SER A N 1
ATOM 2794 C CA . SER A 1 369 ? -10.100 15.751 11.999 1.00 45.16 369 SER A CA 1
ATOM 2795 C C . SER A 1 369 ? -9.102 14.896 12.781 1.00 43.83 369 SER A C 1
ATOM 2796 O O . SER A 1 369 ? -8.640 15.298 13.853 1.00 42.92 369 SER A O 1
ATOM 2799 N N . PRO A 1 370 ? -8.737 13.722 12.234 1.00 44.49 370 PRO A N 1
ATOM 2800 C CA . PRO A 1 370 ? -7.629 12.976 12.833 1.00 45.68 370 PRO A CA 1
ATOM 2801 C C . PRO A 1 370 ? -6.321 13.777 12.874 1.00 47.43 370 PRO A C 1
ATOM 2802 O O . PRO A 1 370 ? -5.541 13.635 13.815 1.00 45.74 370 PRO A O 1
ATOM 2806 N N . GLU A 1 371 ? -6.083 14.609 11.864 1.00 47.84 371 GLU A N 1
ATOM 2807 C CA . GLU A 1 371 ? -4.820 15.349 11.798 1.00 52.16 371 GLU A CA 1
ATOM 2808 C C . GLU A 1 371 ? -4.735 16.416 12.916 1.00 49.62 371 GLU A C 1
ATOM 2809 O O . GLU A 1 371 ? -3.669 16.633 13.476 1.00 49.11 371 GLU A O 1
ATOM 2815 N N . TYR A 1 372 ? -5.857 17.038 13.267 1.00 48.70 372 TYR A N 1
ATOM 2816 C CA . TYR A 1 372 ? -5.906 17.887 14.461 1.00 47.84 372 TYR A CA 1
ATOM 2817 C C . TYR A 1 372 ? -5.672 17.060 15.723 1.00 47.35 372 TYR A C 1
ATOM 2818 O O . TYR A 1 372 ? -4.890 17.447 16.587 1.00 46.55 372 TYR A O 1
ATOM 2827 N N . ALA A 1 373 ? -6.346 15.916 15.814 1.00 46.35 373 ALA A N 1
ATOM 2828 C CA . ALA A 1 373 ? -6.218 15.038 16.972 1.00 45.10 373 ALA A CA 1
ATOM 2829 C C . ALA A 1 373 ? -4.760 14.696 17.261 1.00 45.36 373 ALA A C 1
ATOM 2830 O O . ALA A 1 373 ? -4.337 14.716 18.418 1.00 40.93 373 ALA A O 1
ATOM 2832 N N . LYS A 1 374 ? -3.993 14.416 16.208 1.00 47.09 374 LYS A N 1
ATOM 2833 C CA . LYS A 1 374 ? -2.572 14.078 16.346 1.00 51.07 374 LYS A CA 1
ATOM 2834 C C . LYS A 1 374 ? -1.674 15.216 16.858 1.00 51.01 374 LYS A C 1
ATOM 2835 O O . LYS A 1 374 ? -0.563 14.953 17.321 1.00 52.14 374 LYS A O 1
ATOM 2841 N N . THR A 1 375 ? -2.134 16.462 16.768 1.00 49.03 375 THR A N 1
ATOM 2842 C CA . THR A 1 375 ? -1.391 17.586 17.357 1.00 48.84 375 THR A CA 1
ATOM 2843 C C . THR A 1 375 ? -1.628 17.725 18.858 1.00 50.16 375 THR A C 1
ATOM 2844 O O . THR A 1 375 ? -0.873 18.421 19.535 1.00 53.80 375 THR A O 1
ATOM 2848 N N . GLN A 1 376 ? -2.678 17.086 19.372 1.00 48.57 376 GLN A N 1
ATOM 2849 C CA . GLN A 1 376 ? -3.070 17.247 20.770 1.00 47.24 376 GLN A CA 1
ATOM 2850 C C . GLN A 1 376 ? -2.605 16.106 21.680 1.00 49.47 376 GLN A C 1
ATOM 2851 O O . GLN A 1 376 ? -2.647 14.929 21.298 1.00 44.93 376 GLN A O 1
ATOM 2857 N N . ALA A 1 377 ? -2.192 16.473 22.894 1.00 48.00 377 ALA A N 1
ATOM 2858 C CA . ALA A 1 377 ? -1.720 15.507 23.902 1.00 47.56 377 ALA A CA 1
ATOM 2859 C C . ALA A 1 377 ? -2.887 14.948 24.708 1.00 47.54 377 ALA A C 1
ATOM 2860 O O . ALA A 1 377 ? -3.092 15.299 25.871 1.00 45.16 377 ALA A O 1
ATOM 2862 N N . ILE A 1 378 ? -3.659 14.077 24.068 1.00 46.10 378 ILE A N 1
ATOM 2863 C CA . ILE A 1 378 ? -4.788 13.429 24.707 1.00 45.92 378 ILE A CA 1
ATOM 2864 C C . ILE A 1 378 ? -4.281 12.222 25.484 1.00 43.88 378 ILE A C 1
ATOM 2865 O O . ILE A 1 378 ? -3.421 11.490 25.007 1.00 44.96 378 ILE A O 1
ATOM 2870 N N . ASP A 1 379 ? -4.808 12.034 26.689 1.00 43.86 379 ASP A N 1
ATOM 2871 C CA . ASP A 1 379 ? -4.400 10.907 27.540 1.00 44.95 379 ASP A CA 1
ATOM 2872 C C . ASP A 1 379 ? -5.302 9.679 27.326 1.00 43.57 379 ASP A C 1
ATOM 2873 O O . ASP A 1 379 ? -4.828 8.544 27.326 1.00 42.60 379 ASP A O 1
ATOM 2878 N N . TYR A 1 380 ? -6.595 9.924 27.142 1.00 42.19 380 TYR A N 1
ATOM 2879 C CA . TYR A 1 380 ? -7.582 8.871 26.962 1.00 43.21 380 TYR A CA 1
ATOM 2880 C C . TYR A 1 380 ? -8.474 9.200 25.781 1.00 43.05 380 TYR A C 1
ATOM 2881 O O . TYR A 1 380 ? -8.935 10.321 25.660 1.00 43.55 380 TYR A O 1
ATOM 2890 N N . TYR A 1 381 ? -8.706 8.223 24.910 1.00 43.23 381 TYR A N 1
ATOM 2891 C CA . TYR A 1 381 ? -9.776 8.315 23.922 1.00 42.27 381 TYR A CA 1
ATOM 2892 C C . TYR A 1 381 ? -10.924 7.408 24.351 1.00 41.27 381 TYR A C 1
ATOM 2893 O O . TYR A 1 381 ? -10.734 6.215 24.565 1.00 40.46 381 TYR A O 1
ATOM 2902 N N . LEU A 1 382 ? -12.110 7.981 24.498 1.00 42.63 382 LEU A N 1
ATOM 2903 C CA . LEU A 1 382 ? -13.321 7.191 24.681 1.00 43.04 382 LEU A CA 1
ATOM 2904 C C . LEU A 1 382 ? -13.691 6.624 23.315 1.00 42.90 382 LEU A C 1
ATOM 2905 O O . LEU A 1 382 ? -13.989 7.384 22.387 1.00 41.40 382 LEU A O 1
ATOM 2910 N N . LEU A 1 383 ? -13.659 5.301 23.190 1.00 41.95 383 LEU A N 1
ATOM 2911 C CA . LEU A 1 383 ? -13.827 4.658 21.891 1.00 42.90 383 LEU A CA 1
ATOM 2912 C C . LEU A 1 383 ? -15.299 4.538 21.521 1.00 42.89 383 LEU A C 1
ATOM 2913 O O . LEU A 1 383 ? -15.959 3.560 21.850 1.00 44.12 383 LEU A O 1
ATOM 2918 N N . LEU A 1 384 ? -15.808 5.541 20.821 1.00 42.28 384 LEU A N 1
ATOM 2919 C CA . LEU A 1 384 ? -17.220 5.566 20.458 1.00 42.99 384 LEU A CA 1
ATOM 2920 C C . LEU A 1 384 ? -17.508 4.603 19.310 1.00 41.91 384 LEU A C 1
ATOM 2921 O O . LEU A 1 384 ? -18.564 3.985 19.270 1.00 40.52 384 LEU A O 1
ATOM 2926 N N . ALA A 1 385 ? -16.556 4.469 18.396 1.00 40.47 385 ALA A N 1
ATOM 2927 C CA . ALA A 1 385 ? -16.666 3.537 17.272 1.00 42.82 385 ALA A CA 1
ATOM 2928 C C . ALA A 1 385 ? -16.085 2.188 17.666 1.00 42.01 385 ALA A C 1
ATOM 2929 O O . ALA A 1 385 ? -15.198 1.660 17.003 1.00 41.15 385 ALA A O 1
ATOM 2931 N N . TRP A 1 386 ? -16.604 1.639 18.762 1.00 42.80 386 TRP A N 1
ATOM 2932 C CA . TRP A 1 386 ? -16.042 0.440 19.380 1.00 43.55 386 TRP A CA 1
ATOM 2933 C C . TRP A 1 386 ? -16.292 -0.817 18.552 1.00 44.89 386 TRP A C 1
ATOM 2934 O O . TRP A 1 386 ? -15.628 -1.821 18.738 1.00 47.15 386 TRP A O 1
ATOM 2945 N 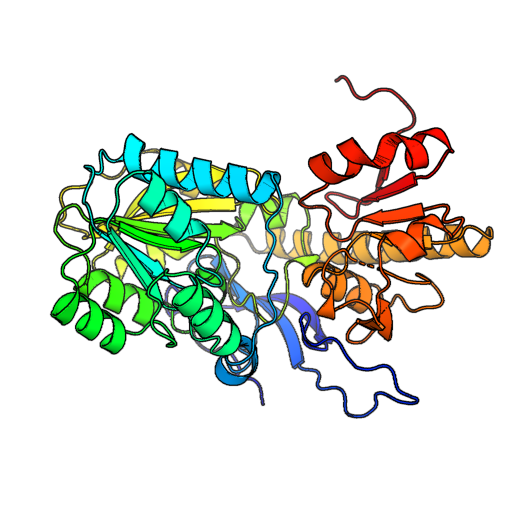N . ASN A 1 387 ? -17.243 -0.765 17.632 1.00 47.53 387 ASN A N 1
ATOM 2946 C CA . ASN A 1 387 ? -17.470 -1.896 16.734 1.00 50.01 387 ASN A CA 1
ATOM 2947 C C . ASN A 1 387 ? -16.309 -2.106 15.754 1.00 50.61 387 ASN A C 1
ATOM 2948 O O . ASN A 1 387 ? -16.191 -3.180 15.170 1.00 49.47 387 ASN A O 1
ATOM 2953 N N . TYR A 1 388 ? -15.464 -1.083 15.587 1.00 48.83 388 TYR A N 1
ATOM 2954 C CA . TYR A 1 388 ? -14.217 -1.196 14.814 1.00 50.50 388 TYR A CA 1
ATOM 2955 C C . TYR A 1 388 ? -12.975 -1.223 15.714 1.00 49.23 388 TYR A C 1
ATOM 2956 O O . TYR A 1 388 ? -11.877 -0.869 15.280 1.00 46.09 388 TYR A O 1
ATOM 2965 N N . GLY A 1 389 ? -13.141 -1.681 16.953 1.00 49.90 389 GLY A N 1
ATOM 2966 C CA . GLY A 1 389 ? -12.040 -1.728 17.920 1.00 50.68 389 GLY A CA 1
ATOM 2967 C C . GLY A 1 389 ? -10.761 -2.390 17.418 1.00 53.48 389 GLY A C 1
ATOM 2968 O O . GLY A 1 389 ? -9.655 -1.895 17.654 1.00 52.79 389 GLY A O 1
ATOM 2969 N N . GLU A 1 390 ? -10.902 -3.504 16.711 1.00 55.33 390 GLU A N 1
ATOM 2970 C CA . GLU A 1 390 ? -9.739 -4.268 16.264 1.00 56.58 390 GLU A CA 1
ATOM 2971 C C . GLU A 1 390 ? -8.936 -3.533 15.189 1.00 51.92 390 GLU A C 1
ATOM 2972 O O . GLU A 1 390 ? -7.714 -3.477 15.274 1.00 53.16 390 GLU A O 1
ATOM 2978 N N . GLU A 1 391 ? -9.623 -2.973 14.195 1.00 49.52 391 GLU A N 1
ATOM 2979 C CA . GLU A 1 391 ? -8.986 -2.188 13.131 1.00 50.32 391 GLU A CA 1
ATOM 2980 C C . GLU A 1 391 ? -8.367 -0.885 13.658 1.00 47.58 391 GLU A C 1
ATOM 2981 O O . GLU A 1 391 ? -7.345 -0.429 13.160 1.00 46.07 391 GLU A O 1
ATOM 2987 N N . ILE A 1 392 ? -9.004 -0.281 14.652 1.00 46.23 392 ILE A N 1
ATOM 2988 C CA . ILE A 1 392 ? -8.542 0.995 15.191 1.00 44.26 392 ILE A CA 1
ATOM 2989 C C . ILE A 1 392 ? -7.292 0.769 16.023 1.00 45.08 392 ILE A C 1
ATOM 2990 O O . ILE A 1 392 ? -6.276 1.433 15.811 1.00 44.58 392 ILE A O 1
ATOM 2995 N N . LEU A 1 393 ? -7.352 -0.193 16.940 1.00 43.50 393 LEU A N 1
ATOM 2996 C CA . LEU A 1 393 ? -6.200 -0.502 17.780 1.00 43.36 393 LEU A CA 1
ATOM 2997 C C . LEU A 1 393 ? -4.996 -0.945 16.964 1.00 44.64 393 LEU A C 1
ATOM 2998 O O . LEU A 1 393 ? -3.855 -0.664 17.338 1.00 45.94 393 LEU A O 1
ATOM 3003 N N . ALA A 1 394 ? -5.259 -1.612 15.844 1.00 43.69 394 ALA A N 1
ATOM 3004 C CA . ALA A 1 394 ? -4.210 -2.103 14.956 1.00 46.32 394 ALA A CA 1
ATOM 3005 C C . ALA A 1 394 ? -3.361 -0.990 14.351 1.00 46.61 394 ALA A C 1
ATOM 3006 O O . ALA A 1 394 ? -2.185 -1.199 14.084 1.00 48.02 394 ALA A O 1
ATOM 3008 N N . LYS A 1 395 ? -3.943 0.187 14.146 1.00 48.50 395 LYS A N 1
ATOM 3009 C CA . LYS A 1 395 ? -3.181 1.321 13.605 1.00 52.15 395 LYS A CA 1
ATOM 3010 C C . LYS A 1 395 ? -2.826 2.419 14.631 1.00 49.33 395 LYS A C 1
ATOM 3011 O O . LYS A 1 395 ? -2.244 3.438 14.258 1.00 47.72 395 LYS A O 1
ATOM 3017 N N . GLU A 1 396 ? -3.132 2.215 15.912 1.00 43.88 396 GLU A N 1
ATOM 3018 C CA . GLU A 1 396 ? -2.815 3.235 16.926 1.00 43.26 396 GLU A CA 1
ATOM 3019 C C . GLU A 1 396 ? -1.621 2.867 17.820 1.00 40.48 396 GLU A C 1
ATOM 3020 O O . GLU A 1 396 ? -1.526 3.309 18.959 1.00 40.94 396 GLU A O 1
ATOM 3026 N N . GLY A 1 397 ? -0.697 2.084 17.274 1.00 40.70 397 GLY A N 1
ATOM 3027 C CA . GLY A 1 397 ? 0.575 1.782 17.928 1.00 42.15 397 GLY A CA 1
ATOM 3028 C C . GLY A 1 397 ? 1.324 2.964 18.545 1.00 42.06 397 GLY A C 1
ATOM 3029 O O . GLY A 1 397 ? 1.718 2.896 19.712 1.00 43.18 397 GLY A O 1
ATOM 3030 N N . PRO A 1 398 ? 1.552 4.041 17.766 1.00 41.71 398 PRO A N 1
ATOM 3031 C CA . PRO A 1 398 ? 2.299 5.186 18.293 1.00 42.74 398 PRO A CA 1
ATOM 3032 C C . PRO A 1 398 ? 1.673 5.777 19.549 1.00 41.09 398 PRO A C 1
ATOM 3033 O O . PRO A 1 398 ? 2.359 5.954 20.546 1.00 40.77 398 PRO A O 1
ATOM 3037 N N . PHE A 1 399 ? 0.376 6.043 19.493 1.00 41.36 399 PHE A N 1
ATOM 3038 C CA . PHE A 1 399 ? -0.381 6.523 20.647 1.00 40.83 399 PHE A CA 1
ATOM 3039 C C . PHE A 1 399 ? -0.252 5.580 21.850 1.00 43.08 399 PHE A C 1
ATOM 3040 O O . PHE A 1 399 ? 0.016 6.024 22.979 1.00 44.18 399 PHE A O 1
ATOM 3048 N N . LEU A 1 400 ? -0.424 4.282 21.605 1.00 42.25 400 LEU A N 1
ATOM 3049 C CA . LEU A 1 400 ? -0.363 3.289 22.676 1.00 41.09 400 LEU A CA 1
ATOM 3050 C C . LEU A 1 400 ? 1.034 3.202 23.265 1.00 40.69 400 LEU A C 1
ATOM 3051 O O . LEU A 1 400 ? 1.186 3.129 24.480 1.00 38.13 400 LEU A O 1
ATOM 3056 N N . ALA A 1 401 ? 2.048 3.244 22.406 1.00 39.53 401 ALA A N 1
ATOM 3057 C CA . ALA A 1 401 ? 3.437 3.209 22.852 1.00 41.25 401 ALA A CA 1
ATOM 3058 C C . ALA A 1 401 ? 3.810 4.399 23.732 1.00 43.87 401 ALA A C 1
ATOM 3059 O O . ALA A 1 401 ? 4.563 4.242 24.689 1.00 45.28 401 ALA A O 1
ATOM 3061 N N . ASP A 1 402 ? 3.280 5.581 23.404 1.00 45.90 402 ASP A N 1
ATOM 3062 C CA . ASP A 1 402 ? 3.468 6.785 24.224 1.00 46.99 402 ASP A CA 1
ATOM 3063 C C . ASP A 1 402 ? 2.685 6.781 25.546 1.00 45.37 402 ASP A C 1
ATOM 3064 O O . ASP A 1 402 ? 2.765 7.744 26.304 1.00 46.42 402 ASP A O 1
ATOM 3069 N N . GLY A 1 403 ? 1.910 5.729 25.810 1.00 42.73 403 GLY A N 1
ATOM 3070 C CA . GLY A 1 403 ? 1.162 5.597 27.071 1.00 40.62 403 GLY A CA 1
ATOM 3071 C C . GLY A 1 403 ? -0.288 6.043 26.995 1.00 40.84 403 GLY A C 1
ATOM 3072 O O . GLY A 1 403 ? -0.972 6.179 28.018 1.00 40.89 403 GLY A O 1
ATOM 3073 N N . GLY A 1 404 ? -0.763 6.293 25.782 1.00 39.93 404 GLY A N 1
ATOM 3074 C CA . GLY A 1 404 ? -2.149 6.656 25.572 1.00 39.30 404 GLY A CA 1
ATOM 3075 C C . GLY A 1 404 ? -3.037 5.467 25.834 1.00 40.47 404 GLY A C 1
ATOM 3076 O O . GLY A 1 404 ? -2.618 4.323 25.672 1.00 40.90 404 GLY A O 1
ATOM 3077 N N . ARG A 1 405 ? -4.263 5.738 26.255 1.00 42.25 405 ARG A N 1
ATOM 3078 C CA . ARG A 1 405 ? -5.199 4.686 26.615 1.00 43.22 405 ARG A CA 1
ATOM 3079 C C . ARG A 1 405 ? -6.541 4.919 25.962 1.00 41.36 405 ARG A C 1
ATOM 3080 O O . ARG A 1 405 ? -6.879 6.049 25.618 1.00 39.90 405 ARG A O 1
ATOM 3088 N N . PHE A 1 406 ? -7.280 3.830 25.774 1.00 39.80 406 PHE A N 1
ATOM 3089 C CA . PHE A 1 406 ? -8.663 3.883 25.317 1.00 39.54 406 PHE A CA 1
ATOM 3090 C C . PHE A 1 406 ? -9.608 3.433 26.425 1.00 40.11 406 PHE A C 1
ATOM 3091 O O . PHE A 1 406 ? -9.265 2.559 27.229 1.00 40.06 406 PHE A O 1
ATOM 3099 N N . ILE A 1 407 ? -10.797 4.027 26.445 1.00 40.99 407 ILE A N 1
ATOM 3100 C CA . ILE A 1 407 ? -11.895 3.572 27.287 1.00 42.85 407 ILE A CA 1
ATOM 3101 C C . ILE A 1 407 ? -12.914 2.899 26.376 1.00 43.68 407 ILE A C 1
ATOM 3102 O O . ILE A 1 407 ? -13.459 3.540 25.471 1.00 41.21 407 ILE A O 1
ATOM 3107 N N . LEU A 1 408 ? -13.168 1.617 26.622 1.00 44.03 408 LEU A N 1
ATOM 3108 C CA . LEU A 1 408 ? -14.183 0.867 25.887 1.00 47.86 408 LEU A CA 1
ATOM 3109 C C . LEU A 1 408 ? -15.463 0.830 26.715 1.00 48.55 408 LEU A C 1
ATOM 3110 O O . LEU A 1 408 ? -15.419 0.496 27.898 1.00 50.54 408 LEU A O 1
ATOM 3115 N N . PRO A 1 409 ? -16.604 1.188 26.107 1.00 49.58 409 PRO A N 1
ATOM 3116 C CA . PRO A 1 409 ? -17.852 1.268 26.869 1.00 52.11 409 PRO A CA 1
ATOM 3117 C C . PRO A 1 409 ? -18.554 -0.070 27.157 1.00 53.96 409 PRO A C 1
ATOM 3118 O O . PRO A 1 409 ? -19.300 -0.164 28.131 1.00 54.38 409 PRO A O 1
ATOM 3122 N N . ASN A 1 410 ? -18.322 -1.094 26.342 1.00 54.74 410 ASN A N 1
ATOM 3123 C CA . ASN A 1 410 ? -18.986 -2.381 26.562 1.00 56.34 410 ASN A CA 1
ATOM 3124 C C . ASN A 1 410 ? -18.021 -3.555 26.419 1.00 53.60 410 ASN A C 1
ATOM 3125 O O . ASN A 1 410 ? -16.932 -3.375 25.884 1.00 52.58 410 ASN A O 1
ATOM 3130 N N . PRO A 1 411 ? -18.385 -4.749 26.895 1.00 54.30 411 PRO A N 1
ATOM 3131 C CA . PRO A 1 411 ? -19.650 -5.045 27.597 1.00 57.55 411 PRO A CA 1
ATOM 3132 C C . PRO A 1 411 ? -19.823 -4.249 28.889 1.00 57.90 411 PRO A C 1
ATOM 3133 O O . PRO A 1 411 ? -20.918 -3.772 29.187 1.00 55.59 411 PRO A O 1
ATOM 3137 N N . ARG A 1 412 ? -18.734 -4.127 29.635 1.00 58.46 412 ARG A N 1
ATOM 3138 C CA . ARG A 1 412 ? -18.622 -3.209 30.761 1.00 59.53 412 ARG A CA 1
ATOM 3139 C C . ARG A 1 412 ? -17.505 -2.224 30.417 1.00 57.09 412 ARG A C 1
ATOM 3140 O O . ARG A 1 412 ? -16.677 -2.516 29.558 1.00 54.72 412 ARG A O 1
ATOM 3148 N N . PRO A 1 413 ? -17.465 -1.061 31.085 1.00 52.53 413 PRO A N 1
ATOM 3149 C CA . PRO A 1 413 ? -16.360 -0.139 30.842 1.00 52.61 413 PRO A CA 1
ATOM 3150 C C . PRO A 1 413 ? -14.992 -0.718 31.199 1.00 51.74 413 PRO A C 1
ATOM 3151 O O . PRO A 1 413 ? -14.816 -1.269 32.283 1.00 52.55 413 PRO A O 1
ATOM 3155 N N . SER A 1 414 ? -14.037 -0.605 30.282 1.00 47.96 414 SER A N 1
ATOM 3156 C CA . SER A 1 414 ? -12.688 -1.076 30.548 1.00 46.98 414 SER A CA 1
ATOM 3157 C C . SER A 1 414 ? -11.634 -0.157 29.925 1.00 47.00 414 SER A C 1
ATOM 3158 O O . SER A 1 414 ? -11.943 0.712 29.109 1.00 45.01 414 SER A O 1
ATOM 3161 N N . ILE A 1 415 ? -10.395 -0.365 30.349 1.00 44.23 415 ILE A N 1
ATOM 3162 C CA . ILE A 1 415 ? -9.256 0.403 29.899 1.00 46.68 415 ILE A CA 1
ATOM 3163 C C . ILE A 1 415 ? -8.347 -0.486 29.060 1.00 46.07 415 ILE A C 1
ATOM 3164 O O . ILE A 1 415 ? -7.951 -1.566 29.504 1.00 45.62 415 ILE A O 1
ATOM 3169 N N . VAL A 1 416 ? -8.018 -0.009 27.860 1.00 45.69 416 VAL A N 1
ATOM 3170 C CA . VAL A 1 416 ? -7.027 -0.630 26.978 1.00 46.65 416 VAL A CA 1
ATOM 3171 C C . VAL A 1 416 ? -5.819 0.307 26.881 1.00 46.38 416 VAL A C 1
ATOM 3172 O O . VAL A 1 416 ? -5.995 1.482 26.565 1.00 50.93 416 VAL A O 1
ATOM 3176 N N . PRO A 1 417 ? -4.596 -0.177 27.104 1.00 47.98 417 PRO A N 1
ATOM 3177 C CA . PRO A 1 417 ? -4.271 -1.594 27.322 1.00 48.87 417 PRO A CA 1
ATOM 3178 C C . PRO A 1 417 ? -4.564 -2.056 28.744 1.00 50.25 417 PRO A C 1
ATOM 3179 O O . PRO A 1 417 ? -4.502 -1.241 29.662 1.00 46.90 417 PRO A O 1
ATOM 3183 N N . PRO A 1 418 ? -4.882 -3.354 28.922 1.00 51.81 418 PRO A N 1
ATOM 3184 C CA . PRO A 1 418 ? -5.064 -3.907 30.257 1.00 52.64 418 PRO A CA 1
ATOM 3185 C C . PRO A 1 418 ? -3.728 -4.093 30.956 1.00 52.89 418 PRO A C 1
ATOM 3186 O O . PRO A 1 418 ? -2.671 -3.979 30.324 1.00 54.49 418 PRO A O 1
ATOM 3190 N N . GLY A 1 419 ? -3.786 -4.390 32.251 1.00 53.66 419 GLY A N 1
ATOM 3191 C CA . GLY A 1 419 ? -2.591 -4.463 33.101 1.00 52.34 419 GLY A CA 1
ATOM 3192 C C . GLY A 1 419 ? -1.704 -5.671 32.867 1.00 53.90 419 GLY A C 1
ATOM 3193 O O . GLY A 1 419 ? -0.544 -5.679 33.267 1.00 55.50 419 GLY A O 1
ATOM 3194 N N . GLU A 1 420 ? -2.244 -6.697 32.221 1.00 56.51 420 GLU A N 1
ATOM 3195 C CA . GLU A 1 420 ? -1.468 -7.889 31.893 1.00 61.39 420 GLU A CA 1
ATOM 3196 C C . GLU A 1 420 ? -1.867 -8.395 30.520 1.00 61.74 420 GLU A C 1
ATOM 3197 O O . GLU A 1 420 ? -2.946 -8.075 30.017 1.00 56.83 420 GLU A O 1
ATOM 3203 N N . HIS A 1 421 ? -0.997 -9.201 29.926 1.00 64.08 421 HIS A N 1
ATOM 3204 C CA . HIS A 1 421 ? -1.258 -9.758 28.610 1.00 72.15 421 HIS A CA 1
ATOM 3205 C C . HIS A 1 421 ? -2.487 -10.659 28.666 1.00 76.34 421 HIS A C 1
ATOM 3206 O O . HIS A 1 421 ? -2.634 -11.460 29.591 1.00 70.33 421 HIS A O 1
ATOM 3213 N N . HIS A 1 422 ? -3.370 -10.505 27.682 1.00 85.43 422 HIS A N 1
ATOM 3214 C CA . HIS A 1 422 ? -4.613 -11.271 27.623 1.00 94.80 422 HIS A CA 1
ATOM 3215 C C . HIS A 1 422 ? -4.411 -12.628 26.937 1.00 95.99 422 HIS A C 1
ATOM 3216 O O . HIS A 1 422 ? -4.379 -12.718 25.707 1.00 93.18 422 HIS A O 1
ATOM 3223 N N . HIS A 1 423 ? -4.263 -13.673 27.749 1.00 98.54 423 HIS A N 1
ATOM 3224 C CA . HIS A 1 423 ? -4.225 -15.055 27.260 1.00 101.16 423 HIS A CA 1
ATOM 3225 C C . HIS A 1 423 ? -4.787 -16.008 28.318 1.00 109.64 423 HIS A C 1
ATOM 3226 O O . HIS A 1 423 ? -4.077 -16.427 29.233 1.00 115.22 423 HIS A O 1
ATOM 3233 N N . HIS A 1 424 ? -6.076 -16.326 28.181 1.00 114.62 424 HIS A N 1
ATOM 3234 C CA . HIS A 1 424 ? -6.796 -17.204 29.115 1.00 116.25 424 HIS A CA 1
ATOM 3235 C C . HIS A 1 424 ? -7.604 -18.261 28.361 1.00 116.07 424 HIS A C 1
ATOM 3236 O O . HIS A 1 424 ? -8.204 -17.978 27.323 1.00 113.17 424 HIS A O 1
#

Secondary structure (DSSP, 8-state):
-PEEP-S-TTT----EEEEEEEEEEE-TT--B---S--TT--EEEEEEEEETTT--EEESEE--HHHHHTT----S---HHHHHHHHHHHHHHHHHHTPPTT-EEEEET-TTSHHHHHHHHTT-EEEEE---HHHHHHHHHHT--EE-S---HHHHHHHHHHH---SEEEEESGGGG-S-HHHHHHHHHHH--TT-EEEEEEEBHHHHHHTT-GGG--TT--EEB-HHHHHHHHHTTTEEEEEEEEE-GGGSEEEEEEEETTSSPPPPTHHHHHHHHHHHTTTTSHHHHHHHHHHHHHHHHHHHHHHHHHHHTT--EEEE---HHHHHHHHHHT--TTT-S-----GGGTT-B-TTT-PBP--HHHHTTS--SEEEES-GGGHHHHHHH-HHHHHTT-EEEE-SSS-EEES-SS----

CATH classification: 6.20.50.110 (+3 more: 3.40.50.150, 6.10.250.3100, 3.40.50.720)

Sequence (418 aa):
TARAVTTCRMCGAQDWQEVVDFGPVPLADSFLEPAASYDDEPRYPLAVVSCRSCRLMSLTHVVDPEVLYRTYPYTTSDSETIKKHMGHVVAVCVERFGIPEGSFVLEIGSNTGSQLKAFQNAGMRTLGIDPARNIAAVANERGIETLPEFFSVDTAALVKKTHGTPQLVLGRHVFAHIDDVSAVAEGVRDLLGPDSLFAIEVPYLVDMLERNEFDTIYHEHLSYIGVGSLVALFRRHGLRVVDVERLAVHGGSILVFVGLDEGTRATAPVVEELIALEKERGLYEDATYERFARHVAEITAELTSMVRSLRAEGKRIAGYGAPAKGNTLLNVCGLTADDLEFCDTTEFKQGLVLPGTHIPVRSPEYAKTQAIDYYLLLAWNYGEEILAKEGPFLADGGRFILPNPRPSIVPPGEHHHH

Radius of gyration: 21.63 Å; Cα contacts (8 Å, |Δi|>4): 813; chains: 1; bounding box: 54×57×54 Å

Organism: Streptomyces argillaceus (NCBI:txid41951)

Solvent-accessible surface area: 17806 Å² total

=== Feature glossary ===
The features interleaved in this record are:

— What the protein is —

Sequence gives the chain of amino acids in standard one-letter code (A=alanine, C=cysteine, …, Y=tyrosine), read N→C. It is the only feature that is directly encoded by the gene; all structural features are derived from the folded form of this sequence.

Database cross-references. InterPro integrates a dozen domain/family signature databases into unified entries with residue-range hits. GO terms attach function/process/location labels with evidence codes. CATH codes position the fold in a four-level structural taxonomy. Organism is the NCBI-taxonomy species name.

— Where its atoms are —

Atomic coordinates in PDBx/mmCIF format — the same representation the Protein Data Bank distributes. Each line of the _atom_site loop places one backbone atom in Cartesian space (units: ångströms, origin: arbitrary).

The six renders are orthographic views along the three Cartesian axes in both directions. Representation (cartoon, sticks, or surface) and color scheme (sequence-rainbow or by-chain) vary across proteins so the training set covers all the common visualization conventions.

— Local backbone conformation —

Eight-state secondary structure (DSSP): H is the canonical α-helix, G the tighter 3₁₀-helix, I the wider π-helix; E/B are β-structure, T and S are turns and bends, and '-' is everything else. DSSP derives these from the pattern of main-chain N–H···O=C hydrogen bonds, not from the sequence.

P-SEA three-state annotation labels each residue as helix, strand, or coil based purely on the geometry of the Cα trace. It serves as a fallback when the full backbone (and thus DSSP) is unavailable.

The φ/ψ torsion pair specifies the backbone conformation at each residue. φ rotates about the N–Cα bond, ψ about the Cα–C bond. Steric clashes forbid most of the (φ, ψ) plane — the allowed regions (α-helix basin, β-sheet basin, left-handed helix) are the Ramachandran-allowed regions.

— Global shape and packing —

The geometric summary reports three shape descriptors. Rg (radius of gyration) measures how spread out the Cα atoms are about their centre of mass; compact globular proteins have small Rg, elongated or unfolded ones large. Cα contacts (<8 Å, |i−j|>4) count long-range residue pairs in spatial proximity — high for tightly packed folds, near zero for rods or random coil. The bounding-box extents give the protein's footprint along x, y, z in Å.

Solvent-accessible surface area (SASA) is the area in Å² traced out by the centre of a 1.4 Å probe sphere (a water molecule) rolled over the protein's van der Waals surface (Shrake–Rupley / Lee–Richards construction). Buried residues have near-zero SASA; fully exposed residues can exceed 200 Å². The total SASA scales roughly with the number of surface residues.

The contact map is a binary N×N matrix image: pixel (i, j) is dark where Cα_i and Cα_j are within 8 Å and |i−j|>4. Because the |i−j|>4 filter removes local helical contacts, off-diagonal stripes parallel to the main diagonal indicate parallel β-sheets; stripes perpendicular to it indicate antiparallel β-sheets. The Ramachandran plot scatters every residue's (φ, ψ) pair against the sterically allowed regions. The PAE heatmap renders the predicted-aligned-error matrix.

— Structural neighborhood —

3Di is Foldseek's structural alphabet. Each residue is assigned one of twenty discrete states based on how its Cα sits relative to its spatial (not sequential) neighbors. Aligning 3Di strings finds structural homologs roughly as well as full 3D superposition, but orders of magnitude faster.

Nearest PDB neighbors are the top structural matches found by Foldseek when searching this structure against the entire Protein Data Bank. Each hit reports a TM-score (0 to 1; >0.5 almost always implies the same fold) and an E-value. These are *structural* homologs — they may share no detectable sequence similarity.

— Confidence and disorder —

For AlphaFold models, the B-factor field carries pLDDT — the model's own estimate of local accuracy on a 0–100 scale. Regions with pLDDT<50 should be treated as essentially unmodeled; they often correspond to intrinsically disordered segments.

Crystallographic B-factors measure how much each atom's electron density is smeared out, in Å². They rise in mobile loops and surface residues and fall in the buried interior. In AlphaFold models this column is repurposed to hold pLDDT instead.

Predicted aligned error is AlphaFold's pairwise confidence. Unlike pLDDT (per-residue), PAE is per-residue-pair and captures whether two parts of the structure are correctly placed relative to each other. Units are ångströms of expected positional error.